Protein AF-A0A351J161-F1 (afdb_monomer_lite)

pLDDT: mean 72.75, std 18.06, range [22.98, 92.81]

Secondary structure (DSSP, 8-state):
-HHHHHH---TT-EE--------TTSGGG-EEEEE-TTS-EEEEE-SSSPPPP------------HHHHHHHHHHHHHHHHHHT--BTTTB-HHHHHHHHH--PPP--TTS-GGGGGS--HHHHHHHHHHHHHH-TTSHHHHHHHHHHHHHHHHHH-SSTT---HHHHHHHHHHHHHHHHHHHHHHH-S-HHHHHHHHHHHHHHHHHHHHHHTTT---TT---TTHHHHHHHHHHHHHHHHHHHHHHT--BTTB-HHHHHHHHHHHHHHHHHHHHHHHHHHHHHHHHHTTTT-HHHHHHHHHHHHHHHHHTTTSHHHHHHHHHHHHHHHHHHHS-HHHHHHHHHHHHHHHHHHHHHGGGSPPTHHHHHHHHHHHHHHHHHHHHHHHHHHHHHHHHHHHHHHHHHHHHHHHTSPPHHHHHHHHHHHHHHHHHT-TTHHHHSSS-GGGSHHHHHHHHHHHHHHSS--GGGS-HHHHTT-TTHHHHHHHHHHHHHHHHHHHHHH--HHHHHHHHHHHHHHHHHHHHHHHHHHHHHHHHHHHHHHHHHHTT---SEEEEE-SSS-EEEEES--GGG--S-HHHHHHHHHHHHTSPBPPPEEEEETTEEEEEEEBPPS----------PPTT-SS-S-EEEEEE-TTS-EEEEEE--SSSSHHHHHHHHHHHHHHHHHHHH-------

Structure (mmCIF, N/CA/C/O backbone):
data_AF-A0A351J161-F1
#
_entry.id   AF-A0A351J161-F1
#
loop_
_atom_site.group_PDB
_atom_site.id
_atom_site.type_symbol
_atom_site.label_atom_id
_atom_site.label_alt_id
_atom_site.label_comp_id
_atom_site.label_asym_id
_atom_site.label_entity_id
_atom_site.label_seq_id
_atom_site.pdbx_PDB_ins_code
_atom_site.Cartn_x
_atom_site.Cartn_y
_atom_site.Cartn_z
_atom_site.occupancy
_atom_site.B_iso_or_equiv
_atom_site.auth_seq_id
_atom_site.auth_comp_id
_atom_site.auth_asym_id
_atom_site.auth_atom_id
_atom_site.pdbx_PDB_model_num
ATOM 1 N N . MET A 1 1 ? 5.004 38.131 21.607 1.00 33.50 1 MET A N 1
ATOM 2 C CA . MET A 1 1 ? 6.184 38.261 22.499 1.00 33.50 1 MET A CA 1
ATOM 3 C C . MET A 1 1 ? 5.844 37.928 23.947 1.00 33.50 1 MET A C 1
ATOM 5 O O . MET A 1 1 ? 6.436 36.993 24.466 1.00 33.50 1 MET A O 1
ATOM 9 N N . GLN A 1 2 ? 4.879 38.603 24.588 1.00 33.16 2 GLN A N 1
ATOM 10 C CA . GLN A 1 2 ? 4.437 38.243 25.949 1.00 33.16 2 GLN A CA 1
ATOM 11 C C . GLN A 1 2 ? 3.827 36.828 26.037 1.00 33.16 2 GLN A C 1
ATOM 13 O O . GLN A 1 2 ? 4.150 36.101 26.966 1.00 33.16 2 GLN A O 1
ATOM 18 N N . GLU A 1 3 ? 3.058 36.386 25.033 1.00 35.50 3 GLU A N 1
ATOM 19 C CA . GLU A 1 3 ? 2.553 34.997 24.950 1.00 35.50 3 GLU A CA 1
ATOM 20 C C . GLU A 1 3 ? 3.655 33.946 24.751 1.00 35.50 3 GLU A C 1
ATOM 22 O O . GLU A 1 3 ? 3.621 32.886 25.366 1.00 35.50 3 GLU A O 1
ATOM 27 N N . LEU A 1 4 ? 4.676 34.254 23.945 1.00 35.38 4 LEU A N 1
ATOM 28 C CA . LEU A 1 4 ? 5.821 33.361 23.730 1.00 35.38 4 LEU A CA 1
ATOM 29 C C . LEU A 1 4 ? 6.680 33.236 24.995 1.00 35.38 4 LEU A C 1
ATOM 31 O O . LEU A 1 4 ? 7.081 32.133 25.335 1.00 35.38 4 LEU A O 1
ATOM 35 N N . LYS A 1 5 ? 6.877 34.328 25.751 1.00 39.97 5 LYS A N 1
ATOM 36 C CA . LYS A 1 5 ? 7.552 34.288 27.063 1.00 39.97 5 LYS A CA 1
ATOM 37 C C . LYS A 1 5 ? 6.792 33.469 28.113 1.00 39.97 5 LYS A C 1
ATOM 39 O O . LYS A 1 5 ? 7.420 32.969 29.037 1.00 39.97 5 LYS A O 1
ATOM 44 N N . LYS A 1 6 ? 5.468 33.335 27.987 1.00 40.41 6 LYS A N 1
ATOM 45 C CA . LYS A 1 6 ? 4.631 32.585 28.936 1.00 40.41 6 LYS A CA 1
ATOM 46 C C . LYS A 1 6 ? 4.646 31.071 28.674 1.00 40.41 6 LYS A C 1
ATOM 48 O O . LYS A 1 6 ? 4.494 30.308 29.619 1.00 40.41 6 LYS A O 1
ATOM 53 N N . ASN A 1 7 ? 4.878 30.656 27.424 1.00 35.88 7 ASN A N 1
ATOM 54 C CA . ASN A 1 7 ? 4.785 29.254 26.988 1.00 35.88 7 ASN A CA 1
ATOM 55 C C . ASN A 1 7 ? 6.129 28.515 26.859 1.00 35.88 7 ASN A C 1
ATOM 57 O O . ASN A 1 7 ? 6.137 27.329 26.544 1.00 35.88 7 ASN A O 1
ATOM 61 N N . THR A 1 8 ? 7.262 29.168 27.119 1.00 37.59 8 THR A N 1
ATOM 62 C CA . THR A 1 8 ? 8.578 28.510 27.170 1.00 37.59 8 THR A CA 1
ATOM 63 C C . THR A 1 8 ? 9.239 28.757 28.521 1.00 37.59 8 THR A C 1
ATOM 65 O O . THR A 1 8 ? 9.963 29.734 28.697 1.00 37.59 8 THR A O 1
ATOM 68 N N . GLN A 1 9 ? 9.006 27.858 29.480 1.00 32.31 9 GLN A N 1
ATOM 69 C CA . GLN A 1 9 ? 9.822 27.737 30.693 1.00 32.31 9 GLN A CA 1
ATOM 70 C C . GLN A 1 9 ? 11.120 26.973 30.376 1.00 32.31 9 GLN A C 1
ATOM 72 O O . GLN A 1 9 ? 11.340 25.860 30.838 1.00 32.31 9 GLN A O 1
ATOM 77 N N . SER A 1 10 ? 11.988 27.566 29.559 1.00 33.25 10 SER A N 1
ATOM 78 C CA . SER A 1 10 ? 13.349 27.066 29.330 1.00 33.25 10 SER A CA 1
ATOM 79 C C . SER A 1 10 ? 14.321 28.253 29.336 1.00 33.25 10 SER A C 1
ATOM 81 O O . SER A 1 10 ? 14.147 29.155 28.511 1.00 33.25 10 SER A O 1
ATOM 83 N N . PRO A 1 11 ? 15.332 28.301 30.223 1.00 32.59 11 PRO A N 1
ATOM 84 C CA . PRO A 1 11 ? 16.175 29.484 30.449 1.00 32.59 11 PRO A CA 1
ATOM 85 C C . PRO A 1 11 ? 17.239 29.749 29.356 1.00 32.59 11 PRO A C 1
ATOM 87 O O . PRO A 1 11 ? 18.228 30.433 29.608 1.00 32.59 11 PRO A O 1
ATOM 90 N N . GLU A 1 12 ? 17.077 29.226 28.136 1.00 43.16 12 GLU A N 1
ATOM 91 C CA . GLU A 1 12 ? 18.200 29.024 27.202 1.00 43.16 12 GLU A CA 1
ATOM 92 C C . GLU A 1 12 ? 18.242 29.933 25.954 1.00 43.16 12 GLU A C 1
ATOM 94 O O . GLU A 1 12 ? 19.149 29.780 25.134 1.00 43.16 12 GLU A O 1
ATOM 99 N N . VAL A 1 13 ? 17.332 30.909 25.782 1.00 38.78 13 VAL A N 1
ATOM 100 C CA . VAL A 1 13 ? 17.298 31.758 24.564 1.00 38.78 13 VAL A CA 1
ATOM 101 C C . VAL A 1 13 ? 17.082 33.247 24.875 1.00 38.78 13 VAL A C 1
ATOM 103 O O . VAL A 1 13 ? 16.056 33.632 25.433 1.00 38.78 13 VAL A O 1
ATOM 106 N N . TYR A 1 14 ? 18.026 34.098 24.450 1.00 39.19 14 TYR A N 1
ATOM 107 C CA . TYR A 1 14 ? 17.915 35.563 24.489 1.00 39.19 14 TYR A CA 1
ATOM 108 C C . TYR A 1 14 ? 17.492 36.101 23.111 1.00 39.19 14 TYR A C 1
ATOM 110 O O . TYR A 1 14 ? 18.010 35.665 22.082 1.00 39.19 14 TYR A O 1
ATOM 118 N N . PHE A 1 15 ? 16.555 37.052 23.087 1.00 40.59 15 PHE A N 1
ATOM 119 C CA . PHE A 1 15 ? 16.080 37.718 21.869 1.00 40.59 15 PHE A CA 1
ATOM 120 C C . PHE A 1 15 ? 16.490 39.192 21.898 1.00 40.59 15 PHE A C 1
ATOM 122 O O . PHE A 1 15 ? 16.110 39.904 22.826 1.00 40.59 15 PHE A O 1
ATOM 129 N N . GLU A 1 16 ? 17.225 39.648 20.884 1.00 37.09 16 GLU A N 1
ATOM 130 C CA . GLU A 1 16 ? 17.556 41.064 20.691 1.00 37.09 16 GLU A CA 1
ATOM 131 C C . GLU A 1 16 ? 16.635 41.699 19.644 1.00 37.09 16 GLU A C 1
ATOM 133 O O . GLU A 1 16 ? 16.378 41.136 18.576 1.00 37.09 16 GLU A O 1
ATOM 138 N N . GLU A 1 17 ? 16.127 42.889 19.958 1.00 37.22 17 GLU A N 1
ATOM 139 C CA . GLU A 1 17 ? 15.263 43.669 19.079 1.00 37.22 17 GLU A CA 1
ATOM 140 C C . GLU A 1 17 ? 16.130 44.587 18.204 1.00 37.22 17 GLU A C 1
ATOM 142 O O . GLU A 1 17 ? 16.693 45.574 18.674 1.00 37.22 17 GLU A O 1
ATOM 147 N N . VAL A 1 18 ? 16.261 44.263 16.915 1.00 36.50 18 VAL A N 1
ATOM 148 C CA . VAL A 1 18 ? 16.948 45.140 15.956 1.00 36.50 18 VAL A CA 1
ATOM 149 C C . VAL A 1 18 ? 15.990 46.273 15.586 1.00 36.50 18 VAL A C 1
ATOM 151 O O . VAL A 1 18 ? 15.071 46.081 14.788 1.00 36.50 18 VAL A O 1
ATOM 154 N N . LYS A 1 19 ? 16.172 47.451 16.192 1.00 31.53 19 LYS A N 1
ATOM 155 C CA . LYS A 1 19 ? 15.395 48.655 15.867 1.00 31.53 19 LYS A CA 1
ATOM 156 C C . LYS A 1 19 ? 15.770 49.187 14.482 1.00 31.53 19 LYS A C 1
ATOM 158 O O . LYS A 1 19 ? 16.915 49.560 14.245 1.00 31.53 19 LYS A O 1
ATOM 163 N N . SER A 1 20 ? 14.784 49.307 13.599 1.00 32.47 20 SER A N 1
ATOM 164 C CA . SER A 1 20 ? 14.827 50.249 12.478 1.00 32.47 20 SER A CA 1
ATOM 165 C C . SER A 1 20 ? 13.425 50.804 12.241 1.00 32.47 20 SER A C 1
ATOM 167 O O . SER A 1 20 ? 12.502 50.032 11.969 1.00 32.47 20 SER A O 1
ATOM 169 N N . ASP A 1 21 ? 13.272 52.121 12.352 1.00 36.41 21 ASP A N 1
ATOM 170 C CA . ASP A 1 21 ? 12.041 52.856 12.057 1.00 36.41 21 ASP A CA 1
ATOM 171 C C . ASP A 1 21 ? 11.568 52.578 10.626 1.00 36.41 21 ASP A C 1
ATOM 173 O O . ASP A 1 21 ? 12.255 52.960 9.679 1.00 36.41 21 ASP A O 1
ATOM 177 N N . CYS A 1 22 ? 10.411 51.926 10.435 1.00 30.30 22 CYS A N 1
ATOM 178 C CA . CYS A 1 22 ? 9.744 51.896 9.128 1.00 30.30 22 CYS A CA 1
ATOM 179 C C . CYS A 1 22 ? 8.287 51.388 9.132 1.00 30.30 22 CYS A C 1
ATOM 181 O O . CYS A 1 22 ? 7.851 50.604 9.970 1.00 30.30 22 CYS A O 1
ATOM 183 N N . THR A 1 23 ? 7.547 51.842 8.116 1.00 37.53 23 THR A N 1
ATOM 184 C CA . THR A 1 23 ? 6.091 51.743 7.908 1.00 37.53 23 THR A CA 1
ATOM 185 C C . THR A 1 23 ? 5.552 50.335 7.583 1.00 37.53 23 THR A C 1
ATOM 187 O O . THR A 1 23 ? 6.261 49.448 7.104 1.00 37.53 23 THR A O 1
ATOM 190 N N . LEU A 1 24 ? 4.233 50.154 7.776 1.00 32.38 24 LEU A N 1
ATOM 191 C CA . LEU A 1 24 ? 3.462 48.891 7.759 1.00 32.38 24 LEU A CA 1
ATOM 192 C C . LEU A 1 24 ? 3.713 47.912 6.587 1.00 32.38 24 LEU A C 1
ATOM 194 O O . LEU A 1 24 ? 3.512 46.708 6.741 1.00 32.38 24 LEU A O 1
ATOM 198 N N . LYS A 1 25 ? 4.196 48.371 5.424 1.00 30.45 25 LYS A N 1
ATOM 199 C CA . LYS A 1 25 ? 4.550 47.489 4.289 1.00 30.45 25 LYS A CA 1
ATOM 200 C C . LYS A 1 25 ? 5.845 46.690 4.519 1.00 30.45 25 LYS A C 1
ATOM 202 O O . LYS A 1 25 ? 6.006 45.620 3.922 1.00 30.45 25 LYS A O 1
ATOM 207 N N . GLN A 1 26 ? 6.747 47.154 5.389 1.00 35.56 26 GLN A N 1
ATOM 208 C CA . GLN A 1 26 ? 8.012 46.471 5.692 1.00 35.56 26 GLN A CA 1
ATOM 209 C C . GLN A 1 26 ? 7.886 45.347 6.740 1.00 35.56 26 GLN A C 1
ATOM 211 O O . GLN A 1 26 ? 8.695 44.417 6.718 1.00 35.56 26 GLN A O 1
ATOM 216 N N . LEU A 1 27 ? 6.824 45.330 7.558 1.00 33.62 27 LEU A N 1
ATOM 217 C CA . LEU A 1 27 ? 6.573 44.287 8.574 1.00 33.62 27 LEU A CA 1
ATOM 218 C C . LEU A 1 27 ? 6.485 42.863 7.988 1.00 33.62 27 LEU A C 1
ATOM 220 O O . LEU A 1 27 ? 6.865 41.893 8.637 1.00 33.62 27 LEU A O 1
ATOM 224 N N . SER A 1 28 ? 6.086 42.714 6.718 1.00 34.97 28 SER A N 1
ATOM 225 C CA . SER A 1 28 ? 6.030 41.410 6.025 1.00 34.97 28 SER A CA 1
ATOM 226 C C . SER A 1 28 ? 7.403 40.778 5.712 1.00 34.97 28 SER A C 1
ATOM 228 O O . SER A 1 28 ? 7.479 39.661 5.177 1.00 34.97 28 SER A O 1
ATOM 230 N N . ARG A 1 29 ? 8.499 41.495 6.004 1.00 36.59 29 ARG A N 1
ATOM 231 C CA . ARG A 1 29 ? 9.885 41.093 5.721 1.00 36.59 29 ARG A CA 1
ATOM 232 C C . ARG A 1 29 ? 10.790 41.053 6.959 1.00 36.59 29 ARG A C 1
ATOM 234 O O . ARG A 1 29 ? 11.986 40.843 6.772 1.00 36.59 29 ARG A O 1
ATOM 241 N N . MET A 1 30 ? 10.267 41.213 8.179 1.00 38.12 30 MET A N 1
ATOM 242 C CA . MET A 1 30 ? 11.097 41.155 9.391 1.00 38.12 30 MET A CA 1
ATOM 243 C C . MET A 1 30 ? 11.653 39.745 9.638 1.00 38.12 30 MET A C 1
ATOM 245 O O . MET A 1 30 ? 10.933 38.745 9.561 1.00 38.12 30 MET A O 1
ATOM 249 N N . TRP A 1 31 ? 12.951 39.694 9.932 1.00 44.50 31 TRP A N 1
ATOM 250 C CA . TRP A 1 31 ? 13.684 38.506 10.362 1.00 44.50 31 TRP A CA 1
ATOM 251 C C . TRP A 1 31 ? 14.114 38.724 11.809 1.00 44.50 31 TRP A C 1
ATOM 253 O O . TRP A 1 31 ? 14.669 39.773 12.120 1.00 44.50 31 TRP A O 1
ATOM 263 N N . TRP A 1 32 ? 13.873 37.747 12.675 1.00 46.81 32 TRP A N 1
ATOM 264 C CA . TRP A 1 32 ? 14.315 37.796 14.070 1.00 46.81 32 TRP A CA 1
ATOM 265 C C . TRP A 1 32 ? 15.603 36.999 14.217 1.00 46.81 32 TRP A C 1
ATOM 267 O O . TRP A 1 32 ? 15.644 35.860 13.754 1.00 46.81 32 TRP A O 1
ATOM 277 N N . LYS A 1 33 ? 16.631 37.591 14.833 1.00 39.88 33 LYS A N 1
ATOM 278 C CA . LYS A 1 33 ? 17.927 36.955 15.099 1.00 39.88 33 LYS A CA 1
ATOM 279 C C . LYS A 1 33 ? 17.921 36.391 16.523 1.00 39.88 33 LYS A C 1
ATOM 281 O O . LYS A 1 33 ? 17.719 37.138 17.473 1.00 39.88 33 LYS A O 1
ATOM 286 N N . ALA A 1 34 ? 18.138 35.089 16.671 1.00 45.03 34 ALA A N 1
ATOM 287 C CA . ALA A 1 34 ? 18.380 34.437 17.956 1.00 45.03 34 ALA A CA 1
ATOM 288 C C . ALA A 1 34 ? 19.807 33.878 17.962 1.00 45.03 34 ALA A C 1
ATOM 290 O O . ALA A 1 34 ? 20.204 33.189 17.022 1.00 45.03 34 ALA A O 1
ATOM 291 N N . VAL A 1 35 ? 20.587 34.193 18.994 1.00 40.41 35 VAL A N 1
ATOM 292 C CA . VAL A 1 35 ? 21.977 33.734 19.127 1.00 40.41 35 VAL A CA 1
ATOM 293 C C . VAL A 1 35 ? 22.045 32.709 20.252 1.00 40.41 35 VAL A C 1
ATOM 295 O O . VAL A 1 35 ? 21.668 32.985 21.388 1.00 40.41 35 VAL A O 1
ATOM 298 N N . THR A 1 36 ? 22.504 31.503 19.927 1.00 44.97 36 THR A N 1
ATOM 299 C CA . THR A 1 36 ? 22.763 30.441 20.914 1.00 44.97 36 THR A CA 1
ATOM 300 C C . THR A 1 36 ? 24.142 30.631 21.556 1.00 44.97 36 THR A C 1
ATOM 302 O O . THR A 1 36 ? 25.051 31.160 20.914 1.00 44.97 36 THR A O 1
ATOM 305 N N . LYS A 1 37 ? 24.356 30.151 22.795 1.00 37.28 37 LYS A N 1
ATOM 306 C CA . LYS A 1 37 ? 25.679 30.205 23.464 1.00 37.28 37 LYS A CA 1
ATOM 307 C C . LYS A 1 37 ? 26.804 29.505 22.678 1.00 37.28 37 LYS A C 1
ATOM 309 O O . LYS A 1 37 ? 27.967 29.799 22.915 1.00 37.28 37 LYS A O 1
ATOM 314 N N . SER A 1 38 ? 26.487 28.637 21.710 1.00 40.09 38 SER A N 1
ATOM 315 C CA . SER A 1 38 ? 27.466 28.014 20.806 1.00 40.09 38 SER A CA 1
ATOM 316 C C . SER A 1 38 ? 27.845 28.889 19.595 1.00 40.09 38 SER A C 1
ATOM 318 O O . SER A 1 38 ? 28.376 28.369 18.616 1.00 40.09 38 SER A O 1
ATOM 320 N N . GLY A 1 39 ? 27.493 30.181 19.595 1.00 34.34 39 GLY A N 1
ATOM 321 C CA . GLY A 1 39 ? 27.797 31.123 18.510 1.00 34.34 39 GLY A CA 1
ATOM 322 C C . GLY A 1 39 ? 26.985 30.914 17.226 1.00 34.34 39 GLY A C 1
ATOM 323 O O . GLY A 1 39 ? 27.316 31.495 16.196 1.00 34.34 39 GLY A O 1
ATOM 324 N N . ARG A 1 40 ? 25.932 30.081 17.244 1.00 36.78 40 ARG A N 1
ATOM 325 C CA . ARG A 1 40 ? 25.080 29.854 16.062 1.00 36.78 40 ARG A CA 1
ATOM 326 C C . ARG A 1 40 ? 23.931 30.854 16.034 1.00 36.78 40 ARG A C 1
ATOM 328 O O . ARG A 1 40 ? 23.170 30.950 17.001 1.00 36.78 40 ARG A O 1
ATOM 335 N N . GLU A 1 41 ? 23.800 31.543 14.906 1.00 39.88 41 GLU A N 1
ATOM 336 C CA . GLU A 1 41 ? 22.761 32.538 14.642 1.00 39.88 41 GLU A CA 1
ATOM 337 C C . GLU A 1 41 ? 21.570 31.896 13.911 1.00 39.88 41 GLU A C 1
ATOM 339 O O . GLU A 1 41 ? 21.725 31.265 12.863 1.00 39.88 41 GLU A O 1
ATOM 344 N N . LEU A 1 42 ? 20.370 32.055 14.464 1.00 39.16 42 LEU A N 1
ATOM 345 C CA . LEU A 1 42 ? 19.107 31.548 13.928 1.00 39.16 42 LEU A CA 1
ATOM 346 C C . LEU A 1 42 ? 18.237 32.718 13.468 1.00 39.16 42 LEU A C 1
ATOM 348 O O . LEU A 1 42 ? 18.004 33.653 14.230 1.00 39.16 42 LEU A O 1
ATOM 352 N N . TYR A 1 43 ? 17.726 32.649 12.236 1.00 42.03 43 TYR A N 1
ATOM 353 C CA . TYR A 1 43 ? 16.866 33.685 11.662 1.00 42.03 43 TYR A CA 1
ATOM 354 C C . TYR A 1 43 ? 15.438 33.170 11.446 1.00 42.03 43 TYR A C 1
ATOM 356 O O . TYR A 1 43 ? 15.209 32.274 10.633 1.00 42.03 43 TYR A O 1
ATOM 364 N N . ILE A 1 44 ? 14.463 33.755 12.143 1.00 43.41 44 ILE A N 1
ATOM 365 C CA . ILE A 1 44 ? 13.054 33.330 12.123 1.00 43.41 44 ILE A CA 1
ATOM 366 C C . ILE A 1 44 ? 12.232 34.304 11.268 1.00 43.41 44 ILE A C 1
ATOM 368 O O . ILE A 1 44 ? 12.290 35.519 11.469 1.00 43.41 44 ILE A O 1
ATOM 372 N N . ARG A 1 45 ? 11.449 33.777 10.314 1.00 38.53 45 ARG A N 1
ATOM 373 C CA . ARG A 1 45 ? 10.582 34.558 9.412 1.00 38.53 45 ARG A CA 1
ATOM 374 C C . ARG A 1 45 ? 9.103 34.297 9.693 1.00 38.53 45 ARG A C 1
ATOM 376 O O . ARG A 1 45 ? 8.623 33.193 9.470 1.00 38.53 45 ARG A O 1
ATOM 383 N N . TYR A 1 46 ? 8.350 35.321 10.080 1.00 37.16 46 TYR A N 1
ATOM 384 C CA . TYR A 1 46 ? 6.927 35.178 10.397 1.00 37.16 46 TYR A CA 1
ATOM 385 C C . TYR A 1 46 ? 6.044 35.182 9.132 1.00 37.16 46 TYR A C 1
ATOM 387 O O . TYR A 1 46 ? 5.896 36.203 8.461 1.00 37.16 46 TYR A O 1
ATOM 395 N N . LYS A 1 47 ? 5.443 34.033 8.798 1.00 34.22 47 LYS A N 1
ATOM 396 C CA . LYS A 1 47 ? 4.254 33.927 7.932 1.00 34.22 47 LYS A CA 1
ATOM 397 C C . LYS A 1 47 ? 3.372 32.768 8.405 1.00 34.22 47 LYS A C 1
ATOM 399 O O . LYS A 1 47 ? 3.482 31.669 7.882 1.00 34.22 47 LYS A O 1
ATOM 404 N N . GLY A 1 48 ? 2.504 33.023 9.384 1.00 34.28 48 GLY A N 1
ATOM 405 C CA . GLY A 1 48 ? 1.224 32.322 9.594 1.00 34.28 48 GLY A CA 1
ATOM 406 C C . GLY A 1 48 ? 1.175 30.796 9.795 1.00 34.28 48 GLY A C 1
ATOM 407 O O . GLY A 1 48 ? 0.082 30.304 10.032 1.00 34.28 48 GLY A O 1
ATOM 408 N N . ARG A 1 49 ? 2.276 30.036 9.728 1.00 28.77 49 ARG A N 1
ATOM 409 C CA . ARG A 1 49 ? 2.367 28.601 10.065 1.00 28.77 49 ARG A CA 1
ATOM 410 C C . ARG A 1 49 ? 3.783 28.281 10.570 1.00 28.77 49 ARG A C 1
ATOM 412 O O . ARG A 1 49 ? 4.753 28.879 10.113 1.00 28.77 49 ARG A O 1
ATOM 419 N N . PHE A 1 50 ? 3.858 27.387 11.553 1.00 26.81 50 PHE A N 1
ATOM 420 C CA . PHE A 1 50 ? 5.024 27.064 12.388 1.00 26.81 50 PHE A CA 1
ATOM 421 C C . PHE A 1 50 ? 6.303 26.732 11.584 1.00 26.81 50 PHE A C 1
ATOM 423 O O . PHE A 1 50 ? 6.244 26.043 10.566 1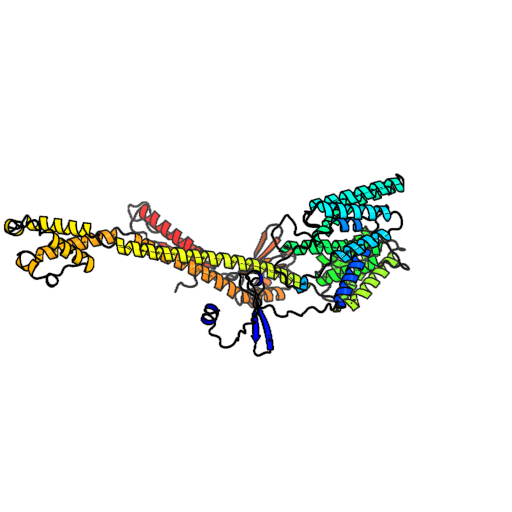.00 26.81 50 PHE A O 1
ATOM 430 N N . LEU A 1 51 ? 7.451 27.251 12.046 1.00 29.03 51 LEU A N 1
ATOM 431 C CA . LEU A 1 51 ? 8.764 27.187 11.392 1.00 29.03 51 LEU A CA 1
ATOM 432 C C . LEU A 1 51 ? 9.592 25.977 11.844 1.00 29.03 51 LEU A C 1
ATOM 434 O O . LEU A 1 51 ? 9.829 25.799 13.034 1.00 29.03 51 LEU A O 1
ATOM 438 N N . GLY A 1 52 ? 10.156 25.246 10.881 1.00 26.61 52 GLY A N 1
ATOM 439 C CA . GLY A 1 52 ? 11.400 24.503 11.086 1.00 26.61 52 GLY A CA 1
ATOM 440 C C . GLY A 1 52 ? 12.603 25.453 11.058 1.00 26.61 52 GLY A C 1
ATOM 441 O O . GLY A 1 52 ? 12.626 26.413 10.281 1.00 26.61 52 GLY A O 1
ATOM 442 N N . ALA A 1 53 ? 13.601 25.197 11.905 1.00 26.27 53 ALA A N 1
ATOM 443 C CA . ALA A 1 53 ? 14.864 25.927 11.911 1.00 26.27 53 ALA A CA 1
ATOM 444 C C . ALA A 1 53 ? 15.599 25.724 10.574 1.00 26.27 53 ALA A C 1
ATOM 446 O O . ALA A 1 53 ? 15.946 24.602 10.211 1.00 26.27 53 ALA A O 1
ATOM 447 N N . ILE A 1 54 ? 15.835 26.808 9.832 1.00 31.66 54 ILE A N 1
ATOM 448 C CA . ILE A 1 54 ? 16.710 26.792 8.657 1.00 31.66 54 ILE A CA 1
ATOM 449 C C . ILE A 1 54 ? 18.098 27.203 9.141 1.00 31.66 54 ILE A C 1
ATOM 451 O O . ILE A 1 54 ? 18.324 28.365 9.476 1.00 31.66 54 ILE A O 1
ATOM 455 N N . THR A 1 55 ? 19.019 26.248 9.193 1.00 25.94 55 THR A N 1
ATOM 456 C CA . THR A 1 55 ? 20.449 26.521 9.322 1.00 25.94 55 THR A CA 1
ATOM 457 C C . THR A 1 55 ? 21.011 27.032 7.988 1.00 25.94 55 THR A C 1
ATOM 459 O O . THR A 1 55 ? 20.647 26.556 6.916 1.00 25.94 55 THR A O 1
ATOM 462 N N . GLU A 1 56 ? 21.901 28.023 8.094 1.00 25.53 56 GLU A N 1
ATOM 463 C CA . GLU A 1 56 ? 22.701 28.682 7.046 1.00 25.53 56 GLU A CA 1
ATOM 464 C C . GLU A 1 56 ? 21.984 29.571 6.008 1.00 25.53 56 GLU A C 1
ATOM 466 O O . GLU A 1 56 ? 21.448 29.134 4.988 1.00 25.53 56 GLU A O 1
ATOM 471 N N . ARG A 1 57 ? 22.155 30.889 6.187 1.00 24.58 57 ARG A N 1
ATOM 472 C CA . ARG A 1 57 ? 22.112 31.883 5.110 1.00 24.58 57 ARG A CA 1
ATOM 473 C C . ARG A 1 57 ? 23.551 32.316 4.813 1.00 24.58 57 ARG A C 1
ATOM 475 O O . ARG A 1 57 ? 24.065 33.212 5.468 1.00 24.58 57 ARG A O 1
ATOM 482 N N . ARG A 1 58 ? 24.217 31.686 3.838 1.00 26.45 58 ARG A N 1
ATOM 483 C CA . ARG A 1 58 ? 25.458 32.247 3.274 1.00 26.45 58 ARG A CA 1
ATOM 484 C C . ARG A 1 58 ? 25.100 33.474 2.441 1.00 26.45 58 ARG A C 1
ATOM 486 O O . ARG A 1 58 ? 24.336 33.372 1.480 1.00 26.45 58 ARG A O 1
ATOM 493 N N . GLU A 1 59 ? 25.624 34.623 2.848 1.00 25.22 59 GLU A N 1
ATOM 494 C CA . GLU A 1 59 ? 25.542 35.876 2.109 1.00 25.22 59 GLU A CA 1
ATOM 495 C C . GLU A 1 59 ? 26.113 35.723 0.697 1.00 25.22 59 GLU A C 1
ATOM 497 O O . GLU A 1 59 ? 27.068 34.983 0.444 1.00 25.22 59 GLU A O 1
ATOM 502 N N . GLY A 1 60 ? 25.470 36.409 -0.245 1.00 30.52 60 GLY A N 1
ATOM 503 C CA . GLY A 1 60 ? 25.800 36.367 -1.657 1.00 30.52 60 GLY A CA 1
ATOM 504 C C . GLY A 1 60 ? 27.178 36.952 -1.938 1.00 30.52 60 GLY A C 1
ATOM 505 O O . GLY A 1 60 ? 27.324 38.152 -2.126 1.00 30.52 60 GLY A O 1
ATOM 506 N N . LYS A 1 61 ? 28.164 36.073 -2.095 1.00 22.98 61 LYS A N 1
ATOM 507 C CA . LYS A 1 61 ? 29.202 36.233 -3.112 1.00 22.98 61 LYS A CA 1
ATOM 508 C C . LYS A 1 61 ? 28.885 35.253 -4.231 1.00 22.98 61 LYS A C 1
ATOM 510 O O . LYS A 1 61 ? 28.653 34.071 -3.974 1.00 22.98 61 LYS A O 1
ATOM 515 N N . ILE A 1 62 ? 28.843 35.748 -5.468 1.00 31.20 62 ILE A N 1
ATOM 516 C CA . ILE A 1 62 ? 28.765 34.937 -6.687 1.00 31.20 62 ILE A CA 1
ATOM 517 C C . ILE A 1 62 ? 30.088 34.169 -6.788 1.00 31.20 62 ILE A C 1
ATOM 519 O O . ILE A 1 62 ? 31.004 34.548 -7.502 1.00 31.20 62 ILE A O 1
ATOM 523 N N . ILE A 1 63 ? 30.216 33.103 -6.004 1.00 26.55 63 ILE A N 1
ATOM 524 C CA . ILE A 1 63 ? 31.226 32.078 -6.208 1.00 26.55 63 ILE A CA 1
ATOM 525 C C . ILE A 1 63 ? 30.542 31.092 -7.141 1.00 26.55 63 ILE A C 1
ATOM 527 O O . ILE A 1 63 ? 29.782 30.222 -6.710 1.00 26.55 63 ILE A O 1
ATOM 531 N N . PHE A 1 64 ? 30.737 31.295 -8.442 1.00 33.66 64 PHE A N 1
ATOM 532 C CA . PHE A 1 64 ? 30.458 30.276 -9.442 1.00 33.66 64 PHE A CA 1
ATOM 533 C C . PHE A 1 64 ? 31.339 29.077 -9.065 1.00 33.66 64 PHE A C 1
ATOM 535 O O . PHE A 1 64 ? 32.529 29.053 -9.362 1.00 33.66 64 PHE A O 1
ATOM 542 N N . SER A 1 65 ? 30.811 28.130 -8.280 1.00 39.97 65 SER A N 1
ATOM 543 C CA . SER A 1 65 ? 31.602 26.969 -7.880 1.00 39.97 65 SER A CA 1
ATOM 544 C C . SER A 1 65 ? 31.960 26.214 -9.152 1.00 39.97 65 SER A C 1
ATOM 546 O O . SER A 1 65 ? 31.100 26.022 -10.017 1.00 39.97 65 SER A O 1
ATOM 548 N N . VAL A 1 66 ? 33.210 25.775 -9.271 1.00 44.06 66 VAL A N 1
ATOM 549 C CA . VAL A 1 66 ? 33.721 24.994 -10.412 1.00 44.06 66 VAL A CA 1
ATOM 550 C C . VAL A 1 66 ? 32.776 23.826 -10.757 1.00 44.06 66 VAL A C 1
ATOM 552 O O . VAL A 1 66 ? 32.537 23.525 -11.921 1.00 44.06 66 VAL A O 1
ATOM 555 N N . THR A 1 67 ? 32.105 23.256 -9.750 1.00 54.66 67 THR A N 1
ATOM 556 C CA . THR A 1 67 ? 31.084 22.204 -9.890 1.00 54.66 67 THR A CA 1
ATOM 557 C C . THR A 1 67 ? 29.791 22.640 -10.595 1.00 54.66 67 THR A C 1
ATOM 559 O O . THR A 1 67 ? 29.137 21.815 -11.227 1.00 54.66 67 THR A O 1
ATOM 562 N N . SER A 1 68 ? 29.393 23.911 -10.512 1.00 56.88 68 SER A N 1
ATOM 563 C CA . SER A 1 68 ? 28.217 24.450 -11.212 1.00 56.88 68 SER A CA 1
ATOM 564 C C . SER A 1 68 ? 28.510 24.762 -12.680 1.00 56.88 68 SER A C 1
ATOM 566 O O . SER A 1 68 ? 27.701 24.409 -13.535 1.00 56.88 68 SER A O 1
ATOM 568 N N . ALA A 1 69 ? 29.689 25.317 -12.976 1.00 63.25 69 ALA A N 1
ATOM 569 C CA . ALA A 1 69 ? 30.165 25.512 -14.344 1.00 63.25 69 ALA A CA 1
ATOM 570 C C . ALA A 1 69 ? 30.354 24.169 -15.063 1.00 63.25 69 ALA A C 1
ATOM 572 O O . ALA A 1 69 ? 29.850 23.996 -16.169 1.00 63.25 69 ALA A O 1
ATOM 573 N N . LEU A 1 70 ? 30.971 23.185 -14.396 1.00 69.00 70 LEU A N 1
ATOM 574 C CA . LEU A 1 70 ? 31.159 21.837 -14.937 1.00 69.00 70 LEU A CA 1
ATOM 575 C C . LEU A 1 70 ? 29.822 21.149 -15.254 1.00 69.00 70 LEU A C 1
ATOM 577 O O . LEU A 1 70 ? 29.680 20.529 -16.300 1.00 69.00 70 LEU A O 1
ATOM 581 N N . ARG A 1 71 ? 28.806 21.298 -14.394 1.00 66.88 71 ARG A N 1
ATOM 582 C CA . ARG A 1 71 ? 27.457 20.759 -14.653 1.00 66.88 71 ARG A CA 1
ATOM 583 C C . ARG A 1 71 ? 26.765 21.430 -15.835 1.00 66.88 71 ARG A C 1
ATOM 585 O O . ARG A 1 71 ? 26.089 20.749 -16.596 1.00 66.88 71 ARG A O 1
ATOM 592 N N . ILE A 1 72 ? 26.908 22.746 -15.977 1.00 72.94 72 ILE A N 1
ATOM 593 C CA . ILE A 1 72 ? 26.350 23.497 -17.110 1.00 72.94 72 ILE A CA 1
ATOM 594 C C . ILE A 1 72 ? 27.041 23.070 -18.410 1.00 72.94 72 ILE A C 1
ATOM 596 O O . ILE A 1 72 ? 26.356 22.825 -19.399 1.00 72.94 72 ILE A O 1
ATOM 600 N N . ALA A 1 73 ? 28.367 22.912 -18.385 1.00 74.81 73 ALA A N 1
ATOM 601 C CA . ALA A 1 73 ? 29.149 22.435 -19.521 1.00 74.81 73 ALA A CA 1
ATOM 602 C C . ALA A 1 73 ? 28.782 20.993 -19.914 1.00 74.81 73 ALA A C 1
ATOM 604 O O . ALA A 1 73 ? 28.566 20.731 -21.091 1.00 74.81 73 ALA A O 1
ATOM 605 N N . LEU A 1 74 ? 28.622 20.089 -18.940 1.00 76.31 74 LEU A N 1
ATOM 606 C CA . LEU A 1 74 ? 28.176 18.707 -19.168 1.00 76.31 74 LEU A CA 1
ATOM 607 C C . LEU A 1 74 ? 26.748 18.631 -19.725 1.00 76.31 74 LEU A C 1
ATOM 609 O O . LEU A 1 74 ? 26.456 17.796 -20.571 1.00 76.31 74 LEU A O 1
ATOM 613 N N . GLN A 1 75 ? 25.844 19.500 -19.265 1.00 74.88 75 GLN A N 1
ATOM 614 C CA . GLN A 1 75 ? 24.494 19.585 -19.830 1.00 74.88 75 GLN A CA 1
ATOM 615 C C . GLN A 1 75 ? 24.542 20.080 -21.268 1.00 74.88 75 GLN A C 1
ATOM 617 O O . GLN A 1 75 ? 23.931 19.472 -22.139 1.00 74.88 75 GLN A O 1
ATOM 622 N N . PHE A 1 76 ? 25.282 21.157 -21.522 1.00 80.56 76 PHE A N 1
ATOM 623 C CA . PHE A 1 76 ? 25.450 21.693 -22.865 1.00 80.56 76 PHE A CA 1
ATOM 624 C C . PHE A 1 76 ? 26.024 20.640 -23.821 1.00 80.56 76 PHE A C 1
ATOM 626 O O . PHE A 1 76 ? 25.459 20.443 -24.892 1.00 80.56 76 PHE A O 1
ATOM 633 N N . SER A 1 77 ? 27.079 19.919 -23.424 1.00 79.56 77 SER A N 1
ATOM 634 C CA . SER A 1 77 ? 27.686 18.880 -24.260 1.00 79.56 77 SER A CA 1
ATOM 635 C C . SER A 1 77 ? 26.751 17.693 -24.488 1.00 79.56 77 SER A C 1
ATOM 637 O O . SER A 1 77 ? 26.621 17.245 -25.621 1.00 79.56 77 SER A O 1
ATOM 639 N N . LEU A 1 78 ? 26.037 17.222 -23.461 1.00 79.94 78 LEU A N 1
ATOM 640 C CA . LEU A 1 78 ? 25.068 16.133 -23.606 1.00 79.94 78 LEU A CA 1
ATOM 641 C C . LEU A 1 78 ? 23.948 16.499 -24.591 1.00 79.94 78 LEU A C 1
ATOM 643 O O . LEU A 1 78 ? 23.584 15.690 -25.439 1.00 79.94 78 LEU A O 1
ATOM 647 N N . PHE A 1 79 ? 23.426 17.724 -24.506 1.00 76.81 79 PHE A N 1
ATOM 648 C CA . PHE A 1 79 ? 22.372 18.199 -25.402 1.00 76.81 79 PHE A CA 1
ATOM 649 C C . PHE A 1 79 ? 22.847 18.490 -26.811 1.00 76.81 79 PHE A C 1
ATOM 651 O O . PHE A 1 79 ? 22.116 18.209 -27.756 1.00 76.81 79 PHE A O 1
ATOM 658 N N . LEU A 1 80 ? 24.059 19.023 -26.947 1.00 82.12 80 LEU A N 1
ATOM 659 C CA . LEU A 1 80 ? 24.716 19.172 -28.235 1.00 82.12 80 LEU A CA 1
ATOM 660 C C . LEU A 1 80 ? 24.792 17.801 -28.920 1.00 82.12 80 LEU A C 1
ATOM 662 O O . LEU A 1 80 ? 24.272 17.633 -30.016 1.00 82.12 80 LEU A O 1
ATOM 666 N N . MET A 1 81 ? 25.331 16.794 -28.230 1.00 80.12 81 MET A N 1
ATOM 667 C CA . MET A 1 81 ? 25.484 15.442 -28.774 1.00 80.12 81 MET A CA 1
ATOM 668 C C . MET A 1 81 ? 24.139 14.774 -29.075 1.00 80.12 81 MET A C 1
ATOM 670 O O . MET A 1 81 ? 23.979 14.191 -30.141 1.00 80.12 81 MET A O 1
ATOM 674 N N . ALA A 1 82 ? 23.147 14.889 -28.192 1.00 79.94 82 ALA A N 1
ATOM 675 C CA . ALA A 1 82 ? 21.819 14.320 -28.424 1.00 79.94 82 ALA A CA 1
ATOM 676 C C . ALA A 1 82 ? 21.114 14.946 -29.641 1.00 79.94 82 ALA A C 1
ATOM 678 O O . ALA A 1 82 ? 20.493 14.237 -30.428 1.00 79.94 82 ALA A O 1
ATOM 679 N N . ALA A 1 83 ? 21.216 16.265 -29.824 1.00 80.00 83 ALA A N 1
ATOM 680 C CA . ALA A 1 83 ? 20.561 16.965 -30.928 1.00 80.00 83 ALA A CA 1
ATOM 681 C C . ALA A 1 83 ? 21.221 16.710 -32.298 1.00 80.00 83 ALA A C 1
ATOM 683 O O . ALA A 1 83 ? 20.557 16.886 -33.318 1.00 80.00 83 ALA A O 1
ATOM 684 N N . LEU A 1 84 ? 22.481 16.244 -32.324 1.00 80.94 84 LEU A N 1
ATOM 685 C CA . LEU A 1 84 ? 23.209 15.871 -33.546 1.00 80.94 84 LEU A CA 1
ATOM 686 C C . LEU A 1 84 ? 22.762 14.511 -34.126 1.00 80.94 84 LEU A C 1
ATOM 688 O O . LEU A 1 84 ? 23.269 14.103 -35.170 1.00 80.94 84 LEU A O 1
ATOM 692 N N . ALA A 1 85 ? 21.829 13.810 -33.472 1.00 78.94 85 ALA A N 1
ATOM 693 C CA . ALA A 1 85 ? 21.307 12.526 -33.926 1.00 78.94 85 ALA A CA 1
ATOM 694 C C . ALA A 1 85 ? 20.659 12.656 -35.315 1.00 78.94 85 ALA A C 1
ATOM 696 O O . ALA A 1 85 ? 19.595 13.268 -35.459 1.00 78.94 85 ALA A O 1
ATOM 697 N N . SER A 1 86 ? 21.297 12.054 -36.321 1.00 77.06 86 SER A N 1
ATOM 698 C CA . SER A 1 86 ? 20.803 11.997 -37.697 1.00 77.06 86 SER A CA 1
ATOM 699 C C . SER A 1 86 ? 20.274 10.601 -38.005 1.00 77.06 86 SER A C 1
ATOM 701 O O . SER A 1 86 ? 20.976 9.600 -37.858 1.00 77.06 86 SER A O 1
ATOM 703 N N . PHE A 1 87 ? 19.013 10.528 -38.406 1.00 78.38 87 PHE A N 1
ATOM 704 C CA . PHE A 1 87 ? 18.352 9.298 -38.814 1.00 78.38 87 PHE A CA 1
ATOM 705 C C . PHE A 1 87 ? 18.366 9.150 -40.348 1.00 78.38 87 PHE A C 1
ATOM 707 O O . PHE A 1 87 ? 18.627 10.130 -41.056 1.00 78.38 87 PHE A O 1
ATOM 714 N N . PRO A 1 88 ? 18.087 7.944 -40.890 1.00 72.94 88 PRO A N 1
ATOM 715 C CA . PRO A 1 88 ? 18.043 7.718 -42.334 1.00 72.94 88 PRO A CA 1
ATOM 716 C C . PRO A 1 88 ? 17.178 8.754 -43.068 1.00 72.94 88 PRO A C 1
ATOM 718 O O . PRO A 1 88 ? 16.099 9.114 -42.600 1.00 72.94 88 PRO A O 1
ATOM 721 N N . GLY A 1 89 ? 17.662 9.239 -44.217 1.00 66.88 89 GLY A N 1
ATOM 722 C CA . GLY A 1 89 ? 17.012 10.325 -44.963 1.00 66.88 89 GLY A CA 1
ATOM 723 C C . GLY A 1 89 ? 17.274 11.728 -44.394 1.00 66.88 89 GLY A C 1
ATOM 724 O O . GLY A 1 89 ? 16.410 12.589 -44.511 1.00 66.88 89 GLY A O 1
ATOM 725 N N . ASN A 1 90 ? 18.434 11.952 -43.755 1.00 70.44 90 ASN A N 1
ATOM 726 C CA . ASN A 1 90 ? 18.869 13.243 -43.185 1.00 70.44 90 ASN A CA 1
ATOM 727 C C . ASN A 1 90 ? 17.894 13.859 -42.158 1.00 70.44 90 ASN A C 1
ATOM 729 O O . ASN A 1 90 ? 17.861 15.077 -41.960 1.00 70.44 90 ASN A O 1
ATOM 733 N N . ALA A 1 91 ? 17.097 13.031 -41.482 1.00 75.44 91 ALA A N 1
ATOM 734 C CA . ALA A 1 91 ? 16.117 13.499 -40.511 1.00 75.44 91 ALA A CA 1
ATOM 735 C C . ALA A 1 91 ? 16.762 13.688 -39.128 1.00 75.44 91 ALA A C 1
ATOM 737 O O . ALA A 1 91 ? 17.223 12.724 -38.520 1.00 75.44 91 ALA A O 1
ATOM 738 N N . SER A 1 92 ? 16.739 14.908 -38.583 1.00 83.06 92 SER A N 1
ATOM 739 C CA . SER A 1 92 ? 17.249 15.215 -37.234 1.00 83.06 92 SER A CA 1
ATOM 740 C C . SER A 1 92 ? 16.137 15.757 -36.310 1.00 83.06 92 SER A C 1
ATOM 742 O O . SER A 1 92 ? 16.024 16.969 -36.101 1.00 83.06 92 SER A O 1
ATOM 744 N N . PRO A 1 93 ? 15.280 14.882 -35.742 1.00 83.69 93 PRO A N 1
ATOM 745 C CA . PRO A 1 93 ? 14.092 15.271 -34.969 1.00 83.69 93 PRO A CA 1
ATOM 746 C C . PRO A 1 93 ? 14.408 15.790 -33.556 1.00 83.69 93 PRO A C 1
ATOM 748 O O . PRO A 1 93 ? 13.627 16.553 -32.984 1.00 83.69 93 PRO A O 1
ATOM 751 N N . VAL A 1 94 ? 15.539 15.379 -32.969 1.00 85.06 94 VAL A N 1
ATOM 752 C CA . VAL A 1 94 ? 15.820 15.538 -31.529 1.00 85.06 94 VAL A CA 1
ATOM 753 C C . VAL A 1 94 ? 15.951 17.005 -31.118 1.00 85.06 94 VAL A C 1
ATOM 755 O O . VAL A 1 94 ? 15.370 17.417 -30.111 1.00 85.06 94 VAL A O 1
ATOM 758 N N . GLY A 1 95 ? 16.660 17.817 -31.906 1.00 82.75 95 GLY A N 1
ATOM 759 C CA . GLY A 1 95 ? 16.831 19.237 -31.602 1.00 82.75 95 GLY A CA 1
ATOM 760 C C . GLY A 1 95 ? 15.504 20.011 -31.611 1.00 82.75 95 GLY A C 1
ATOM 761 O O . GLY A 1 95 ? 15.231 20.793 -30.695 1.00 82.75 95 GLY A O 1
ATOM 762 N N . LEU A 1 96 ? 14.653 19.766 -32.618 1.00 83.00 96 LEU A N 1
ATOM 763 C CA . LEU A 1 96 ? 13.338 20.411 -32.764 1.00 83.00 96 LEU A CA 1
ATOM 764 C C . LEU A 1 96 ? 12.384 19.978 -31.647 1.00 83.00 96 LEU A C 1
ATOM 766 O O . LEU A 1 96 ? 11.712 20.812 -31.035 1.00 83.00 96 LEU A O 1
ATOM 770 N N . ALA A 1 97 ? 12.377 18.679 -31.344 1.00 85.75 97 ALA A N 1
ATOM 771 C CA . ALA A 1 97 ? 11.608 18.101 -30.253 1.00 85.75 97 ALA A CA 1
ATOM 772 C C . ALA A 1 97 ? 11.972 18.732 -28.903 1.00 85.75 97 ALA A C 1
ATOM 774 O O . ALA A 1 97 ? 11.089 19.032 -28.099 1.00 85.75 97 ALA A O 1
ATOM 775 N N . PHE A 1 98 ? 13.259 19.002 -28.666 1.00 82.25 98 PHE A N 1
ATOM 776 C CA . PHE A 1 98 ? 13.714 19.661 -27.447 1.00 82.25 98 PHE A CA 1
ATOM 777 C C . PHE A 1 98 ? 13.207 21.109 -27.342 1.00 82.25 98 PHE A C 1
ATOM 779 O O . PHE A 1 98 ? 12.645 21.496 -26.313 1.00 82.25 98 PHE A O 1
ATOM 786 N N . CYS A 1 99 ? 13.323 21.895 -28.419 1.00 82.50 99 CYS A N 1
ATOM 787 C CA . CYS A 1 99 ? 12.801 23.266 -28.474 1.00 82.50 99 CYS A CA 1
ATOM 788 C C . CYS A 1 99 ? 11.282 23.326 -28.224 1.00 82.50 99 CYS A C 1
ATOM 790 O O . CYS A 1 99 ? 10.792 24.259 -27.581 1.00 82.50 99 CYS A O 1
ATOM 792 N N . ALA A 1 100 ? 10.533 22.316 -28.674 1.00 83.69 100 ALA A N 1
ATOM 793 C CA . ALA A 1 100 ? 9.096 22.197 -28.430 1.00 83.69 100 ALA A CA 1
ATOM 794 C C . ALA A 1 100 ? 8.751 21.687 -27.012 1.00 83.69 100 ALA A C 1
ATOM 796 O O . ALA A 1 100 ? 7.777 22.139 -26.412 1.00 83.69 100 ALA A O 1
ATOM 797 N N . ALA A 1 101 ? 9.564 20.807 -26.425 1.00 80.38 101 ALA A N 1
ATOM 798 C CA . ALA A 1 101 ? 9.321 20.214 -25.106 1.00 80.38 101 ALA A CA 1
ATOM 799 C C . ALA A 1 101 ? 9.616 21.145 -23.917 1.00 80.38 101 ALA A C 1
ATOM 801 O O . ALA A 1 101 ? 9.064 20.953 -22.826 1.00 80.38 101 ALA A O 1
ATOM 802 N N . MET A 1 102 ? 10.475 22.153 -24.112 1.00 76.62 102 MET A N 1
ATOM 803 C CA . MET A 1 102 ? 10.894 23.083 -23.059 1.00 76.62 102 MET A CA 1
ATOM 804 C C . MET A 1 102 ? 9.711 23.713 -22.317 1.00 76.62 102 MET A C 1
ATOM 806 O O . MET A 1 102 ? 8.793 24.243 -22.936 1.00 76.62 102 MET A O 1
ATOM 810 N N . GLY A 1 103 ? 9.759 23.697 -20.984 1.00 69.00 103 GLY A N 1
ATOM 811 C CA . GLY A 1 103 ? 8.720 24.255 -20.118 1.00 69.00 103 GLY A CA 1
ATOM 812 C C . GLY A 1 103 ? 9.278 24.901 -18.856 1.00 69.00 103 GLY A C 1
ATOM 813 O O . GLY A 1 103 ? 10.445 24.717 -18.492 1.00 69.00 103 GLY A O 1
ATOM 814 N N . LYS A 1 104 ? 8.439 25.670 -18.162 1.00 62.12 104 LYS A N 1
ATOM 815 C CA . LYS A 1 104 ? 8.789 26.241 -16.859 1.00 62.12 104 LYS A CA 1
ATOM 816 C C . LYS A 1 104 ? 8.832 25.132 -15.801 1.00 62.12 104 LYS A C 1
ATOM 818 O O . LYS A 1 104 ? 7.869 24.396 -15.646 1.00 62.12 104 LYS A O 1
ATOM 823 N N . LYS A 1 105 ? 9.937 25.025 -15.050 1.00 54.06 105 LYS A N 1
ATOM 824 C CA . LYS A 1 105 ? 10.043 24.074 -13.929 1.00 54.06 105 LYS A CA 1
ATOM 825 C C . LYS A 1 105 ? 8.922 24.316 -12.916 1.00 54.06 105 LYS A C 1
ATOM 827 O O . LYS A 1 105 ? 8.841 25.419 -12.363 1.00 54.06 105 LYS A O 1
ATOM 832 N N . ALA A 1 106 ? 8.127 23.285 -12.639 1.00 44.72 106 ALA A N 1
ATOM 833 C CA . ALA A 1 106 ? 7.187 23.284 -11.530 1.00 44.72 106 ALA A CA 1
ATOM 834 C C . ALA A 1 106 ? 7.930 23.582 -10.215 1.00 44.72 106 ALA A C 1
ATOM 836 O O . ALA A 1 106 ? 9.013 23.052 -9.936 1.00 44.72 106 ALA A O 1
ATOM 837 N N . LYS A 1 107 ? 7.389 24.501 -9.411 1.00 35.81 107 LYS A N 1
ATOM 838 C CA . LYS A 1 107 ? 7.877 24.737 -8.049 1.00 35.81 107 LYS A CA 1
ATOM 839 C C . LYS A 1 107 ? 7.364 23.593 -7.177 1.00 35.81 107 LYS A C 1
ATOM 841 O O . LYS A 1 107 ? 6.260 23.682 -6.660 1.00 35.81 107 LYS A O 1
ATOM 846 N N . CYS A 1 108 ? 8.159 22.545 -6.991 1.00 36.16 108 CYS A N 1
ATOM 847 C CA . CYS A 1 108 ? 7.848 21.533 -5.984 1.00 36.16 108 CYS A CA 1
ATOM 848 C C . CYS A 1 108 ? 8.094 22.132 -4.587 1.00 36.16 108 CYS A C 1
ATOM 850 O O . CYS A 1 108 ? 9.241 22.235 -4.129 1.00 36.16 108 CYS A O 1
ATOM 852 N N . ASP A 1 109 ? 7.026 22.570 -3.924 1.00 26.69 109 ASP A N 1
ATOM 853 C CA . ASP A 1 109 ? 7.045 22.929 -2.508 1.00 26.69 109 ASP A CA 1
ATOM 854 C C . ASP A 1 109 ? 7.177 21.633 -1.688 1.00 26.69 109 ASP A C 1
ATOM 856 O O . ASP A 1 109 ? 6.239 20.852 -1.589 1.00 26.69 109 ASP A O 1
ATOM 860 N N . GLY A 1 110 ? 8.375 21.358 -1.152 1.00 30.81 110 GLY A N 1
ATOM 861 C CA . GLY A 1 110 ? 8.613 20.214 -0.254 1.00 30.81 110 GLY A CA 1
ATOM 862 C C . GLY A 1 110 ? 9.964 19.500 -0.393 1.00 30.81 110 GLY A C 1
ATOM 863 O O . GLY A 1 110 ? 10.369 18.796 0.524 1.00 30.81 110 GLY A O 1
ATOM 864 N N . VAL A 1 111 ? 10.712 19.701 -1.485 1.00 32.34 111 VAL A N 1
ATOM 865 C CA . VAL A 1 111 ? 12.024 19.042 -1.675 1.00 32.34 111 VAL A CA 1
ATOM 866 C C . VAL A 1 111 ? 13.164 19.931 -1.138 1.00 32.34 111 VAL A C 1
ATOM 868 O O . VAL A 1 111 ? 13.226 21.117 -1.504 1.00 32.34 111 VAL A O 1
ATOM 871 N N . PRO A 1 112 ? 14.092 19.408 -0.303 1.00 26.83 112 PRO A N 1
ATOM 872 C CA . PRO A 1 112 ? 15.199 20.183 0.256 1.00 26.83 112 PRO A CA 1
ATOM 873 C C . PRO A 1 112 ? 16.055 20.842 -0.836 1.00 26.83 112 PRO A C 1
ATOM 875 O O . PRO A 1 112 ? 16.325 20.280 -1.901 1.00 26.83 112 PRO A O 1
ATOM 878 N N . ALA A 1 113 ? 16.479 22.078 -0.562 1.00 27.08 113 ALA A N 1
ATOM 879 C CA . ALA A 1 113 ? 17.029 23.033 -1.527 1.00 27.08 113 ALA A CA 1
ATOM 880 C C . ALA A 1 113 ? 18.278 22.561 -2.307 1.00 27.08 113 ALA A C 1
ATOM 882 O O . ALA A 1 113 ? 18.577 23.128 -3.359 1.00 27.08 113 ALA A O 1
ATOM 883 N N . GLY A 1 114 ? 18.964 21.503 -1.860 1.00 28.72 114 GLY A N 1
ATOM 884 C CA . GLY A 1 114 ? 20.117 20.910 -2.548 1.00 28.72 114 GLY A CA 1
ATOM 885 C C . GLY A 1 114 ? 19.785 20.203 -3.873 1.00 28.72 114 GLY A C 1
ATOM 886 O O . GLY A 1 114 ? 20.607 20.216 -4.788 1.00 28.72 114 GLY A O 1
ATOM 887 N N . ARG A 1 115 ? 18.565 19.661 -4.033 1.00 37.28 115 ARG A N 1
ATOM 888 C CA . ARG A 1 115 ? 18.130 18.927 -5.247 1.00 37.28 115 ARG A CA 1
ATOM 889 C C . ARG A 1 115 ? 17.493 19.821 -6.329 1.00 37.28 115 ARG A C 1
ATOM 891 O O . ARG A 1 115 ? 17.209 19.357 -7.429 1.00 37.28 115 ARG A O 1
ATOM 898 N N . LYS A 1 116 ? 17.336 21.131 -6.077 1.00 39.06 116 LYS A N 1
ATOM 899 C CA . LYS A 1 116 ? 16.669 22.093 -6.989 1.00 39.06 116 LYS A CA 1
ATOM 900 C C . LYS A 1 116 ? 17.473 22.452 -8.258 1.00 39.06 116 LYS A C 1
ATOM 902 O O . LYS A 1 116 ? 16.948 23.118 -9.150 1.00 39.06 116 LYS A O 1
ATOM 907 N N . LYS A 1 117 ? 18.731 22.008 -8.377 1.00 41.94 117 LYS A N 1
ATOM 908 C CA . LYS A 1 117 ? 19.697 22.470 -9.400 1.00 41.94 117 LYS A CA 1
ATOM 909 C C . LYS A 1 117 ? 20.074 21.435 -10.474 1.00 41.94 117 LYS A C 1
ATOM 911 O O . LYS A 1 117 ? 21.104 21.594 -11.115 1.00 41.94 117 LYS A O 1
ATOM 916 N N . ALA A 1 118 ? 19.291 20.375 -10.682 1.00 44.59 118 ALA A N 1
ATOM 917 C CA . ALA A 1 118 ? 19.732 19.289 -11.568 1.00 44.59 118 ALA A CA 1
ATOM 918 C C . ALA A 1 118 ? 19.683 19.606 -13.073 1.00 44.59 118 ALA A C 1
ATOM 920 O O . ALA A 1 118 ? 20.382 18.946 -13.818 1.00 44.59 118 ALA A O 1
ATOM 921 N N . PHE A 1 119 ? 18.913 20.595 -13.542 1.00 53.50 119 PHE A N 1
ATOM 922 C CA . PHE A 1 119 ? 18.747 20.847 -14.984 1.00 53.50 119 PHE A CA 1
ATOM 923 C C . PHE A 1 119 ? 18.405 22.305 -15.256 1.00 53.50 119 PHE A C 1
ATOM 925 O O . PHE A 1 119 ? 17.417 22.811 -14.716 1.00 53.50 119 PHE A O 1
ATOM 932 N N . SER A 1 120 ? 19.219 23.002 -16.034 1.00 57.88 120 SER A N 1
ATOM 933 C CA . SER A 1 120 ? 18.951 24.391 -16.401 1.00 57.88 120 SER A CA 1
ATOM 934 C C . SER A 1 120 ? 18.491 24.447 -17.857 1.00 57.88 120 SER A C 1
ATOM 936 O O . SER A 1 120 ? 19.109 23.851 -18.731 1.00 57.88 120 SER A O 1
ATOM 938 N N . THR A 1 121 ? 17.361 25.110 -18.112 1.00 65.12 121 THR A N 1
ATOM 939 C CA . THR A 1 121 ? 16.794 25.261 -19.462 1.00 65.12 121 THR A CA 1
ATOM 940 C C . THR A 1 121 ? 17.695 26.027 -20.449 1.00 65.12 121 THR A C 1
ATOM 942 O O . THR A 1 121 ? 17.657 25.679 -21.626 1.00 65.12 121 THR A O 1
ATOM 945 N N . PRO A 1 122 ? 18.541 27.005 -20.042 1.00 70.75 122 PRO A N 1
ATOM 946 C CA . PRO A 1 122 ? 19.375 27.754 -20.988 1.00 70.75 122 PRO A CA 1
ATOM 947 C C . PRO A 1 122 ? 20.488 26.953 -21.698 1.00 70.75 122 PRO A C 1
ATOM 949 O O . PRO A 1 122 ? 20.555 27.044 -22.922 1.00 70.75 122 PRO A O 1
ATOM 952 N N . PRO A 1 123 ? 21.349 26.158 -21.023 1.00 72.69 123 PRO A N 1
ATOM 953 C CA . PRO A 1 123 ? 22.408 25.411 -21.714 1.00 72.69 123 PRO A CA 1
ATOM 954 C C . PRO A 1 123 ? 21.872 24.294 -22.606 1.00 72.69 123 PRO A C 1
ATOM 956 O O . PRO A 1 123 ? 22.494 23.973 -23.610 1.00 72.69 123 PRO A O 1
ATOM 959 N N . ALA A 1 124 ? 20.706 23.736 -22.284 1.00 70.00 124 ALA A N 1
ATOM 960 C CA . ALA A 1 124 ? 20.076 22.726 -23.120 1.00 70.00 124 ALA A CA 1
ATOM 961 C C . ALA A 1 124 ? 19.529 23.319 -24.436 1.00 70.00 124 ALA A C 1
ATOM 963 O O . ALA A 1 124 ? 19.718 22.741 -25.503 1.00 70.00 124 ALA A O 1
ATOM 964 N N . LEU A 1 125 ? 18.932 24.521 -24.380 1.00 76.38 125 LEU A N 1
ATOM 965 C CA . LEU A 1 125 ? 18.533 25.275 -25.576 1.00 76.38 125 LEU A CA 1
ATOM 966 C C . LEU A 1 125 ? 19.757 25.652 -26.423 1.00 76.38 125 LEU A C 1
ATOM 968 O O . LEU A 1 125 ? 19.747 25.466 -27.635 1.00 76.38 125 LEU A O 1
ATOM 972 N N . ALA A 1 126 ? 20.809 26.166 -25.779 1.00 79.50 126 ALA A N 1
ATOM 973 C CA . ALA A 1 126 ? 22.036 26.552 -26.464 1.00 79.50 126 ALA A CA 1
ATOM 974 C C . ALA A 1 126 ? 22.697 25.349 -27.156 1.00 79.50 126 ALA A C 1
ATOM 976 O O . ALA A 1 126 ? 23.086 25.463 -28.312 1.00 79.50 126 ALA A O 1
ATOM 977 N N . GLY A 1 127 ? 22.770 24.191 -26.488 1.00 78.38 127 GLY A N 1
ATOM 978 C CA . GLY A 1 127 ? 23.311 22.960 -27.073 1.00 78.38 127 GLY A CA 1
ATOM 979 C C . GLY A 1 127 ? 22.502 22.484 -28.281 1.00 78.38 127 GLY A C 1
ATOM 980 O O . GLY A 1 127 ? 23.085 22.172 -29.315 1.00 78.38 127 GLY A O 1
ATOM 981 N N . SER A 1 128 ? 21.167 22.515 -28.192 1.00 78.06 128 SER A N 1
ATOM 982 C CA . SER A 1 128 ? 20.280 22.150 -29.307 1.00 78.06 128 SER A CA 1
ATOM 983 C C . SER A 1 128 ? 20.432 23.089 -30.514 1.00 78.06 128 SER A C 1
ATOM 985 O O . SER A 1 128 ? 20.585 22.629 -31.642 1.00 78.06 128 SER A O 1
ATOM 987 N N . LEU A 1 129 ? 20.475 24.409 -30.296 1.00 81.25 129 LEU A N 1
ATOM 988 C CA . LEU A 1 129 ? 20.635 25.390 -31.379 1.00 81.25 129 LEU A CA 1
ATOM 989 C C . LEU A 1 129 ? 22.018 25.319 -32.042 1.00 81.25 129 LEU A C 1
ATOM 991 O O . LEU A 1 129 ? 22.117 25.418 -33.263 1.00 81.25 129 LEU A O 1
ATOM 995 N N . VAL A 1 130 ? 23.084 25.125 -31.256 1.00 83.44 130 VAL A N 1
ATOM 996 C CA . VAL A 1 130 ? 24.445 24.952 -31.792 1.00 83.44 130 VAL A CA 1
ATOM 997 C C . VAL A 1 130 ? 24.556 23.639 -32.566 1.00 83.44 130 VAL A C 1
ATOM 999 O O . VAL A 1 130 ? 25.163 23.614 -33.631 1.00 83.44 130 VAL A O 1
ATOM 1002 N N . SER A 1 131 ? 23.921 22.567 -32.088 1.00 77.12 131 SER A N 1
ATOM 1003 C CA . SER A 1 131 ? 23.847 21.294 -32.810 1.00 77.12 131 SER A CA 1
ATOM 1004 C C . SER A 1 131 ? 23.187 21.453 -34.180 1.00 77.12 131 SER A C 1
ATOM 1006 O O . SER A 1 131 ? 23.724 20.974 -35.177 1.00 77.12 131 SER A O 1
ATOM 1008 N N . MET A 1 132 ? 22.083 22.207 -34.255 1.00 78.38 132 MET A N 1
ATOM 1009 C CA . MET A 1 132 ? 21.396 22.470 -35.521 1.00 78.38 132 MET A CA 1
ATOM 1010 C C . MET A 1 132 ? 22.259 23.219 -36.541 1.00 78.38 132 MET A C 1
ATOM 1012 O O . MET A 1 132 ? 22.091 23.022 -37.741 1.00 78.38 132 MET A O 1
ATOM 1016 N N . LEU A 1 133 ? 23.197 24.051 -36.077 1.00 79.94 133 LEU A N 1
ATOM 1017 C CA . LEU A 1 133 ? 24.153 24.754 -36.934 1.00 79.94 133 LEU A CA 1
ATOM 1018 C C . LEU A 1 133 ? 25.193 23.798 -37.547 1.00 79.94 133 LEU A C 1
ATOM 1020 O O . LEU A 1 133 ? 25.676 24.036 -38.650 1.00 79.94 133 LEU A O 1
ATOM 1024 N N . LEU A 1 134 ? 25.533 22.722 -36.834 1.00 78.19 134 LEU A N 1
ATOM 1025 C CA . LEU A 1 134 ? 26.533 21.732 -37.244 1.00 78.19 134 LEU A CA 1
ATOM 1026 C C . LEU A 1 134 ? 25.971 20.677 -38.220 1.00 78.19 134 LEU A C 1
ATOM 1028 O O . LEU A 1 134 ? 26.740 19.913 -38.803 1.00 78.19 134 LEU A O 1
ATOM 1032 N N . LEU A 1 135 ? 24.651 20.646 -38.441 1.00 71.56 135 LEU A N 1
ATOM 1033 C CA . LEU A 1 135 ? 23.986 19.787 -39.428 1.00 71.56 135 LEU A CA 1
ATOM 1034 C C . LEU A 1 135 ? 24.190 20.361 -40.842 1.00 71.56 135 LEU A C 1
ATOM 1036 O O . LEU A 1 135 ? 23.393 21.146 -41.350 1.00 71.56 135 LEU A O 1
ATOM 1040 N N . GLY A 1 136 ? 25.297 19.987 -41.481 1.00 58.28 136 GLY A N 1
ATOM 1041 C CA . GLY A 1 136 ? 25.883 20.671 -42.640 1.00 58.28 136 GLY A CA 1
ATOM 1042 C C . GLY A 1 136 ? 25.101 20.769 -43.964 1.00 58.28 136 GLY A C 1
ATOM 1043 O O . GLY A 1 136 ? 25.704 21.236 -44.926 1.00 58.28 136 GLY A O 1
ATOM 1044 N N . LYS A 1 137 ? 23.823 20.363 -44.086 1.00 57.84 137 LYS A N 1
ATOM 1045 C CA . LYS A 1 137 ? 23.090 20.441 -45.379 1.00 57.84 137 LYS A CA 1
ATOM 1046 C C . LYS A 1 137 ? 21.775 21.235 -45.396 1.00 57.84 137 LYS A C 1
ATOM 1048 O O . LYS A 1 137 ? 21.400 21.697 -46.466 1.00 57.84 137 LYS A O 1
ATOM 1053 N N . THR A 1 138 ? 21.142 21.530 -44.257 1.00 69.75 138 THR A N 1
ATOM 1054 C CA . THR A 1 138 ? 19.972 22.445 -44.179 1.00 69.75 138 THR A CA 1
ATOM 1055 C C . THR A 1 138 ? 19.868 23.199 -42.833 1.00 69.75 138 THR A C 1
ATOM 1057 O O . THR A 1 138 ? 18.767 23.323 -42.286 1.00 69.75 138 THR A O 1
ATOM 1060 N N . PRO A 1 139 ? 20.966 23.725 -42.254 1.00 75.56 139 PRO A N 1
ATOM 1061 C CA . PRO A 1 139 ? 20.957 24.252 -40.881 1.00 75.56 139 PRO A CA 1
ATOM 1062 C C . PRO A 1 139 ? 20.017 25.460 -40.720 1.00 75.56 139 PRO A C 1
ATOM 1064 O O . PRO A 1 139 ? 19.365 25.626 -39.689 1.00 75.56 139 PRO A O 1
ATOM 1067 N N . PHE A 1 140 ? 19.876 26.272 -41.773 1.00 79.88 140 PHE A N 1
ATOM 1068 C CA . PHE A 1 140 ? 19.041 27.474 -41.764 1.00 79.88 140 PHE A CA 1
ATOM 1069 C C . PHE A 1 140 ? 17.549 27.175 -41.574 1.00 79.88 140 PHE A C 1
ATOM 1071 O O . PHE A 1 140 ? 16.875 27.914 -40.861 1.00 79.88 140 PHE A O 1
ATOM 1078 N N . ILE A 1 141 ? 17.038 26.084 -42.155 1.00 82.44 141 ILE A N 1
ATOM 1079 C CA . ILE A 1 141 ? 15.619 25.707 -42.052 1.00 82.44 141 ILE A CA 1
ATOM 1080 C C . ILE A 1 141 ? 15.297 25.235 -40.633 1.00 82.44 141 ILE A C 1
ATOM 1082 O O . ILE A 1 141 ? 14.320 25.689 -40.038 1.00 82.44 141 ILE A O 1
ATOM 1086 N N . TYR A 1 142 ? 16.147 24.378 -40.061 1.00 82.44 142 TYR A N 1
ATOM 1087 C CA . TYR A 1 142 ? 15.983 23.883 -38.693 1.00 82.44 142 TYR A CA 1
ATOM 1088 C C . TYR A 1 142 ? 16.010 25.028 -37.671 1.00 82.44 142 TYR A C 1
ATOM 1090 O O . TYR A 1 142 ? 15.139 25.101 -36.803 1.00 82.44 142 TYR A O 1
ATOM 1098 N N . ILE A 1 143 ? 16.953 25.967 -37.813 1.00 83.88 143 ILE A N 1
ATOM 1099 C CA . ILE A 1 143 ? 17.068 27.130 -36.924 1.00 83.88 143 ILE A CA 1
ATOM 1100 C C . ILE A 1 143 ? 15.883 28.085 -37.103 1.00 83.88 143 ILE A C 1
ATOM 1102 O O . ILE A 1 143 ? 15.315 28.535 -36.108 1.00 83.88 143 ILE A O 1
ATOM 1106 N N . ALA A 1 144 ? 15.476 28.377 -38.343 1.00 85.06 144 ALA A N 1
ATOM 1107 C CA . ALA A 1 144 ? 14.340 29.255 -38.613 1.00 85.06 144 ALA A CA 1
ATOM 1108 C C . ALA A 1 144 ? 13.050 28.702 -37.993 1.00 85.06 144 ALA A C 1
ATOM 1110 O O . ALA A 1 144 ? 12.366 29.415 -37.258 1.00 85.06 144 ALA A O 1
ATOM 1111 N N . VAL A 1 145 ? 12.761 27.412 -38.196 1.00 86.12 145 VAL A N 1
ATOM 1112 C CA . VAL A 1 145 ? 11.579 26.756 -37.621 1.00 86.12 145 VAL A CA 1
ATOM 1113 C C . VAL A 1 145 ? 11.655 26.713 -36.090 1.00 86.12 145 VAL A C 1
ATOM 1115 O O . VAL A 1 145 ? 10.669 27.035 -35.425 1.00 86.12 145 VAL A O 1
ATOM 1118 N N . ALA A 1 146 ? 12.819 26.407 -35.506 1.00 83.62 146 ALA A N 1
ATOM 1119 C CA . ALA A 1 146 ? 13.006 26.417 -34.054 1.00 83.62 146 ALA A CA 1
ATOM 1120 C C . ALA A 1 146 ? 12.775 27.812 -33.439 1.00 83.62 146 ALA A C 1
ATOM 1122 O O . ALA A 1 146 ? 12.080 27.934 -32.427 1.00 83.62 146 ALA A O 1
ATOM 1123 N N . LEU A 1 147 ? 13.304 28.874 -34.059 1.00 85.19 147 LEU A N 1
ATOM 1124 C CA . LEU A 1 147 ? 13.100 30.257 -33.617 1.00 85.19 147 LEU A CA 1
ATOM 1125 C C . LEU A 1 147 ? 11.642 30.704 -33.774 1.00 85.19 147 LEU A C 1
ATOM 1127 O O . LEU A 1 147 ? 11.117 31.352 -32.868 1.00 85.19 147 LEU A O 1
ATOM 1131 N N . CYS A 1 148 ? 10.971 30.320 -34.865 1.00 85.62 148 CYS A N 1
ATOM 1132 C CA . CYS A 1 148 ? 9.541 30.563 -35.065 1.00 85.62 148 CYS A CA 1
ATOM 1133 C C . CYS A 1 148 ? 8.692 29.899 -33.975 1.00 85.62 148 CYS A C 1
ATOM 1135 O O . CYS A 1 148 ? 7.784 30.521 -33.435 1.00 85.62 148 CYS A O 1
ATOM 1137 N N . ILE A 1 149 ? 8.995 28.661 -33.585 1.00 85.31 149 ILE A N 1
ATOM 1138 C CA . ILE A 1 149 ? 8.250 27.979 -32.516 1.00 85.31 149 ILE A CA 1
ATOM 1139 C C . ILE A 1 149 ? 8.482 28.658 -31.172 1.00 85.31 149 ILE A C 1
ATOM 1141 O O . ILE A 1 149 ? 7.535 28.880 -30.422 1.00 85.31 149 ILE A O 1
ATOM 1145 N N . LEU A 1 150 ? 9.726 29.019 -30.857 1.00 82.25 150 LEU A N 1
ATOM 1146 C CA . LEU A 1 150 ? 10.047 29.700 -29.603 1.00 82.25 150 LEU A CA 1
ATOM 1147 C C . LEU A 1 150 ? 9.394 31.088 -29.520 1.00 82.25 150 LEU A C 1
ATOM 1149 O O . LEU A 1 150 ? 8.927 31.469 -28.444 1.00 82.25 150 LEU A O 1
ATOM 1153 N N . SER A 1 151 ? 9.318 31.826 -30.632 1.00 83.31 151 SER A N 1
ATOM 1154 C CA . SER A 1 151 ? 8.661 33.135 -30.686 1.00 83.31 151 SER A CA 1
ATOM 1155 C C . SER A 1 151 ? 7.139 33.014 -30.589 1.00 83.31 151 SER A C 1
ATOM 1157 O O . SER A 1 151 ? 6.538 33.681 -29.747 1.00 83.31 151 SER A O 1
ATOM 1159 N N . ILE A 1 152 ? 6.521 32.099 -31.344 1.00 82.38 152 ILE A N 1
ATOM 1160 C CA . ILE A 1 152 ? 5.077 31.821 -31.299 1.00 82.38 152 ILE A CA 1
ATOM 1161 C C . ILE A 1 152 ? 4.651 31.394 -29.888 1.00 82.38 152 ILE A C 1
ATOM 1163 O O . ILE A 1 152 ? 3.704 31.947 -29.328 1.00 82.38 152 ILE A O 1
ATOM 1167 N N . ARG A 1 153 ? 5.393 30.479 -29.255 1.00 80.00 153 ARG A N 1
ATOM 1168 C CA . ARG A 1 153 ? 5.141 30.043 -27.870 1.00 80.00 153 ARG A CA 1
ATOM 1169 C C . ARG A 1 153 ? 5.338 31.160 -26.848 1.00 80.00 153 ARG A C 1
ATOM 1171 O O . ARG A 1 153 ? 4.570 31.281 -25.892 1.00 80.00 153 ARG A O 1
ATOM 1178 N N . GLY A 1 154 ? 6.345 32.007 -27.066 1.00 75.25 154 GLY A N 1
ATOM 1179 C CA . GLY A 1 154 ? 6.612 33.182 -26.240 1.00 75.25 154 GLY A CA 1
ATOM 1180 C C . GLY A 1 154 ? 5.501 34.236 -26.289 1.00 75.25 154 GLY A C 1
ATOM 1181 O O . GLY A 1 154 ? 5.279 34.910 -25.286 1.00 75.25 154 GLY A O 1
ATOM 1182 N N . VAL A 1 155 ? 4.797 34.352 -27.421 1.00 78.88 155 VAL A N 1
ATOM 1183 C CA . VAL A 1 155 ? 3.680 35.292 -27.628 1.00 78.88 155 VAL A CA 1
ATOM 1184 C C . VAL A 1 155 ? 2.341 34.705 -27.166 1.00 78.88 155 VAL A C 1
ATOM 1186 O O . VAL A 1 155 ? 1.545 35.411 -26.551 1.00 78.88 155 VAL A O 1
ATOM 1189 N N . LEU A 1 156 ? 2.092 33.413 -27.409 1.00 71.44 156 LEU A N 1
ATOM 1190 C CA . LEU A 1 156 ? 0.823 32.748 -27.074 1.00 71.44 156 LEU A CA 1
ATOM 1191 C C . LEU A 1 156 ? 0.618 32.524 -25.569 1.00 71.44 156 LEU A C 1
ATOM 1193 O O . LEU A 1 156 ? -0.519 32.395 -25.113 1.00 71.44 156 LEU A O 1
ATOM 1197 N N . THR A 1 157 ? 1.689 32.481 -24.770 1.00 64.00 157 THR A N 1
ATOM 1198 C CA . THR A 1 157 ? 1.582 32.211 -23.331 1.00 64.00 157 THR A CA 1
ATOM 1199 C C . THR A 1 157 ? 1.682 33.467 -22.466 1.00 64.00 157 THR A C 1
ATOM 1201 O O . THR A 1 157 ? 2.733 34.091 -22.350 1.00 64.00 157 THR A O 1
ATOM 1204 N N . LYS A 1 158 ? 0.603 33.788 -21.726 1.00 54.81 158 LYS A N 1
ATOM 1205 C CA . LYS A 1 158 ? 0.590 34.876 -20.713 1.00 54.81 158 LYS A CA 1
ATOM 1206 C C . LYS A 1 158 ? 1.692 34.717 -19.653 1.00 54.81 158 LYS A C 1
ATOM 1208 O O . LYS A 1 158 ? 2.157 35.695 -19.070 1.00 54.81 158 LYS A O 1
ATOM 1213 N N . ARG A 1 159 ? 2.108 33.475 -19.386 1.00 57.66 159 ARG A N 1
ATOM 1214 C CA . ARG A 1 159 ? 3.299 33.116 -18.611 1.00 57.66 159 ARG A CA 1
ATOM 1215 C C . ARG A 1 159 ? 4.203 32.285 -19.513 1.00 57.66 159 ARG A C 1
ATOM 1217 O O . ARG A 1 159 ? 3.821 31.177 -19.856 1.00 57.66 159 ARG A O 1
ATOM 1224 N N . LYS A 1 160 ? 5.390 32.807 -19.844 1.00 60.94 160 LYS A N 1
ATOM 1225 C CA . LYS A 1 160 ? 6.379 32.146 -20.716 1.00 60.94 160 LYS A CA 1
ATOM 1226 C C . LYS A 1 160 ? 6.478 30.633 -20.423 1.00 60.94 160 LYS A C 1
ATOM 1228 O O . LYS A 1 160 ? 6.945 30.275 -19.336 1.00 60.94 160 LYS A O 1
ATOM 1233 N N . PHE A 1 161 ? 6.090 29.800 -21.395 1.00 65.38 161 PHE A N 1
ATOM 1234 C CA . PHE A 1 161 ? 6.268 28.335 -21.423 1.00 65.38 161 PHE A CA 1
ATOM 1235 C C . PHE A 1 161 ? 5.472 27.515 -20.380 1.00 65.38 161 PHE A C 1
ATOM 1237 O O . PHE A 1 161 ? 6.013 26.579 -19.780 1.00 65.38 161 PHE A O 1
ATOM 1244 N N . ASP A 1 162 ? 4.210 27.883 -20.136 1.00 69.62 162 ASP A N 1
ATOM 1245 C CA . ASP A 1 162 ? 3.276 27.198 -19.215 1.00 69.62 162 ASP A CA 1
ATOM 1246 C C . ASP A 1 162 ? 2.214 26.351 -19.962 1.00 69.62 162 ASP A C 1
ATOM 1248 O O . ASP A 1 162 ? 1.117 26.127 -19.458 1.00 69.62 162 ASP A O 1
ATOM 1252 N N . GLU A 1 163 ? 2.485 25.927 -21.205 1.00 73.12 163 GLU A N 1
ATOM 1253 C CA . GLU A 1 163 ? 1.510 25.184 -22.018 1.00 73.12 163 GLU A CA 1
ATOM 1254 C C . GLU A 1 163 ? 1.334 23.730 -21.547 1.00 73.12 163 GLU A C 1
ATOM 1256 O O . GLU A 1 163 ? 2.323 23.106 -21.124 1.00 73.12 163 GLU A O 1
ATOM 1261 N N . PRO A 1 164 ? 0.122 23.149 -21.698 1.00 76.56 164 PRO A N 1
ATOM 1262 C CA . PRO A 1 164 ? -0.111 21.729 -21.449 1.00 76.56 164 PRO A CA 1
ATOM 1263 C C . PRO A 1 164 ? 0.697 20.852 -22.419 1.00 76.56 164 PRO A C 1
ATOM 1265 O O . PRO A 1 164 ? 0.997 21.246 -23.548 1.00 76.56 164 PRO A O 1
ATOM 1268 N N . GLN A 1 165 ? 1.023 19.630 -21.988 1.00 77.94 165 GLN A N 1
ATOM 1269 C CA . GLN A 1 165 ? 1.887 18.694 -22.722 1.00 77.94 165 GLN A CA 1
ATOM 1270 C C . GLN A 1 165 ? 1.406 18.423 -24.159 1.00 77.94 165 GLN A C 1
ATOM 1272 O O . GLN A 1 165 ? 2.216 18.391 -25.081 1.00 77.94 165 GLN A O 1
ATOM 1277 N N . LEU A 1 166 ? 0.092 18.316 -24.375 1.00 80.62 166 LEU A N 1
ATOM 1278 C CA . LEU A 1 166 ? -0.491 18.066 -25.697 1.00 80.62 166 LEU A CA 1
ATOM 1279 C C . LEU A 1 166 ? -0.214 19.203 -26.696 1.00 80.62 166 LEU A C 1
ATOM 1281 O O . LEU A 1 166 ? 0.062 18.953 -27.866 1.00 80.62 166 LEU A O 1
ATOM 1285 N N . VAL A 1 167 ? -0.194 20.452 -26.220 1.00 82.56 167 VAL A N 1
ATOM 1286 C CA . VAL A 1 167 ? 0.134 21.623 -27.047 1.00 82.56 167 VAL A CA 1
ATOM 1287 C C . VAL A 1 167 ? 1.614 21.611 -27.446 1.00 82.56 167 VAL A C 1
ATOM 1289 O O . VAL A 1 167 ? 1.947 21.954 -28.576 1.00 82.56 167 VAL A O 1
ATOM 1292 N N . ARG A 1 168 ? 2.511 21.141 -26.569 1.00 84.12 168 ARG A N 1
ATOM 1293 C CA . ARG A 1 168 ? 3.946 20.996 -26.886 1.00 84.12 168 ARG A CA 1
ATOM 1294 C C . ARG A 1 168 ? 4.195 19.946 -27.967 1.00 84.12 168 ARG A C 1
ATOM 1296 O O . ARG A 1 168 ? 4.998 20.178 -28.865 1.00 84.12 168 ARG A O 1
ATOM 1303 N N . ILE A 1 169 ? 3.476 18.826 -27.906 1.00 85.94 169 ILE A N 1
ATOM 1304 C CA . ILE A 1 169 ? 3.542 17.761 -28.917 1.00 85.94 169 ILE A CA 1
ATOM 1305 C C . ILE A 1 169 ? 3.005 18.266 -30.259 1.00 85.94 169 ILE A C 1
ATOM 1307 O O . ILE A 1 169 ? 3.632 18.033 -31.288 1.00 85.94 169 ILE A O 1
ATOM 1311 N N . ALA A 1 170 ? 1.898 19.015 -30.255 1.00 86.88 170 ALA A N 1
ATOM 1312 C CA . ALA A 1 170 ? 1.348 19.616 -31.469 1.00 86.88 170 ALA A CA 1
ATOM 1313 C C . ALA A 1 170 ? 2.337 20.597 -32.128 1.00 86.88 170 ALA A C 1
ATOM 1315 O O . ALA A 1 170 ? 2.559 20.524 -33.337 1.00 86.88 170 ALA A O 1
ATOM 1316 N N . PHE A 1 171 ? 3.001 21.454 -31.341 1.00 87.00 171 PHE A N 1
ATOM 1317 C CA . PHE A 1 171 ? 4.062 22.330 -31.853 1.00 87.00 171 PHE A CA 1
ATOM 1318 C C . PHE A 1 171 ? 5.250 21.547 -32.420 1.00 87.00 171 PHE A C 1
ATOM 1320 O O . PHE A 1 171 ? 5.786 21.937 -33.453 1.00 87.00 171 PHE A O 1
ATOM 1327 N N . ALA A 1 172 ? 5.646 20.441 -31.786 1.00 86.88 172 ALA A N 1
ATOM 1328 C CA . ALA A 1 172 ? 6.707 19.569 -32.285 1.00 86.88 172 ALA A CA 1
ATOM 1329 C C . ALA A 1 172 ? 6.332 18.882 -33.609 1.00 86.88 172 ALA A C 1
ATOM 1331 O O . ALA A 1 172 ? 7.157 18.804 -34.515 1.00 86.88 172 ALA A O 1
ATOM 1332 N N . GLY A 1 173 ? 5.084 18.425 -33.744 1.00 87.50 173 GLY A N 1
ATOM 1333 C CA . GLY A 1 173 ? 4.567 17.851 -34.988 1.00 87.50 173 GLY A CA 1
ATOM 1334 C C . GLY A 1 173 ? 4.550 18.870 -36.129 1.00 87.50 173 GLY A C 1
ATOM 1335 O O . GLY A 1 173 ? 5.047 18.581 -37.215 1.00 87.50 173 GLY A O 1
ATOM 1336 N N . ALA A 1 174 ? 4.074 20.092 -35.864 1.00 88.31 174 ALA A N 1
ATOM 1337 C CA . ALA A 1 174 ? 4.112 21.185 -36.837 1.00 88.31 174 ALA A CA 1
ATOM 1338 C C . ALA A 1 174 ? 5.553 21.555 -37.237 1.00 88.31 174 ALA A C 1
ATOM 1340 O O . ALA A 1 174 ? 5.830 21.771 -38.414 1.00 88.31 174 ALA A O 1
ATOM 1341 N N . ALA A 1 175 ? 6.486 21.562 -36.276 1.00 86.94 175 ALA A N 1
ATOM 1342 C CA . ALA A 1 175 ? 7.914 21.765 -36.526 1.00 86.94 175 ALA A CA 1
ATOM 1343 C C . ALA A 1 175 ? 8.479 20.728 -37.497 1.00 86.94 175 ALA A C 1
ATOM 1345 O O . ALA A 1 175 ? 9.097 21.083 -38.500 1.00 86.94 175 ALA A O 1
ATOM 1346 N N . GLY A 1 176 ? 8.247 19.450 -37.181 1.00 85.88 176 GLY A N 1
ATOM 1347 C CA . GLY A 1 176 ? 8.711 18.321 -37.975 1.00 85.88 176 GLY A CA 1
ATOM 1348 C C . GLY A 1 176 ? 8.147 18.374 -39.388 1.00 85.88 176 GLY A C 1
ATOM 1349 O O . GLY A 1 176 ? 8.901 18.230 -40.340 1.00 85.88 176 GLY A O 1
ATOM 1350 N N . PHE A 1 177 ? 6.859 18.687 -39.539 1.00 87.69 177 PHE A N 1
ATOM 1351 C CA . PHE A 1 177 ? 6.207 18.808 -40.842 1.00 87.69 177 PHE A CA 1
ATOM 1352 C C . PHE A 1 177 ? 6.776 19.948 -41.701 1.00 87.69 177 PHE A C 1
ATOM 1354 O O . PHE A 1 177 ? 7.082 19.739 -42.875 1.00 87.69 177 PHE A O 1
ATOM 1361 N N . CYS A 1 178 ? 6.978 21.137 -41.122 1.00 87.81 178 CYS A N 1
ATOM 1362 C CA . CYS A 1 178 ? 7.546 22.283 -41.838 1.00 87.81 178 CYS A CA 1
ATOM 1363 C C . CYS A 1 178 ? 8.960 21.997 -42.347 1.00 87.81 178 CYS A C 1
ATOM 1365 O O . CYS A 1 178 ? 9.288 22.313 -43.493 1.00 87.81 178 CYS A O 1
ATOM 1367 N N . VAL A 1 179 ? 9.798 21.388 -41.505 1.00 85.56 179 VAL A N 1
ATOM 1368 C CA . VAL A 1 179 ? 11.161 21.025 -41.897 1.00 85.56 179 VAL A CA 1
ATOM 1369 C C . VAL A 1 179 ? 11.145 19.899 -42.928 1.00 85.56 179 VAL A C 1
ATOM 1371 O O . VAL A 1 179 ? 11.867 19.999 -43.913 1.00 85.56 179 VAL A O 1
ATOM 1374 N N . ALA A 1 180 ? 10.271 18.903 -42.765 1.00 84.62 180 ALA A N 1
ATOM 1375 C CA . ALA A 1 180 ? 10.147 17.770 -43.675 1.00 84.62 180 ALA A CA 1
ATOM 1376 C C . ALA A 1 180 ? 9.731 18.193 -45.094 1.00 84.62 180 ALA A C 1
ATOM 1378 O O . ALA A 1 180 ? 10.342 17.775 -46.074 1.00 84.62 180 ALA A O 1
ATOM 1379 N N . ILE A 1 181 ? 8.725 19.062 -45.232 1.00 84.06 181 ILE A N 1
ATOM 1380 C CA . ILE A 1 181 ? 8.325 19.581 -46.550 1.00 84.06 181 ILE A CA 1
ATOM 1381 C C . ILE A 1 181 ? 9.452 20.405 -47.167 1.00 84.06 181 ILE A C 1
ATOM 1383 O O . ILE A 1 181 ? 9.752 20.257 -48.349 1.00 84.06 181 ILE A O 1
ATOM 1387 N N . SER A 1 182 ? 10.094 21.256 -46.367 1.00 84.56 182 SER A N 1
ATOM 1388 C CA . SER A 1 182 ? 11.173 22.115 -46.857 1.00 84.56 182 SER A CA 1
ATOM 1389 C C . SER A 1 182 ? 12.377 21.296 -47.332 1.00 84.56 182 SER A C 1
ATOM 1391 O O . SER A 1 182 ? 12.962 21.625 -48.360 1.00 84.56 182 SER A O 1
ATOM 1393 N N . SER A 1 183 ? 12.726 20.206 -46.639 1.00 78.56 183 SER A N 1
ATOM 1394 C CA . SER A 1 183 ? 13.788 19.292 -47.071 1.00 78.56 183 SER A CA 1
ATOM 1395 C C . SER A 1 183 ? 13.388 18.490 -48.311 1.00 78.56 183 SER A C 1
ATOM 1397 O O . SER A 1 183 ? 14.200 18.359 -49.221 1.00 78.56 183 SER A O 1
ATOM 1399 N N . ALA A 1 184 ? 12.134 18.034 -48.414 1.00 80.62 184 ALA A N 1
ATOM 1400 C CA . ALA A 1 184 ? 11.638 17.309 -49.589 1.00 80.62 184 ALA A CA 1
ATOM 1401 C C . ALA A 1 184 ? 11.664 18.154 -50.874 1.00 80.62 184 ALA A C 1
ATOM 1403 O O . ALA A 1 184 ? 11.973 17.646 -51.950 1.00 80.62 184 ALA A O 1
ATOM 1404 N N . VAL A 1 185 ? 11.365 19.452 -50.761 1.00 83.25 185 VAL A N 1
ATOM 1405 C CA . VAL A 1 185 ? 11.420 20.395 -51.888 1.00 83.25 185 VAL A CA 1
ATOM 1406 C C . VAL A 1 185 ? 12.863 20.651 -52.337 1.00 83.25 185 VAL A C 1
ATOM 1408 O O . VAL A 1 185 ? 13.106 20.805 -53.531 1.00 83.25 185 VAL A O 1
ATOM 1411 N N . LEU A 1 186 ? 13.823 20.674 -51.406 1.00 79.75 186 LEU A N 1
ATOM 1412 C CA . LEU A 1 186 ? 15.235 20.943 -51.703 1.00 79.75 186 LEU A CA 1
ATOM 1413 C C . LEU A 1 186 ? 16.009 19.721 -52.213 1.00 79.75 186 LEU A C 1
ATOM 1415 O O . LEU A 1 186 ? 16.857 19.867 -53.088 1.00 79.75 186 LEU A O 1
ATOM 1419 N N . GLU A 1 187 ? 15.742 18.531 -51.674 1.00 74.25 187 GLU A N 1
ATOM 1420 C CA . GLU A 1 187 ? 16.442 17.290 -52.046 1.00 74.25 187 GLU A CA 1
ATOM 1421 C C . GLU A 1 187 ? 15.822 16.597 -53.278 1.00 74.25 187 GLU A C 1
ATOM 1423 O O . GLU A 1 187 ? 16.377 15.626 -53.796 1.00 74.25 187 GLU A O 1
ATOM 1428 N N . GLY A 1 188 ? 14.689 17.110 -53.773 1.00 70.75 188 GLY A N 1
ATOM 1429 C CA . GLY A 1 188 ? 13.888 16.480 -54.817 1.00 70.75 188 GLY A CA 1
ATOM 1430 C C . GLY A 1 188 ? 13.091 15.289 -54.276 1.00 70.75 188 GLY A C 1
ATOM 1431 O O . GLY A 1 188 ? 13.482 14.641 -53.306 1.00 70.75 188 GLY A O 1
ATOM 1432 N N . PHE A 1 189 ? 11.953 14.983 -54.908 1.00 76.81 189 PHE A N 1
ATOM 1433 C CA . PHE A 1 189 ? 11.001 13.942 -54.484 1.00 76.81 189 PHE A CA 1
ATOM 1434 C C . PHE A 1 189 ? 11.523 12.502 -54.682 1.00 76.81 189 PHE A C 1
ATOM 1436 O O . PHE A 1 189 ? 10.869 11.663 -55.300 1.00 76.81 189 PHE A O 1
ATOM 1443 N N . SER A 1 190 ? 12.712 12.199 -54.166 1.00 78.38 190 SER A N 1
ATOM 1444 C CA . SER A 1 190 ? 13.289 10.860 -54.159 1.00 78.38 190 SER A CA 1
ATOM 1445 C C . SER A 1 190 ? 12.604 9.968 -53.106 1.00 78.38 190 SER A C 1
ATOM 1447 O O . SER A 1 190 ? 12.150 10.464 -52.069 1.00 78.38 190 SER A O 1
ATOM 1449 N N . PRO A 1 191 ? 12.550 8.637 -53.306 1.00 77.69 191 PRO A N 1
ATOM 1450 C CA . PRO A 1 191 ? 11.997 7.709 -52.312 1.00 77.69 191 PRO A CA 1
ATOM 1451 C C . PRO A 1 191 ? 12.683 7.791 -50.935 1.00 77.69 191 PRO A C 1
ATOM 1453 O O . PRO A 1 191 ? 12.048 7.580 -49.905 1.00 77.69 191 PRO A O 1
ATOM 1456 N N . GLN A 1 192 ? 13.972 8.140 -50.908 1.00 73.00 192 GLN A N 1
ATOM 1457 C CA . GLN A 1 192 ? 14.760 8.301 -49.681 1.00 73.00 192 GLN A CA 1
ATOM 1458 C C . GLN A 1 192 ? 14.379 9.581 -48.919 1.00 73.00 192 GLN A C 1
ATOM 1460 O O . GLN A 1 192 ? 14.266 9.547 -47.693 1.00 73.00 192 GLN A O 1
ATOM 1465 N N . ALA A 1 193 ? 14.098 10.676 -49.636 1.00 73.00 193 ALA A N 1
ATOM 1466 C CA . ALA A 1 193 ? 13.603 11.918 -49.044 1.00 73.00 193 ALA A CA 1
ATOM 1467 C C . ALA A 1 193 ? 12.215 11.726 -48.407 1.00 73.00 193 ALA A C 1
ATOM 1469 O O . ALA A 1 193 ? 11.980 12.181 -47.289 1.00 73.00 193 ALA A O 1
ATOM 1470 N N . TRP A 1 194 ? 11.314 10.970 -49.049 1.00 78.50 194 TRP A N 1
ATOM 1471 C CA . TRP A 1 194 ? 10.012 10.614 -48.462 1.00 78.50 194 TRP A CA 1
ATOM 1472 C C . TRP A 1 194 ? 10.138 9.789 -47.174 1.00 78.50 194 TRP A C 1
ATOM 1474 O O . TRP A 1 194 ? 9.377 10.006 -46.229 1.00 78.50 194 TRP A O 1
ATOM 1484 N N . GLY A 1 195 ? 11.125 8.891 -47.103 1.00 78.12 195 GLY A N 1
ATOM 1485 C CA . GLY A 1 195 ? 11.461 8.171 -45.873 1.00 78.12 195 GLY A CA 1
ATOM 1486 C C . GLY A 1 195 ? 11.864 9.115 -44.734 1.00 78.12 195 GLY A C 1
ATOM 1487 O O . GLY A 1 195 ? 11.329 9.007 -43.631 1.00 78.12 195 GLY A O 1
ATOM 1488 N N . GLY A 1 196 ? 12.732 10.093 -45.016 1.00 77.69 196 GLY A N 1
ATOM 1489 C CA . GLY A 1 196 ? 13.137 11.123 -44.051 1.00 77.69 196 GLY A CA 1
ATOM 1490 C C . GLY A 1 196 ? 11.973 12.009 -43.589 1.00 77.69 196 GLY A C 1
ATOM 1491 O O . GLY A 1 196 ? 11.839 12.290 -42.398 1.00 77.69 196 GLY A O 1
ATOM 1492 N N . VAL A 1 197 ? 11.073 12.379 -44.507 1.00 80.94 197 VAL A N 1
ATOM 1493 C CA . VAL A 1 197 ? 9.855 13.164 -44.225 1.00 80.94 197 VAL A CA 1
ATOM 1494 C C . VAL A 1 197 ? 8.936 12.444 -43.244 1.00 80.94 197 VAL A C 1
ATOM 1496 O O . VAL A 1 197 ? 8.527 13.019 -42.234 1.00 80.94 197 VAL A O 1
ATOM 1499 N N . MET A 1 198 ? 8.617 11.177 -43.524 1.00 82.88 198 MET A N 1
ATOM 1500 C CA . MET A 1 198 ? 7.756 10.367 -42.659 1.00 82.88 198 MET A CA 1
ATOM 1501 C C . MET A 1 198 ? 8.375 10.201 -41.270 1.00 82.88 198 MET A C 1
ATOM 1503 O O . MET A 1 198 ? 7.690 10.338 -40.254 1.00 82.88 198 MET A O 1
ATOM 1507 N N . LEU A 1 199 ? 9.689 9.977 -41.221 1.00 83.38 199 LEU A N 1
ATOM 1508 C CA . LEU A 1 199 ? 10.419 9.793 -39.977 1.00 83.38 199 LEU A CA 1
ATOM 1509 C C . LEU A 1 199 ? 10.466 11.073 -39.133 1.00 83.38 199 LEU A C 1
ATOM 1511 O O . LEU A 1 199 ? 10.271 11.012 -37.920 1.00 83.38 199 LEU A O 1
ATOM 1515 N N . LEU A 1 200 ? 10.653 12.241 -39.754 1.00 84.00 200 LEU A N 1
ATOM 1516 C CA . LEU A 1 200 ? 10.672 13.523 -39.049 1.00 84.00 200 LEU A CA 1
ATOM 1517 C C . LEU A 1 200 ? 9.286 13.881 -38.488 1.00 84.00 200 LEU A C 1
ATOM 1519 O O . LEU A 1 200 ? 9.185 14.340 -37.348 1.00 84.00 200 LEU A O 1
ATOM 1523 N N . CYS A 1 201 ? 8.213 13.608 -39.234 1.00 85.50 201 CYS A N 1
ATOM 1524 C CA . CYS A 1 201 ? 6.836 13.814 -38.775 1.00 85.50 201 CYS A CA 1
ATOM 1525 C C . CYS A 1 201 ? 6.443 12.888 -37.611 1.00 85.50 201 CYS A C 1
ATOM 1527 O O . CYS A 1 201 ? 5.677 13.303 -36.744 1.00 85.50 201 CYS A O 1
ATOM 1529 N N . LEU A 1 202 ? 6.977 11.662 -37.565 1.00 87.00 202 LEU A N 1
ATOM 1530 C CA . LEU A 1 202 ? 6.689 10.682 -36.512 1.00 87.00 202 LEU A CA 1
ATOM 1531 C C . LEU A 1 202 ? 7.567 10.877 -35.262 1.00 87.00 202 LEU A C 1
ATOM 1533 O O . LEU A 1 202 ? 7.068 10.902 -34.136 1.00 87.00 202 LEU A O 1
ATOM 1537 N N . LEU A 1 203 ? 8.885 11.016 -35.440 1.00 86.25 203 LEU A N 1
ATOM 1538 C CA . LEU A 1 203 ? 9.840 11.025 -34.329 1.00 86.25 203 LEU A CA 1
ATOM 1539 C C . LEU A 1 203 ? 9.863 12.356 -33.574 1.00 86.25 203 LEU A C 1
ATOM 1541 O O . LEU A 1 203 ? 10.045 12.356 -32.358 1.00 86.25 203 LEU A O 1
ATOM 1545 N N . THR A 1 204 ? 9.659 13.490 -34.248 1.00 86.25 204 THR A N 1
ATOM 1546 C CA . THR A 1 204 ? 9.681 14.811 -33.590 1.00 86.25 204 THR A CA 1
ATOM 1547 C C . THR A 1 204 ? 8.617 14.949 -32.484 1.00 86.25 204 THR A C 1
ATOM 1549 O O . THR A 1 204 ? 8.982 15.334 -31.368 1.00 86.25 204 THR A O 1
ATOM 1552 N N . PRO A 1 205 ? 7.328 14.600 -32.694 1.00 87.81 205 PRO A N 1
ATOM 1553 C CA . PRO A 1 205 ? 6.334 14.614 -31.617 1.00 87.81 205 PRO A CA 1
ATOM 1554 C C . PRO A 1 205 ? 6.584 13.538 -30.546 1.00 87.81 205 PRO A C 1
ATOM 1556 O O . PRO A 1 205 ? 6.347 13.803 -29.366 1.00 87.81 205 PRO A O 1
ATOM 1559 N N . LEU A 1 206 ? 7.113 12.365 -30.917 1.00 86.94 206 LEU A N 1
ATOM 1560 C CA . LEU A 1 206 ? 7.459 11.300 -29.967 1.00 86.94 206 LEU A CA 1
ATOM 1561 C C . LEU A 1 206 ? 8.566 11.737 -28.994 1.00 86.94 206 LEU A C 1
ATOM 1563 O O . LEU A 1 206 ? 8.406 11.641 -27.776 1.00 86.94 206 LEU A O 1
ATOM 1567 N N . PHE A 1 207 ? 9.670 12.284 -29.508 1.00 85.88 207 PHE A N 1
ATOM 1568 C CA . PHE A 1 207 ? 10.739 12.824 -28.668 1.00 85.88 207 PHE A CA 1
ATOM 1569 C C . PHE A 1 207 ? 10.264 14.032 -27.855 1.00 85.88 207 PHE A C 1
ATOM 1571 O O . PHE A 1 207 ? 10.666 14.186 -26.703 1.00 85.88 207 PHE A O 1
ATOM 1578 N N . ALA A 1 208 ? 9.362 14.860 -28.393 1.00 85.69 208 ALA A N 1
ATOM 1579 C CA . ALA A 1 208 ? 8.804 15.982 -27.645 1.00 85.69 208 ALA A CA 1
ATOM 1580 C C . ALA A 1 208 ? 7.937 15.518 -26.466 1.00 85.69 208 ALA A C 1
ATOM 1582 O O . ALA A 1 208 ? 7.981 16.140 -25.404 1.00 85.69 208 ALA A O 1
ATOM 1583 N N . TYR A 1 209 ? 7.203 14.409 -26.610 1.00 85.44 209 TYR A N 1
ATOM 1584 C CA . TYR A 1 209 ? 6.505 13.764 -25.497 1.00 85.44 209 TYR A CA 1
ATOM 1585 C C . TYR A 1 209 ? 7.497 13.317 -24.415 1.00 85.44 209 TYR A C 1
ATOM 1587 O O . TYR A 1 209 ? 7.366 13.744 -23.266 1.00 85.44 209 TYR A O 1
ATOM 1595 N N . ILE A 1 210 ? 8.529 12.554 -24.799 1.00 83.19 210 ILE A N 1
ATOM 1596 C CA . ILE A 1 210 ? 9.552 12.016 -23.885 1.00 83.19 210 ILE A CA 1
ATOM 1597 C C . ILE A 1 210 ? 10.293 13.145 -23.156 1.00 83.19 210 ILE A C 1
ATOM 1599 O O . ILE A 1 210 ? 10.448 13.096 -21.935 1.00 83.19 210 ILE A O 1
ATOM 1603 N N . PHE A 1 211 ? 10.696 14.203 -23.859 1.00 82.62 211 PHE A N 1
ATOM 1604 C CA . PHE A 1 211 ? 11.388 15.340 -23.250 1.00 82.62 211 PHE A CA 1
ATOM 1605 C C . PHE A 1 211 ? 10.456 16.248 -22.446 1.00 82.62 211 PHE A C 1
ATOM 1607 O O . PHE A 1 211 ? 10.899 16.850 -21.467 1.00 82.62 211 PHE A O 1
ATOM 1614 N N . SER A 1 212 ? 9.165 16.339 -22.789 1.00 78.06 212 SER A N 1
ATOM 1615 C CA . SER A 1 212 ? 8.207 17.115 -21.991 1.00 78.06 212 SER A CA 1
ATOM 1616 C C . SER A 1 212 ? 8.046 16.517 -20.593 1.00 78.06 212 SER A C 1
ATOM 1618 O O . SER A 1 212 ? 7.898 17.281 -19.640 1.00 78.06 212 SER A O 1
ATOM 1620 N N . SER A 1 213 ? 8.187 15.193 -20.443 1.00 72.50 213 SER A N 1
ATOM 1621 C CA . SER A 1 213 ? 8.213 14.476 -19.154 1.00 72.50 213 SER A CA 1
ATOM 1622 C C . SER A 1 213 ? 9.247 15.020 -18.158 1.00 72.50 213 SER A C 1
ATOM 1624 O O . SER A 1 213 ? 9.092 14.851 -16.953 1.00 72.50 213 SER A O 1
ATOM 1626 N N . ILE A 1 214 ? 10.296 15.698 -18.643 1.00 72.56 214 ILE A N 1
ATOM 1627 C CA . ILE A 1 214 ? 11.332 16.338 -17.813 1.00 72.56 214 ILE A CA 1
ATOM 1628 C C . ILE A 1 214 ? 10.799 17.622 -17.147 1.00 72.56 214 ILE A C 1
ATOM 1630 O O . ILE A 1 214 ? 11.299 18.037 -16.098 1.00 72.56 214 ILE A O 1
ATOM 1634 N N . TYR A 1 215 ? 9.811 18.278 -17.767 1.00 68.56 215 TYR A N 1
ATOM 1635 C CA . TYR A 1 215 ? 9.376 19.640 -17.441 1.00 68.56 215 TYR A CA 1
ATOM 1636 C C . TYR A 1 215 ? 7.921 19.762 -16.971 1.00 68.56 215 TYR A C 1
ATOM 1638 O O . TYR A 1 215 ? 7.592 20.792 -16.384 1.00 68.56 215 TYR A O 1
ATOM 1646 N N . THR A 1 216 ? 7.048 18.789 -17.247 1.00 62.09 216 THR A N 1
ATOM 1647 C CA . THR A 1 216 ? 5.630 18.814 -16.844 1.00 62.09 216 THR A CA 1
ATOM 1648 C C . THR A 1 216 ? 5.332 17.858 -15.698 1.00 62.09 216 THR A C 1
ATOM 1650 O O . THR A 1 216 ? 5.644 16.672 -15.791 1.00 62.09 216 THR A O 1
ATOM 1653 N N . ASP A 1 217 ? 4.610 18.350 -14.689 1.00 53.66 217 ASP A N 1
ATOM 1654 C CA . ASP A 1 217 ? 3.810 17.501 -13.806 1.00 53.66 217 ASP A CA 1
ATOM 1655 C C . ASP A 1 217 ? 2.674 16.913 -14.660 1.00 53.66 217 ASP A C 1
ATOM 1657 O O . ASP A 1 217 ? 1.904 17.657 -15.270 1.00 53.66 217 ASP A O 1
ATOM 1661 N N . GLY A 1 218 ? 2.627 15.587 -14.810 1.00 42.81 218 GLY A N 1
ATOM 1662 C CA . GLY A 1 218 ? 1.663 14.923 -15.692 1.00 42.81 218 GLY A CA 1
ATOM 1663 C C . GLY A 1 218 ? 0.218 15.294 -15.335 1.00 42.81 218 GLY A C 1
ATOM 1664 O O . GLY A 1 218 ? -0.188 15.173 -14.183 1.00 42.81 218 GLY A O 1
ATOM 1665 N N . LEU A 1 219 ? -0.571 15.719 -16.327 1.00 35.69 219 LEU A N 1
ATOM 1666 C CA . LEU A 1 219 ? -1.931 16.241 -16.127 1.00 35.69 219 LEU A CA 1
ATOM 1667 C C . LEU A 1 219 ? -2.978 15.172 -15.738 1.00 35.69 219 LEU A C 1
ATOM 1669 O O . LEU A 1 219 ? -4.129 15.526 -15.510 1.00 35.69 219 LEU A O 1
ATOM 1673 N N . LEU A 1 220 ? -2.620 13.882 -15.686 1.00 32.53 220 LEU A N 1
ATOM 1674 C CA . LEU A 1 220 ? -3.578 12.792 -15.456 1.00 32.53 220 LEU A CA 1
ATOM 1675 C C . LEU A 1 220 ? -3.550 12.150 -14.060 1.00 32.53 220 LEU A C 1
ATOM 1677 O O . LEU A 1 220 ? -4.441 11.350 -13.785 1.00 32.53 220 LEU A O 1
ATOM 1681 N N . CYS A 1 221 ? -2.599 12.443 -13.162 1.00 40.19 221 CYS A N 1
ATOM 1682 C CA . CYS A 1 221 ? -2.490 11.665 -11.914 1.00 40.19 221 CYS A CA 1
ATOM 1683 C C . CYS A 1 221 ? -1.954 12.478 -10.711 1.00 40.19 221 CYS A C 1
ATOM 1685 O O . CYS A 1 221 ? -0.834 12.980 -10.789 1.00 40.19 221 CYS A O 1
ATOM 1687 N N . PRO A 1 222 ? -2.667 12.558 -9.564 1.00 34.53 222 PRO A N 1
ATOM 1688 C CA . PRO A 1 222 ? -2.252 13.345 -8.392 1.00 34.53 222 PRO A CA 1
ATOM 1689 C C . PRO A 1 222 ? -1.216 12.663 -7.468 1.00 34.53 222 PRO A C 1
ATOM 1691 O O . PRO A 1 222 ? -0.939 13.162 -6.376 1.00 34.53 222 PRO A O 1
ATOM 1694 N N . SER A 1 223 ? -0.654 11.512 -7.843 1.00 37.88 223 SER A N 1
ATOM 1695 C CA . SER A 1 223 ? 0.170 10.675 -6.957 1.00 37.88 223 SER A CA 1
ATOM 1696 C C . SER A 1 223 ? 1.672 10.940 -7.152 1.00 37.88 223 SER A C 1
ATOM 1698 O O . SER A 1 223 ? 2.232 10.669 -8.214 1.00 37.88 223 SER A O 1
ATOM 1700 N N . GLY A 1 224 ? 2.354 11.422 -6.105 1.00 40.91 224 GLY A N 1
ATOM 1701 C CA . GLY A 1 224 ? 3.778 11.810 -6.125 1.00 40.91 224 GLY A CA 1
ATOM 1702 C C . GLY A 1 224 ? 4.796 10.722 -6.516 1.00 40.91 224 GLY A C 1
ATOM 1703 O O . GLY A 1 224 ? 5.958 11.044 -6.750 1.00 40.91 224 GLY A O 1
ATOM 1704 N N . THR A 1 225 ? 4.383 9.460 -6.641 1.00 41.22 225 THR A N 1
ATOM 1705 C CA . THR A 1 225 ? 5.204 8.327 -7.104 1.00 41.22 225 THR A CA 1
ATOM 1706 C C . THR A 1 225 ? 5.539 8.386 -8.599 1.00 41.22 225 THR A C 1
ATOM 1708 O O . THR A 1 225 ? 6.632 7.988 -8.995 1.00 41.22 225 THR A O 1
ATOM 1711 N N . HIS A 1 226 ? 4.664 8.943 -9.444 1.00 46.84 226 HIS A N 1
ATOM 1712 C CA . HIS A 1 226 ? 4.877 8.949 -10.903 1.00 46.84 226 HIS A CA 1
ATOM 1713 C C . HIS A 1 226 ? 5.696 10.143 -11.417 1.00 46.84 226 HIS A C 1
ATOM 1715 O O . HIS A 1 226 ? 6.215 10.098 -12.532 1.00 46.84 226 HIS A O 1
ATOM 1721 N N . HIS A 1 227 ? 5.892 11.186 -10.600 1.00 49.91 227 HIS A N 1
ATOM 1722 C CA . HIS A 1 227 ? 6.780 12.305 -10.946 1.00 49.91 227 HIS A CA 1
ATOM 1723 C C . HIS A 1 227 ? 8.234 11.833 -11.121 1.00 49.91 227 HIS A C 1
ATOM 1725 O O . HIS A 1 227 ? 8.974 12.348 -11.958 1.00 49.91 227 HIS A O 1
ATOM 1731 N N . PHE A 1 228 ? 8.661 10.852 -10.323 1.00 49.75 228 PHE A N 1
ATOM 1732 C CA . PHE A 1 228 ? 9.999 10.279 -10.431 1.00 49.75 228 PHE A CA 1
ATOM 1733 C C . PHE A 1 228 ? 10.156 9.479 -11.732 1.00 49.75 228 PHE A C 1
ATOM 1735 O O . PHE A 1 228 ? 11.078 9.738 -12.500 1.00 49.75 228 PHE A O 1
ATOM 1742 N N . LEU A 1 229 ? 9.194 8.598 -12.033 1.00 57.19 229 LEU A N 1
ATOM 1743 C CA . LEU A 1 229 ? 9.233 7.738 -13.218 1.00 57.19 229 LEU A CA 1
ATOM 1744 C C . LEU A 1 229 ? 9.253 8.543 -14.529 1.00 57.19 229 LEU A C 1
ATOM 1746 O O . LEU A 1 229 ? 10.067 8.274 -15.407 1.00 57.19 229 LEU A O 1
ATOM 1750 N N . ASN A 1 230 ? 8.423 9.585 -14.639 1.00 62.91 230 ASN A N 1
ATOM 1751 C CA . ASN A 1 230 ? 8.377 10.436 -15.834 1.00 62.91 230 ASN A CA 1
ATOM 1752 C C . ASN A 1 230 ? 9.702 11.172 -16.086 1.00 62.91 230 ASN A C 1
ATOM 1754 O O . ASN A 1 230 ? 10.117 11.350 -17.233 1.00 62.91 230 ASN A O 1
ATOM 1758 N N . ARG A 1 231 ? 10.400 11.571 -15.018 1.00 64.25 231 ARG A N 1
ATOM 1759 C CA . ARG A 1 231 ? 11.704 12.228 -15.125 1.00 64.25 231 ARG A CA 1
ATOM 1760 C C . ARG A 1 231 ? 12.799 11.262 -15.585 1.00 64.25 231 ARG A C 1
ATOM 1762 O O . ARG A 1 231 ? 13.628 11.662 -16.401 1.00 64.25 231 ARG A O 1
ATOM 1769 N N . GLU A 1 232 ? 12.791 10.025 -15.092 1.00 67.94 232 GLU A N 1
ATOM 1770 C CA . GLU A 1 232 ? 13.735 8.978 -15.509 1.00 67.94 232 GLU A CA 1
ATOM 1771 C C . GLU A 1 232 ? 13.539 8.593 -16.980 1.00 67.94 232 GLU A C 1
ATOM 1773 O O . GLU A 1 232 ? 14.512 8.495 -17.723 1.00 67.94 232 GLU A O 1
ATOM 1778 N N . VAL A 1 233 ? 12.288 8.489 -17.446 1.00 74.06 233 VAL A N 1
ATOM 1779 C CA . VAL A 1 233 ? 11.975 8.243 -18.867 1.00 74.06 233 VAL A CA 1
ATOM 1780 C C . VAL A 1 233 ? 12.518 9.365 -19.758 1.00 74.06 233 VAL A C 1
ATOM 1782 O O . VAL A 1 233 ? 13.140 9.104 -20.788 1.00 74.06 233 VAL A O 1
ATOM 1785 N N . GLY A 1 234 ? 12.346 10.625 -19.346 1.00 72.50 234 GLY A N 1
ATOM 1786 C CA . GLY A 1 234 ? 12.890 11.770 -20.075 1.00 72.50 234 GLY A CA 1
ATOM 1787 C C . GLY A 1 234 ? 14.422 11.798 -20.114 1.00 72.50 234 GLY A C 1
ATOM 1788 O O . GLY A 1 234 ? 15.004 12.078 -21.162 1.00 72.50 234 GLY A O 1
ATOM 1789 N N . LEU A 1 235 ? 15.088 11.474 -18.999 1.00 74.56 235 LEU A N 1
ATOM 1790 C CA . LEU A 1 235 ? 16.551 11.381 -18.933 1.00 74.56 235 LEU A CA 1
ATOM 1791 C C . LEU A 1 235 ? 17.083 10.221 -19.787 1.00 74.56 235 LEU A C 1
ATOM 1793 O O . LEU A 1 235 ? 18.041 10.407 -20.537 1.00 74.56 235 LEU A O 1
ATOM 1797 N N . GLY A 1 236 ? 16.425 9.061 -19.727 1.00 78.00 236 GLY A N 1
ATOM 1798 C CA . GLY A 1 236 ? 16.725 7.901 -20.562 1.00 78.00 236 GLY A CA 1
ATOM 1799 C C . GLY A 1 23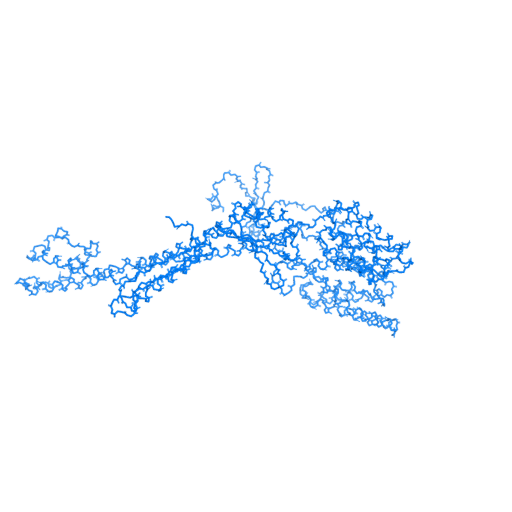6 ? 16.626 8.219 -22.054 1.00 78.00 236 GLY A C 1
ATOM 1800 O O . GLY A 1 236 ? 17.508 7.835 -22.817 1.00 78.00 236 GLY A O 1
ATOM 1801 N N . GLY A 1 237 ? 15.629 9.009 -22.466 1.00 80.75 237 GLY A N 1
ATOM 1802 C CA . GLY A 1 237 ? 15.502 9.486 -23.847 1.00 80.75 237 GLY A CA 1
ATOM 1803 C C . GLY A 1 237 ? 16.662 10.375 -24.314 1.00 80.75 237 GLY A C 1
ATOM 1804 O O . GLY A 1 237 ? 17.091 10.272 -25.462 1.00 80.75 237 GLY A O 1
ATOM 1805 N N . VAL A 1 238 ? 17.212 11.226 -23.438 1.00 80.38 238 VAL A N 1
ATOM 1806 C CA . VAL A 1 238 ? 18.384 12.066 -23.767 1.00 80.38 238 VAL A CA 1
ATOM 1807 C C . VAL A 1 238 ? 19.647 11.213 -23.899 1.00 80.38 238 VAL A C 1
ATOM 1809 O O . VAL A 1 238 ? 20.431 11.415 -24.824 1.00 80.38 238 VAL A O 1
ATOM 1812 N N . ILE A 1 239 ? 19.831 10.244 -22.998 1.00 84.19 239 ILE A N 1
ATOM 1813 C CA . ILE A 1 239 ? 20.956 9.302 -23.045 1.00 84.19 239 ILE A CA 1
ATOM 1814 C C . ILE A 1 239 ? 20.892 8.460 -24.324 1.00 84.19 239 ILE A C 1
ATOM 1816 O O . ILE A 1 239 ? 21.901 8.326 -25.009 1.00 84.19 239 ILE A O 1
ATOM 1820 N N . PHE A 1 240 ? 19.707 7.967 -24.690 1.00 85.69 240 PHE A N 1
ATOM 1821 C CA . PHE A 1 240 ? 19.484 7.237 -25.938 1.00 85.69 240 PHE A CA 1
ATOM 1822 C C . PHE A 1 240 ? 19.886 8.057 -27.163 1.00 85.69 240 PHE A C 1
ATOM 1824 O O . PHE A 1 240 ? 20.656 7.581 -27.990 1.00 85.69 240 PHE A O 1
ATOM 1831 N N . ALA A 1 241 ? 19.419 9.306 -27.254 1.00 83.38 241 ALA A N 1
ATOM 1832 C CA . ALA A 1 241 ? 19.761 10.183 -28.369 1.00 83.38 241 ALA A CA 1
ATOM 1833 C C . ALA A 1 241 ? 21.275 10.454 -28.447 1.00 83.38 241 ALA A C 1
ATOM 1835 O O . ALA A 1 241 ? 21.845 10.429 -29.532 1.00 83.38 241 ALA A O 1
ATOM 1836 N N . ALA A 1 242 ? 21.949 10.645 -27.308 1.00 83.50 242 ALA A N 1
ATOM 1837 C CA . ALA A 1 242 ? 23.399 10.836 -27.275 1.00 83.50 242 ALA A CA 1
ATOM 1838 C C . ALA A 1 242 ? 24.177 9.578 -27.711 1.00 83.50 242 ALA A C 1
ATOM 1840 O O . ALA A 1 242 ? 25.142 9.684 -28.470 1.00 83.50 242 ALA A O 1
ATOM 1841 N N . VAL A 1 243 ? 23.748 8.392 -27.262 1.00 85.62 243 VAL A N 1
ATOM 1842 C CA . VAL A 1 243 ? 24.340 7.102 -27.659 1.00 85.62 243 VAL A CA 1
ATOM 1843 C C . VAL A 1 243 ? 24.115 6.840 -29.147 1.00 85.62 243 VAL A C 1
ATOM 1845 O O . VAL A 1 243 ? 25.039 6.399 -29.820 1.00 85.62 243 VAL A O 1
ATOM 1848 N N . TYR A 1 244 ? 22.940 7.179 -29.677 1.00 85.88 244 TYR A N 1
ATOM 1849 C CA . TYR A 1 244 ? 22.614 7.030 -31.095 1.00 85.88 244 TYR A CA 1
ATOM 1850 C C . TYR A 1 244 ? 23.497 7.911 -31.995 1.00 85.88 244 TYR A C 1
ATOM 1852 O O . TYR A 1 244 ? 24.049 7.439 -32.993 1.00 85.88 244 TYR A O 1
ATOM 1860 N N . THR A 1 245 ? 23.717 9.172 -31.607 1.00 84.12 245 THR A N 1
ATOM 1861 C CA . THR A 1 245 ? 24.641 10.066 -32.321 1.00 84.12 245 THR A CA 1
ATOM 1862 C C . THR A 1 245 ? 26.054 9.498 -32.341 1.00 84.12 245 THR A C 1
ATOM 1864 O O . THR A 1 245 ? 26.665 9.409 -33.400 1.00 84.12 245 THR A O 1
ATOM 1867 N N . LEU A 1 246 ? 26.570 9.076 -31.182 1.00 82.56 246 LEU A N 1
ATOM 1868 C CA . LEU A 1 246 ? 27.903 8.477 -31.069 1.00 82.56 246 LEU A CA 1
ATOM 1869 C C . LEU A 1 246 ? 28.010 7.122 -31.778 1.00 82.56 246 LEU A C 1
ATOM 1871 O O . LEU A 1 246 ? 29.098 6.749 -32.206 1.00 82.56 246 LEU A O 1
ATOM 1875 N N . GLY A 1 247 ? 26.894 6.401 -31.899 1.00 79.56 247 GLY A N 1
ATOM 1876 C CA . GLY A 1 247 ? 26.795 5.135 -32.617 1.00 79.56 247 GLY A CA 1
ATOM 1877 C C . GLY A 1 247 ? 27.022 5.309 -34.112 1.00 79.56 247 GLY A C 1
ATOM 1878 O O . GLY A 1 247 ? 27.576 4.435 -34.757 1.00 79.56 247 GLY A O 1
ATOM 1879 N N . SER A 1 248 ? 26.659 6.471 -34.656 1.00 77.69 248 SER A N 1
ATOM 1880 C CA . SER A 1 248 ? 26.754 6.773 -36.089 1.00 77.69 248 SER A CA 1
ATOM 1881 C C . SER A 1 248 ? 28.173 7.127 -36.562 1.00 77.69 248 SER A C 1
ATOM 1883 O O . SER A 1 248 ? 28.395 7.269 -37.763 1.00 77.69 248 SER A O 1
ATOM 1885 N N . PHE A 1 249 ? 29.136 7.276 -35.644 1.00 78.38 249 PHE A N 1
ATOM 1886 C CA . PHE A 1 249 ? 30.531 7.581 -35.962 1.00 78.38 249 PHE A CA 1
ATOM 1887 C C . PHE A 1 249 ? 31.434 6.377 -35.693 1.00 78.38 249 PHE A C 1
ATOM 1889 O O . PHE A 1 249 ? 31.317 5.717 -34.664 1.00 78.38 249 PHE A O 1
ATOM 1896 N N . THR A 1 250 ? 32.399 6.146 -36.580 1.00 78.56 250 THR A N 1
ATOM 1897 C CA . THR A 1 250 ? 33.471 5.159 -36.388 1.00 78.56 250 THR A CA 1
ATOM 1898 C C . THR A 1 250 ? 34.821 5.867 -36.380 1.00 78.56 250 THR A C 1
ATOM 1900 O O . THR A 1 250 ? 35.186 6.507 -37.367 1.00 78.56 250 THR A O 1
ATOM 1903 N N . ILE A 1 251 ? 35.578 5.757 -35.287 1.00 78.06 251 ILE A N 1
ATOM 1904 C CA . ILE A 1 251 ? 36.921 6.341 -35.159 1.00 78.06 251 ILE A CA 1
ATOM 1905 C C . ILE A 1 251 ? 37.922 5.190 -35.163 1.00 78.06 251 ILE A C 1
ATOM 1907 O O . ILE A 1 251 ? 37.976 4.420 -34.212 1.00 78.06 251 ILE A O 1
ATOM 1911 N N . GLY A 1 252 ? 38.698 5.043 -36.240 1.00 69.69 252 GLY A N 1
ATOM 1912 C CA . GLY A 1 252 ? 39.745 4.015 -36.321 1.00 69.69 252 GLY A CA 1
ATOM 1913 C C . GLY A 1 252 ? 39.243 2.569 -36.183 1.00 69.69 252 GLY A C 1
ATOM 1914 O O . GLY A 1 252 ? 39.980 1.732 -35.679 1.00 69.69 252 GLY A O 1
ATOM 1915 N N . GLY A 1 253 ? 37.998 2.288 -36.590 1.00 73.00 253 GLY A N 1
ATOM 1916 C CA . GLY A 1 253 ? 37.364 0.966 -36.463 1.00 73.00 253 GLY A CA 1
ATOM 1917 C C . GLY A 1 253 ? 36.575 0.741 -35.167 1.00 73.00 253 GLY A C 1
ATOM 1918 O O . GLY A 1 253 ? 35.931 -0.294 -35.043 1.00 73.00 253 GLY A O 1
ATOM 1919 N N . PHE A 1 254 ? 36.578 1.710 -34.244 1.00 80.06 254 PHE A N 1
ATOM 1920 C CA . PHE A 1 254 ? 35.827 1.662 -32.986 1.00 80.06 254 PHE A CA 1
ATOM 1921 C C . PHE A 1 254 ? 34.547 2.496 -33.064 1.00 80.06 254 PHE A C 1
ATOM 1923 O O . PHE A 1 254 ? 34.560 3.618 -33.588 1.00 80.06 254 PHE A O 1
ATOM 1930 N N . CYS A 1 255 ? 33.458 1.984 -32.490 1.00 85.31 255 CYS A N 1
ATOM 1931 C CA . CYS A 1 255 ? 32.195 2.695 -32.340 1.00 85.31 255 CYS A CA 1
ATOM 1932 C C . CYS A 1 255 ? 32.039 3.185 -30.884 1.00 85.31 255 CYS A C 1
ATOM 1934 O O . CYS A 1 255 ? 31.636 2.423 -29.994 1.00 85.31 255 CYS A O 1
ATOM 1936 N N . PRO A 1 256 ? 32.310 4.475 -30.597 1.00 84.69 256 PRO A N 1
ATOM 1937 C CA . PRO A 1 256 ? 32.238 5.007 -29.237 1.00 84.69 256 PRO A CA 1
ATOM 1938 C C . PRO A 1 256 ? 30.817 4.958 -28.660 1.00 84.69 256 PRO A C 1
ATOM 1940 O O . PRO A 1 256 ? 30.655 4.833 -27.446 1.00 84.69 256 PRO A O 1
ATOM 1943 N N . GLY A 1 257 ? 29.781 5.028 -29.506 1.00 84.25 257 GLY A N 1
ATOM 1944 C CA . GLY A 1 257 ? 28.394 4.879 -29.065 1.00 84.25 257 GLY A CA 1
ATOM 1945 C C . GLY A 1 257 ? 28.099 3.481 -28.536 1.00 84.25 257 GLY A C 1
ATOM 1946 O O . GLY A 1 257 ? 27.490 3.345 -27.476 1.00 84.25 257 GLY A O 1
ATOM 1947 N N . PHE A 1 258 ? 28.588 2.443 -29.216 1.00 86.31 258 PHE A N 1
ATOM 1948 C CA . PHE A 1 258 ? 28.392 1.065 -28.778 1.00 86.31 258 PHE A CA 1
ATOM 1949 C C . PHE A 1 258 ? 29.155 0.767 -27.476 1.00 86.31 258 PHE A C 1
ATOM 1951 O O . PHE A 1 258 ? 28.571 0.223 -26.536 1.00 86.31 258 PHE A O 1
ATOM 1958 N N . ALA A 1 259 ? 30.401 1.238 -27.348 1.00 88.25 259 ALA A N 1
ATOM 1959 C CA . ALA A 1 259 ? 31.175 1.127 -26.106 1.00 88.25 259 ALA A CA 1
ATOM 1960 C C . ALA A 1 259 ? 30.516 1.869 -24.919 1.00 88.25 259 ALA A C 1
ATOM 1962 O O . ALA A 1 259 ? 30.492 1.363 -23.792 1.00 88.25 259 ALA A O 1
ATOM 1963 N N . LEU A 1 260 ? 29.921 3.045 -25.159 1.00 88.44 260 LEU A N 1
ATOM 1964 C CA . LEU A 1 260 ? 29.143 3.771 -24.147 1.00 88.44 260 LEU A CA 1
ATOM 1965 C C . LEU A 1 260 ? 27.856 3.019 -23.768 1.00 88.44 260 LEU A C 1
ATOM 1967 O O . LEU A 1 260 ? 27.490 2.976 -22.592 1.00 88.44 260 LEU A O 1
ATOM 1971 N N . GLY A 1 261 ? 27.192 2.393 -24.744 1.00 87.88 261 GLY A N 1
ATOM 1972 C CA . GLY A 1 261 ? 26.041 1.519 -24.521 1.00 87.88 261 GLY A CA 1
ATOM 1973 C C . GLY A 1 261 ? 26.377 0.343 -23.602 1.00 87.88 261 GLY A C 1
ATOM 1974 O O . GLY A 1 261 ? 25.655 0.094 -22.636 1.00 87.88 261 GLY A O 1
ATOM 1975 N N . VAL A 1 262 ? 27.516 -0.319 -23.830 1.00 89.94 262 VAL A N 1
ATOM 1976 C CA . VAL A 1 262 ? 28.052 -1.392 -22.970 1.00 89.94 262 VAL A CA 1
ATOM 1977 C C . VAL A 1 262 ? 28.279 -0.899 -21.539 1.00 89.94 262 VAL A C 1
ATOM 1979 O O . VAL A 1 262 ? 27.791 -1.512 -20.588 1.00 89.94 262 VAL A O 1
ATOM 1982 N N . PHE A 1 263 ? 28.956 0.242 -21.377 1.00 90.75 263 PHE A N 1
ATOM 1983 C CA . PHE A 1 263 ? 29.230 0.840 -20.068 1.00 90.75 263 PHE A CA 1
ATOM 1984 C C . PHE A 1 263 ? 27.944 1.120 -19.272 1.00 90.75 263 PHE A C 1
ATOM 1986 O O . PHE A 1 263 ? 27.825 0.748 -18.103 1.00 90.75 263 PHE A O 1
ATOM 1993 N N . LEU A 1 264 ? 26.964 1.765 -19.907 1.00 88.88 264 LEU A N 1
ATOM 1994 C CA . LEU A 1 264 ? 25.697 2.127 -19.270 1.00 88.88 264 LEU A CA 1
ATOM 1995 C C . LEU A 1 264 ? 24.841 0.898 -18.945 1.00 88.88 264 LEU A C 1
ATOM 1997 O O . LEU A 1 264 ? 24.177 0.875 -17.910 1.00 88.88 264 LEU A O 1
ATOM 2001 N N . THR A 1 265 ? 24.897 -0.137 -19.784 1.00 90.56 265 THR A N 1
ATOM 2002 C CA . THR A 1 265 ? 24.210 -1.415 -19.553 1.00 90.56 265 THR A CA 1
ATOM 2003 C C . THR A 1 265 ? 24.774 -2.131 -18.327 1.00 90.56 265 THR A C 1
ATOM 2005 O O . THR A 1 265 ? 24.014 -2.540 -17.450 1.00 90.56 265 THR A O 1
ATOM 2008 N N . LEU A 1 266 ? 26.103 -2.212 -18.203 1.00 89.50 266 LEU A N 1
ATOM 2009 C CA . LEU A 1 266 ? 26.771 -2.772 -17.022 1.00 89.50 266 LEU A CA 1
ATOM 2010 C C . LEU A 1 266 ? 26.486 -1.958 -15.755 1.00 89.50 266 LEU A C 1
ATOM 2012 O O . LEU A 1 266 ? 26.266 -2.526 -14.684 1.00 89.50 266 LEU A O 1
ATOM 2016 N N . HIS A 1 267 ? 26.434 -0.629 -15.869 1.00 88.00 267 HIS A N 1
ATOM 2017 C CA . HIS A 1 267 ? 26.055 0.228 -14.750 1.00 88.00 267 HIS A CA 1
ATOM 2018 C C . HIS A 1 267 ? 24.602 -0.008 -14.311 1.00 88.00 267 HIS A C 1
ATOM 2020 O O . HIS A 1 267 ? 24.342 -0.151 -13.116 1.00 88.00 267 HIS A O 1
ATOM 2026 N N . ALA A 1 268 ? 23.662 -0.109 -15.254 1.00 85.31 268 ALA A N 1
ATOM 2027 C CA . ALA A 1 268 ? 22.260 -0.396 -14.961 1.00 85.31 268 ALA A CA 1
ATOM 2028 C C . ALA A 1 268 ? 22.073 -1.782 -14.328 1.00 85.31 268 ALA A C 1
ATOM 2030 O O . ALA A 1 268 ? 21.359 -1.904 -13.332 1.00 85.31 268 ALA A O 1
ATOM 2031 N N . ALA A 1 269 ? 22.769 -2.794 -14.848 1.00 87.81 269 ALA A N 1
ATOM 2032 C CA . ALA A 1 269 ? 22.763 -4.153 -14.319 1.00 87.81 269 ALA A CA 1
ATOM 2033 C C . ALA A 1 269 ? 23.299 -4.218 -12.875 1.00 87.81 269 ALA A C 1
ATOM 2035 O O . ALA A 1 269 ? 22.686 -4.856 -12.022 1.00 87.81 269 ALA A O 1
ATOM 2036 N N . ARG A 1 270 ? 24.375 -3.478 -12.561 1.00 85.50 270 ARG A N 1
ATOM 2037 C CA . ARG A 1 270 ? 24.914 -3.350 -11.193 1.00 85.50 270 ARG A CA 1
ATOM 2038 C C . ARG A 1 270 ? 23.966 -2.616 -10.243 1.00 85.50 270 ARG A C 1
ATOM 2040 O O . ARG A 1 270 ? 23.928 -2.932 -9.056 1.00 85.50 270 ARG A O 1
ATOM 2047 N N . SER A 1 271 ? 23.278 -1.585 -10.731 1.00 76.94 271 SER A N 1
ATOM 2048 C CA . SER A 1 271 ? 22.494 -0.676 -9.887 1.00 76.94 271 SER A CA 1
ATOM 2049 C C . SER A 1 271 ? 21.062 -1.154 -9.634 1.00 76.94 271 SER A C 1
ATOM 2051 O O . SER A 1 271 ? 20.521 -0.866 -8.570 1.00 76.94 271 SER A O 1
ATOM 2053 N N . ARG A 1 272 ? 20.435 -1.845 -10.598 1.00 74.56 272 ARG A N 1
ATOM 2054 C CA . ARG A 1 272 ? 19.005 -2.214 -10.566 1.00 74.56 272 ARG A CA 1
ATOM 2055 C C . ARG A 1 272 ? 18.725 -3.688 -10.913 1.00 74.56 272 ARG A C 1
ATOM 2057 O O . ARG A 1 272 ? 17.566 -4.062 -11.082 1.00 74.56 272 ARG A O 1
ATOM 2064 N N . GLY A 1 273 ? 19.760 -4.523 -11.000 1.00 79.12 273 GLY A N 1
ATOM 2065 C CA . GLY A 1 273 ? 19.628 -5.969 -11.189 1.00 79.12 273 GLY A CA 1
ATOM 2066 C C . GLY A 1 273 ? 19.386 -6.413 -12.644 1.00 79.12 273 GLY A C 1
ATOM 2067 O O . GLY A 1 273 ? 19.462 -5.603 -13.574 1.00 79.12 273 GLY A O 1
ATOM 2068 N N . PRO A 1 274 ? 19.092 -7.709 -12.863 1.00 83.12 274 PRO A N 1
ATOM 2069 C CA . PRO A 1 274 ? 19.107 -8.352 -14.183 1.00 83.12 274 PRO A CA 1
ATOM 2070 C C . PRO A 1 274 ? 18.057 -7.833 -15.154 1.00 83.12 274 PRO A C 1
ATOM 2072 O O . PRO A 1 274 ? 18.371 -7.567 -16.312 1.00 83.12 274 PRO A O 1
ATOM 2075 N N . ILE A 1 275 ? 16.825 -7.616 -14.695 1.00 82.56 275 ILE A N 1
ATOM 2076 C CA . ILE A 1 275 ? 15.737 -7.149 -15.564 1.00 82.56 275 ILE A CA 1
ATOM 2077 C C . ILE A 1 275 ? 16.047 -5.744 -16.096 1.00 82.56 275 ILE A C 1
ATOM 2079 O O . ILE A 1 275 ? 15.927 -5.491 -17.293 1.00 82.56 275 ILE A O 1
ATOM 2083 N N . PHE A 1 276 ? 16.508 -4.838 -15.229 1.00 79.62 276 PHE A N 1
ATOM 2084 C CA . PHE A 1 276 ? 16.901 -3.491 -15.645 1.00 79.62 276 PHE A CA 1
ATOM 2085 C C . PHE A 1 276 ? 18.155 -3.494 -16.520 1.00 79.62 276 PHE A C 1
ATOM 2087 O O . PHE A 1 276 ? 18.198 -2.747 -17.494 1.00 79.62 276 PHE A O 1
ATOM 2094 N N . GLY A 1 277 ? 19.143 -4.340 -16.215 1.00 84.44 277 GLY A N 1
ATOM 2095 C CA . GLY A 1 277 ? 20.314 -4.547 -17.067 1.00 84.44 277 GLY A CA 1
ATOM 2096 C C . GLY A 1 277 ? 19.932 -4.981 -18.481 1.00 84.44 277 GLY A C 1
ATOM 2097 O O . GLY A 1 277 ? 20.408 -4.398 -19.450 1.00 84.44 277 GLY A O 1
ATOM 2098 N N . GLY A 1 278 ? 19.011 -5.938 -18.605 1.00 85.69 278 GLY A N 1
ATOM 2099 C CA . GLY A 1 278 ? 18.519 -6.405 -19.900 1.00 85.69 278 GLY A CA 1
ATOM 2100 C C . GLY A 1 278 ? 17.702 -5.358 -20.658 1.00 85.69 278 GLY A C 1
ATOM 2101 O O . GLY A 1 278 ? 17.950 -5.127 -21.837 1.00 85.69 278 GLY A O 1
ATOM 2102 N N . LEU A 1 279 ? 16.773 -4.664 -19.991 1.00 85.69 279 LEU A N 1
ATOM 2103 C CA . LEU A 1 279 ? 15.949 -3.626 -20.628 1.00 85.69 279 LEU A CA 1
ATOM 2104 C C . LEU A 1 279 ? 16.779 -2.423 -21.094 1.00 85.69 279 LEU A C 1
ATOM 2106 O O . LEU A 1 279 ? 16.602 -1.950 -22.217 1.00 85.69 279 LEU A O 1
ATOM 2110 N N . VAL A 1 280 ? 17.701 -1.938 -20.254 1.00 86.94 280 VAL A N 1
ATOM 2111 C CA . VAL A 1 280 ? 18.613 -0.846 -20.624 1.00 86.94 280 VAL A CA 1
ATOM 2112 C C . VAL A 1 280 ? 19.564 -1.304 -21.728 1.00 86.94 280 VAL A C 1
ATOM 2114 O O . VAL A 1 280 ? 19.779 -0.551 -22.673 1.00 86.94 280 VAL A O 1
ATOM 2117 N N . GLY A 1 281 ? 20.062 -2.542 -21.671 1.00 87.69 281 GLY A N 1
ATOM 2118 C CA . GLY A 1 281 ? 20.888 -3.129 -22.726 1.00 87.69 281 GLY A CA 1
ATOM 2119 C C . GLY A 1 281 ? 20.177 -3.204 -24.069 1.00 87.69 281 GLY A C 1
ATOM 2120 O O . GLY A 1 281 ? 20.719 -2.762 -25.076 1.00 87.69 281 GLY A O 1
ATOM 2121 N N . MET A 1 282 ? 18.927 -3.661 -24.083 1.00 87.94 282 MET A N 1
ATOM 2122 C CA . MET A 1 282 ? 18.094 -3.711 -25.283 1.00 87.94 282 MET A CA 1
ATOM 2123 C C . MET A 1 282 ? 17.888 -2.307 -25.877 1.00 87.94 282 MET A C 1
ATOM 2125 O O . MET A 1 282 ? 18.077 -2.080 -27.073 1.00 87.94 282 MET A O 1
ATOM 2129 N N . PHE A 1 283 ? 17.569 -1.333 -25.020 1.00 87.50 283 PHE A N 1
ATOM 2130 C CA . PHE A 1 283 ? 17.328 0.050 -25.424 1.00 87.50 283 PHE A CA 1
ATOM 2131 C C . PHE A 1 283 ? 18.595 0.746 -25.945 1.00 87.50 283 PHE A C 1
ATOM 2133 O O . PHE A 1 283 ? 18.555 1.436 -26.960 1.00 87.50 283 PHE A O 1
ATOM 2140 N N . LEU A 1 284 ? 19.741 0.543 -25.297 1.00 88.12 284 LEU A N 1
ATOM 2141 C CA . LEU A 1 284 ? 21.015 1.118 -25.732 1.00 88.12 284 LEU A CA 1
ATOM 2142 C C . LEU A 1 284 ? 21.638 0.361 -26.909 1.00 88.12 284 LEU A C 1
ATOM 2144 O O . LEU A 1 284 ? 22.360 0.969 -27.693 1.00 88.12 284 LEU A O 1
ATOM 2148 N N . GLY A 1 285 ? 21.322 -0.923 -27.082 1.00 86.69 285 GLY A N 1
ATOM 2149 C CA . GLY A 1 285 ? 21.686 -1.708 -28.262 1.00 86.69 285 GLY A CA 1
ATOM 2150 C C . GLY A 1 285 ? 20.954 -1.245 -29.513 1.00 86.69 285 GLY A C 1
ATOM 2151 O O . GLY A 1 285 ? 21.563 -1.173 -30.578 1.00 86.69 285 GLY A O 1
ATOM 2152 N N . LEU A 1 286 ? 19.694 -0.820 -29.369 1.00 86.25 286 LEU A N 1
ATOM 2153 C CA . LEU A 1 286 ? 18.956 -0.143 -30.435 1.00 86.25 286 LEU A CA 1
ATOM 2154 C C . LEU A 1 286 ? 19.622 1.191 -30.828 1.00 86.25 286 LEU A C 1
ATOM 2156 O O . LEU A 1 286 ? 19.687 1.518 -32.010 1.00 86.25 286 LEU A O 1
ATOM 2160 N N . ALA A 1 287 ? 20.133 1.947 -29.849 1.00 84.81 287 ALA A N 1
ATOM 2161 C CA . ALA A 1 287 ? 20.799 3.227 -30.088 1.00 84.81 287 ALA A CA 1
ATOM 2162 C C . ALA A 1 287 ? 22.194 3.070 -30.717 1.00 84.81 287 ALA A C 1
ATOM 2164 O O . ALA A 1 287 ? 22.500 3.709 -31.716 1.00 84.81 287 ALA A O 1
ATOM 2165 N N . GLY A 1 288 ? 23.050 2.237 -30.124 1.00 81.12 288 GLY A N 1
ATOM 2166 C CA . GLY A 1 288 ? 24.453 2.081 -30.521 1.00 81.12 288 GLY A CA 1
ATOM 2167 C C . GLY A 1 288 ? 24.682 1.109 -31.680 1.00 81.12 288 GLY A C 1
ATOM 2168 O O . GLY A 1 288 ? 25.787 1.051 -32.206 1.00 81.12 288 GLY A O 1
ATOM 2169 N N . GLY A 1 289 ? 23.664 0.343 -32.082 1.00 78.75 289 GLY A N 1
ATOM 2170 C CA . GLY A 1 289 ? 23.761 -0.694 -33.112 1.00 78.75 289 GLY A CA 1
ATOM 2171 C C . GLY A 1 289 ? 23.679 -0.209 -34.559 1.00 78.75 289 GLY A C 1
ATOM 2172 O O . GLY A 1 289 ? 23.490 -1.027 -35.454 1.00 78.75 289 GLY A O 1
ATOM 2173 N N . THR A 1 290 ? 23.783 1.094 -34.825 1.00 79.00 290 THR A N 1
ATOM 2174 C CA . THR A 1 290 ? 23.625 1.651 -36.181 1.00 79.00 290 THR A CA 1
ATOM 2175 C C . THR A 1 290 ? 24.710 1.189 -37.157 1.00 79.00 290 THR A C 1
ATOM 2177 O O . THR A 1 290 ? 24.420 1.033 -38.339 1.00 79.00 290 THR A O 1
ATOM 2180 N N . VAL A 1 291 ? 25.929 0.923 -36.674 1.00 77.69 291 VAL A N 1
ATOM 2181 C CA . VAL A 1 291 ? 27.071 0.471 -37.495 1.00 77.69 291 VAL A CA 1
ATOM 2182 C C . VAL A 1 291 ? 27.106 -1.050 -37.666 1.00 77.69 291 VAL A C 1
ATOM 2184 O O . VAL A 1 291 ? 27.460 -1.537 -38.735 1.00 77.69 291 VAL A O 1
ATOM 2187 N N . TYR A 1 292 ? 26.730 -1.808 -36.632 1.00 78.88 292 TYR A N 1
ATOM 2188 C CA . TYR A 1 292 ? 26.871 -3.272 -36.615 1.00 78.88 292 TYR A CA 1
ATOM 2189 C C . TYR A 1 292 ? 25.566 -4.028 -36.896 1.00 78.88 292 TYR A C 1
ATOM 2191 O O . TYR A 1 292 ? 25.601 -5.217 -37.185 1.00 78.88 292 TYR A O 1
ATOM 2199 N N . GLY A 1 293 ? 24.418 -3.353 -36.844 1.00 78.50 293 GLY A N 1
ATOM 2200 C CA . GLY A 1 293 ? 23.101 -3.950 -37.040 1.00 78.50 293 GLY A CA 1
ATOM 2201 C C . GLY A 1 293 ? 22.226 -3.796 -35.799 1.00 78.50 293 GLY A C 1
ATOM 2202 O O . GLY A 1 293 ? 22.475 -4.390 -34.750 1.00 78.50 293 GLY A O 1
ATOM 2203 N N . ILE A 1 294 ? 21.147 -3.026 -35.946 1.00 78.81 294 ILE A N 1
ATOM 2204 C CA . ILE A 1 294 ? 20.260 -2.618 -34.847 1.00 78.81 294 ILE A CA 1
ATOM 2205 C C . ILE A 1 294 ? 19.664 -3.836 -34.118 1.00 78.81 294 ILE A C 1
ATOM 2207 O O . ILE A 1 294 ? 19.664 -3.884 -32.889 1.00 78.81 294 ILE A O 1
ATOM 2211 N N . GLY A 1 295 ? 19.187 -4.839 -34.866 1.00 75.19 295 GLY A N 1
ATOM 2212 C CA . GLY A 1 295 ? 18.593 -6.054 -34.294 1.00 75.19 295 GLY A CA 1
ATOM 2213 C C . GLY A 1 295 ? 19.606 -6.928 -33.548 1.00 75.19 295 GLY A C 1
ATOM 2214 O O . GLY A 1 295 ? 19.326 -7.384 -32.441 1.00 75.19 295 GLY A O 1
ATOM 2215 N N . ALA A 1 296 ? 20.803 -7.097 -34.116 1.00 81.69 296 ALA A N 1
ATOM 2216 C CA . ALA A 1 296 ? 21.880 -7.880 -33.516 1.00 81.69 296 ALA A CA 1
ATOM 2217 C C . ALA A 1 296 ? 22.376 -7.240 -32.209 1.00 81.69 296 ALA A C 1
ATOM 2219 O O . ALA A 1 296 ? 22.404 -7.889 -31.167 1.00 81.69 296 ALA A O 1
ATOM 2220 N N . CYS A 1 297 ? 22.687 -5.941 -32.222 1.00 84.12 297 CYS A N 1
ATOM 2221 C CA . CYS A 1 297 ? 23.177 -5.210 -31.049 1.00 84.12 297 CYS A CA 1
ATOM 2222 C C . CYS A 1 297 ? 22.157 -5.122 -29.906 1.00 84.12 297 CYS A C 1
ATOM 2224 O O . CYS A 1 297 ? 22.541 -5.168 -28.737 1.00 84.12 297 CYS A O 1
ATOM 2226 N N . CYS A 1 298 ? 20.869 -5.024 -30.239 1.00 86.12 298 CYS A N 1
ATOM 2227 C CA . CYS A 1 298 ? 19.759 -5.078 -29.291 1.00 86.12 298 CYS A CA 1
ATOM 2228 C C . CYS A 1 298 ? 19.746 -6.407 -28.514 1.00 86.12 298 CYS A C 1
ATOM 2230 O O . CYS A 1 298 ? 19.718 -6.405 -27.282 1.00 86.12 298 CYS A O 1
ATOM 2232 N N . GLY A 1 299 ? 19.856 -7.535 -29.227 1.00 84.50 299 GLY A N 1
ATOM 2233 C CA . GLY A 1 299 ? 19.954 -8.864 -28.620 1.00 84.50 299 GLY A CA 1
ATOM 2234 C C . GLY A 1 299 ? 21.243 -9.061 -27.817 1.00 84.50 299 GLY A C 1
ATOM 2235 O O . GLY A 1 299 ? 21.190 -9.520 -26.679 1.00 84.50 299 GLY A O 1
ATOM 2236 N N . ILE A 1 300 ? 22.390 -8.644 -28.368 1.00 89.12 300 ILE A N 1
ATOM 2237 C CA . ILE A 1 300 ? 23.708 -8.770 -27.726 1.00 89.12 300 ILE A CA 1
ATOM 2238 C C . ILE A 1 300 ? 23.734 -8.045 -26.374 1.00 89.12 300 ILE A C 1
ATOM 2240 O O . ILE A 1 300 ? 24.028 -8.670 -25.356 1.00 89.12 300 ILE A O 1
ATOM 2244 N N . LEU A 1 301 ? 23.398 -6.749 -26.330 1.00 89.50 301 LEU A N 1
ATOM 2245 C CA . LEU A 1 301 ? 23.433 -5.978 -25.081 1.00 89.50 301 LEU A CA 1
ATOM 2246 C C . LEU A 1 301 ? 22.288 -6.343 -24.132 1.00 89.50 301 LEU A C 1
ATOM 2248 O O . LEU A 1 301 ? 22.488 -6.319 -22.918 1.00 89.50 301 LEU A O 1
ATOM 2252 N N . GLY A 1 302 ? 21.113 -6.707 -24.653 1.00 89.12 302 GLY A N 1
ATOM 2253 C CA . GLY A 1 302 ? 19.983 -7.151 -23.837 1.00 89.12 302 GLY A CA 1
ATOM 2254 C C . GLY A 1 302 ? 20.286 -8.445 -23.079 1.00 89.12 302 GLY A C 1
ATOM 2255 O O . GLY A 1 302 ? 20.155 -8.496 -21.854 1.00 89.12 302 GLY A O 1
ATOM 2256 N N . CYS A 1 303 ? 20.765 -9.477 -23.777 1.00 90.62 303 CYS A N 1
ATOM 2257 C CA . CYS A 1 303 ? 21.141 -10.742 -23.148 1.00 90.62 303 CYS A CA 1
ATOM 2258 C C . CYS A 1 303 ? 22.369 -10.574 -22.243 1.00 90.62 303 CYS A C 1
ATOM 2260 O O . CYS A 1 303 ? 22.330 -10.986 -21.083 1.00 90.62 303 CYS A O 1
ATOM 2262 N N . ALA A 1 304 ? 23.432 -9.915 -22.718 1.00 90.94 304 ALA A N 1
ATOM 2263 C CA . ALA A 1 304 ? 24.638 -9.695 -21.920 1.00 90.94 304 ALA A CA 1
ATOM 2264 C C . ALA A 1 304 ? 24.353 -8.880 -20.646 1.00 90.94 304 ALA A C 1
ATOM 2266 O O . ALA A 1 304 ? 24.848 -9.222 -19.572 1.00 90.94 304 ALA A O 1
ATOM 2267 N N . GLY A 1 305 ? 23.508 -7.847 -20.731 1.00 89.62 305 GLY A N 1
ATOM 2268 C CA . GLY A 1 305 ? 23.092 -7.030 -19.589 1.00 89.62 305 GLY A CA 1
ATOM 2269 C C . GLY A 1 305 ? 22.265 -7.797 -18.558 1.00 89.62 305 GLY A C 1
ATOM 2270 O O . GLY A 1 305 ? 22.475 -7.624 -17.356 1.00 89.62 305 GLY A O 1
ATOM 2271 N N . PHE A 1 306 ? 21.368 -8.679 -19.008 1.00 90.69 306 PHE A N 1
ATOM 2272 C CA . PHE A 1 306 ? 20.573 -9.533 -18.124 1.00 90.69 306 PHE A CA 1
ATOM 2273 C C . PHE A 1 306 ? 21.452 -10.509 -17.334 1.00 90.69 306 PHE A C 1
ATOM 2275 O O . PHE A 1 306 ? 21.377 -10.559 -16.105 1.00 90.69 306 PHE A O 1
ATOM 2282 N N . PHE A 1 307 ? 22.335 -11.236 -18.026 1.00 89.38 307 PHE A N 1
ATOM 2283 C CA . PHE A 1 307 ? 23.225 -12.206 -17.387 1.00 89.38 307 PHE A CA 1
ATOM 2284 C C . PHE A 1 307 ? 24.290 -11.543 -16.514 1.00 89.38 307 PHE A C 1
ATOM 2286 O O . PHE A 1 307 ? 24.566 -12.037 -15.423 1.00 89.38 307 PHE A O 1
ATOM 2293 N N . ALA A 1 308 ? 24.832 -10.389 -16.913 1.00 89.44 308 ALA A N 1
ATOM 2294 C CA . ALA A 1 308 ? 25.701 -9.615 -16.031 1.00 89.44 308 ALA A CA 1
ATOM 2295 C C . ALA A 1 308 ? 24.980 -9.256 -14.726 1.00 89.44 308 ALA A C 1
ATOM 2297 O O . ALA A 1 308 ? 25.533 -9.453 -13.649 1.00 89.44 308 ALA A O 1
ATOM 2298 N N . GLY A 1 309 ? 23.721 -8.816 -14.828 1.00 85.06 309 GLY A N 1
ATOM 2299 C CA . GLY A 1 309 ? 22.819 -8.545 -13.708 1.00 85.06 309 GLY A CA 1
ATOM 2300 C C . GLY A 1 309 ? 22.644 -9.698 -12.723 1.00 85.06 309 GLY A C 1
ATOM 2301 O O . GLY A 1 309 ? 22.648 -9.459 -11.519 1.00 85.06 309 GLY A O 1
ATOM 2302 N N . LEU A 1 310 ? 22.525 -10.932 -13.222 1.00 85.19 310 LEU A N 1
ATOM 2303 C CA . LEU A 1 310 ? 22.387 -12.134 -12.390 1.00 85.19 310 LEU A CA 1
ATOM 2304 C C . LEU A 1 310 ? 23.659 -12.435 -11.589 1.00 85.19 310 LEU A C 1
ATOM 2306 O O . LEU A 1 310 ? 23.584 -12.840 -10.435 1.00 85.19 310 LEU A O 1
ATOM 2310 N N . PHE A 1 311 ? 24.832 -12.210 -12.184 1.00 84.00 311 PHE A N 1
ATOM 2311 C CA . PHE A 1 311 ? 26.118 -12.580 -11.591 1.00 84.00 311 PHE A CA 1
ATOM 2312 C C . PHE A 1 311 ? 26.854 -11.413 -10.912 1.00 84.00 311 PHE A C 1
ATOM 2314 O O . PHE A 1 311 ? 28.018 -11.560 -10.538 1.00 84.00 311 PHE A O 1
ATOM 2321 N N . PHE A 1 312 ? 26.200 -10.262 -10.693 1.00 78.94 312 PHE A N 1
ATOM 2322 C CA . PHE A 1 312 ? 26.824 -9.083 -10.062 1.00 78.94 312 PHE A CA 1
ATOM 2323 C C . PHE A 1 312 ? 27.195 -9.255 -8.583 1.00 78.94 312 PHE A C 1
ATOM 2325 O O . PHE A 1 312 ? 27.885 -8.383 -8.047 1.00 78.94 312 PHE A O 1
ATOM 2332 N N . ALA A 1 313 ? 26.828 -10.380 -7.955 1.00 73.38 313 ALA A N 1
ATOM 2333 C CA . ALA A 1 313 ? 27.370 -10.802 -6.661 1.00 73.38 313 ALA A CA 1
ATOM 2334 C C . ALA A 1 313 ? 28.911 -10.832 -6.678 1.00 73.38 313 ALA A C 1
ATOM 2336 O O . ALA A 1 313 ? 29.551 -10.342 -5.750 1.00 73.38 313 ALA A O 1
ATOM 2337 N N . ASN A 1 314 ? 29.500 -11.283 -7.794 1.00 79.56 314 ASN A N 1
ATOM 2338 C CA . ASN A 1 314 ? 30.934 -11.214 -8.061 1.00 79.56 314 ASN A CA 1
ATOM 2339 C C . ASN A 1 314 ? 31.179 -10.308 -9.275 1.00 79.56 314 ASN A C 1
ATOM 2341 O O . ASN A 1 314 ? 30.804 -10.648 -10.395 1.00 79.56 314 ASN A O 1
ATOM 2345 N N . SER A 1 315 ? 31.861 -9.170 -9.096 1.00 80.88 315 SER A N 1
ATOM 2346 C CA . SER A 1 315 ? 32.111 -8.211 -10.191 1.00 80.88 315 SER A CA 1
ATOM 2347 C C . SER A 1 315 ? 32.851 -8.831 -11.382 1.00 80.88 315 SER A C 1
ATOM 2349 O O . SER A 1 315 ? 32.537 -8.509 -12.526 1.00 80.88 315 SER A O 1
ATOM 2351 N N . LEU A 1 316 ? 33.784 -9.756 -11.129 1.00 83.94 316 LEU A N 1
ATOM 2352 C CA . LEU A 1 316 ? 34.458 -10.532 -12.176 1.00 83.94 316 LEU A CA 1
ATOM 2353 C C . LEU A 1 316 ? 33.496 -11.485 -12.905 1.00 83.94 316 LEU A C 1
ATOM 2355 O O . LEU A 1 316 ? 33.586 -11.623 -14.121 1.00 83.94 316 LEU A O 1
ATOM 2359 N N . GLY A 1 317 ? 32.568 -12.110 -12.173 1.00 84.19 317 GLY A N 1
ATOM 2360 C CA . GLY A 1 317 ? 31.568 -13.026 -12.724 1.00 84.19 317 GLY A CA 1
ATOM 2361 C C . GLY A 1 317 ? 30.583 -12.315 -13.650 1.00 84.19 317 GLY A C 1
ATOM 2362 O O . GLY A 1 317 ? 30.341 -12.783 -14.757 1.00 84.19 317 GLY A O 1
ATOM 2363 N N . ALA A 1 318 ? 30.095 -11.136 -13.255 1.00 85.31 318 ALA A N 1
ATOM 2364 C CA . ALA A 1 318 ? 29.238 -10.308 -14.104 1.00 85.31 318 ALA A CA 1
ATOM 2365 C C . ALA A 1 318 ? 29.926 -9.861 -15.400 1.00 85.31 318 ALA A C 1
ATOM 2367 O O . ALA A 1 318 ? 29.311 -9.884 -16.463 1.00 85.31 318 ALA A O 1
ATOM 2368 N N . ILE A 1 319 ? 31.203 -9.478 -15.327 1.00 89.00 319 ILE A N 1
ATOM 2369 C CA . ILE A 1 319 ? 31.976 -9.061 -16.504 1.00 89.00 319 ILE A CA 1
ATOM 2370 C C . ILE A 1 319 ? 32.248 -10.248 -17.431 1.00 89.00 319 ILE A C 1
ATOM 2372 O O . ILE A 1 319 ? 32.072 -10.127 -18.643 1.00 89.00 319 ILE A O 1
ATOM 2376 N N . ALA A 1 320 ? 32.623 -11.401 -16.872 1.00 88.19 320 ALA A N 1
ATOM 2377 C CA . ALA A 1 320 ? 32.814 -12.626 -17.640 1.00 88.19 320 ALA A CA 1
ATOM 2378 C C . ALA A 1 320 ? 31.509 -13.069 -18.320 1.00 88.19 320 ALA A C 1
ATOM 2380 O O . ALA A 1 320 ? 31.521 -13.393 -19.504 1.00 88.19 320 ALA A O 1
ATOM 2381 N N . ALA A 1 321 ? 30.378 -13.010 -17.610 1.00 87.50 321 ALA A N 1
ATOM 2382 C CA . ALA A 1 321 ? 29.062 -13.317 -18.161 1.00 87.50 321 ALA A CA 1
ATOM 2383 C C . ALA A 1 321 ? 28.670 -12.344 -19.284 1.00 87.50 321 ALA A C 1
ATOM 2385 O O . ALA A 1 321 ? 28.234 -12.786 -20.345 1.00 87.50 321 ALA A O 1
ATOM 2386 N N . PHE A 1 322 ? 28.884 -11.037 -19.090 1.00 90.19 322 PHE A N 1
ATOM 2387 C CA . PHE A 1 322 ? 28.629 -10.030 -20.122 1.00 90.19 322 PHE A CA 1
ATOM 2388 C C . PHE A 1 322 ? 29.446 -10.305 -21.390 1.00 90.19 322 PHE A C 1
ATOM 2390 O O . PHE A 1 322 ? 28.907 -10.274 -22.494 1.00 90.19 322 PHE A O 1
ATOM 2397 N N . PHE A 1 323 ? 30.740 -10.603 -21.239 1.00 90.94 323 PHE A N 1
ATOM 2398 C CA . PHE A 1 323 ? 31.632 -10.866 -22.365 1.00 90.94 323 PHE A CA 1
ATOM 2399 C C . PHE A 1 323 ? 31.308 -12.187 -23.074 1.00 90.94 323 PHE A C 1
ATOM 2401 O O . PHE A 1 323 ? 31.216 -12.202 -24.295 1.00 90.94 323 PHE A O 1
ATOM 2408 N N . LEU A 1 324 ? 31.089 -13.282 -22.338 1.00 89.81 324 LEU A N 1
ATOM 2409 C CA . LEU A 1 324 ? 30.799 -14.599 -22.920 1.00 89.81 324 LEU A CA 1
ATOM 2410 C C . LEU A 1 324 ? 29.460 -14.620 -23.660 1.00 89.81 324 LEU A C 1
ATOM 2412 O O . LEU A 1 324 ? 29.392 -15.099 -24.791 1.00 89.81 324 LEU A O 1
ATOM 2416 N N . VAL A 1 325 ? 28.407 -14.069 -23.050 1.00 87.75 325 VAL A N 1
ATOM 2417 C CA . VAL A 1 325 ? 27.087 -13.975 -23.688 1.00 87.75 325 VAL A CA 1
ATOM 2418 C C . VAL A 1 325 ? 27.130 -12.980 -24.844 1.00 87.75 325 VAL A C 1
ATOM 2420 O O . VAL A 1 325 ? 26.614 -13.275 -25.917 1.00 87.75 325 VAL A O 1
ATOM 2423 N N . GLY A 1 326 ? 27.800 -11.837 -24.666 1.00 85.50 326 GLY A N 1
ATOM 2424 C CA . GLY A 1 326 ? 27.972 -10.846 -25.724 1.00 85.50 326 GLY A CA 1
ATOM 2425 C C . GLY A 1 326 ? 28.713 -11.409 -26.940 1.00 85.50 326 GLY A C 1
ATOM 2426 O O . GLY A 1 326 ? 28.265 -11.216 -28.066 1.00 85.50 326 GLY A O 1
ATOM 2427 N N . MET A 1 327 ? 29.785 -12.171 -26.711 1.00 86.69 327 MET A N 1
ATOM 2428 C CA . MET A 1 327 ? 30.542 -12.889 -27.740 1.00 86.69 327 MET A CA 1
ATOM 2429 C C . MET A 1 327 ? 29.687 -13.955 -28.427 1.00 86.69 327 MET A C 1
ATOM 2431 O O . MET A 1 327 ? 29.628 -13.993 -29.653 1.00 86.69 327 MET A O 1
ATOM 2435 N N . GLY A 1 328 ? 28.980 -14.789 -27.658 1.00 84.81 328 GLY A N 1
ATOM 2436 C CA . GLY A 1 328 ? 28.098 -15.820 -28.207 1.00 84.81 328 GLY A CA 1
ATOM 2437 C C . GLY A 1 328 ? 26.998 -15.233 -29.094 1.00 84.81 328 GLY A C 1
ATOM 2438 O O . GLY A 1 328 ? 26.805 -15.679 -30.222 1.00 84.81 328 GLY A O 1
ATOM 2439 N N . CYS A 1 329 ? 26.325 -14.177 -28.633 1.00 82.31 329 CYS A N 1
ATOM 2440 C CA . CYS A 1 329 ? 25.310 -13.478 -29.418 1.00 82.31 329 CYS A CA 1
ATOM 2441 C C . CYS A 1 329 ? 25.906 -12.769 -30.646 1.00 82.31 329 CYS A C 1
ATOM 2443 O O . CYS A 1 329 ? 25.274 -12.770 -31.702 1.00 82.31 329 CYS A O 1
ATOM 2445 N N . ALA A 1 330 ? 27.108 -12.193 -30.533 1.00 83.94 330 ALA A N 1
ATOM 2446 C CA . ALA A 1 330 ? 27.793 -11.536 -31.643 1.00 83.94 330 ALA A CA 1
ATOM 2447 C C . ALA A 1 330 ? 28.157 -12.529 -32.755 1.00 83.94 330 ALA A C 1
ATOM 2449 O O . ALA A 1 330 ? 27.871 -12.256 -33.914 1.00 83.94 330 ALA A O 1
ATOM 2450 N N . VAL A 1 331 ? 28.688 -13.707 -32.411 1.00 86.75 331 VAL A N 1
ATOM 2451 C CA . VAL A 1 331 ? 29.030 -14.768 -33.381 1.00 86.75 331 VAL A CA 1
ATOM 2452 C C . VAL A 1 331 ? 27.797 -15.288 -34.124 1.00 86.75 331 VAL A C 1
ATOM 2454 O O . VAL A 1 331 ? 27.884 -15.616 -35.302 1.00 86.75 331 VAL A O 1
ATOM 2457 N N . LEU A 1 332 ? 26.643 -15.348 -33.456 1.00 82.06 332 LEU A N 1
ATOM 2458 C CA . LEU A 1 332 ? 25.392 -15.805 -34.070 1.00 82.06 332 LEU A CA 1
ATOM 2459 C C . LEU A 1 332 ? 24.720 -14.748 -34.955 1.00 82.06 332 LEU A C 1
ATOM 2461 O O . LEU A 1 332 ? 23.911 -15.105 -35.809 1.00 82.06 332 LEU A O 1
ATOM 2465 N N . SER A 1 333 ? 25.009 -13.463 -34.728 1.00 79.12 333 SER A N 1
ATOM 2466 C CA . SER A 1 333 ? 24.220 -12.358 -35.291 1.00 79.12 333 SER A CA 1
ATOM 2467 C C . SER A 1 333 ? 24.998 -11.437 -36.233 1.00 79.12 333 SER A C 1
ATOM 2469 O O . SER A 1 333 ? 24.370 -10.630 -36.915 1.00 79.12 333 SER A O 1
ATOM 2471 N N . LEU A 1 334 ? 26.335 -11.506 -36.254 1.00 82.56 334 LEU A N 1
ATOM 2472 C CA . LEU A 1 334 ? 27.208 -10.605 -37.014 1.00 82.56 334 LEU A CA 1
ATOM 2473 C C . LEU A 1 334 ? 28.104 -11.368 -37.997 1.00 82.56 334 LEU A C 1
ATOM 2475 O O . LEU A 1 334 ? 28.540 -12.487 -37.738 1.00 82.56 334 LEU A O 1
ATOM 2479 N N . GLU A 1 335 ? 28.419 -10.724 -39.121 1.00 80.12 335 GLU A N 1
ATOM 2480 C CA . GLU A 1 335 ? 29.383 -11.225 -40.104 1.00 80.12 335 GLU A CA 1
ATOM 2481 C C . GLU A 1 335 ? 30.831 -11.050 -39.609 1.00 80.12 335 GLU A C 1
ATOM 2483 O O . GLU A 1 335 ? 31.133 -10.158 -38.816 1.00 80.12 335 GLU A O 1
ATOM 2488 N N . ASN A 1 336 ? 31.766 -11.864 -40.117 1.00 72.31 336 ASN A N 1
ATOM 2489 C CA . ASN A 1 336 ? 33.165 -11.890 -39.656 1.00 72.31 336 ASN A CA 1
ATOM 2490 C C . ASN A 1 336 ? 33.879 -10.525 -39.683 1.00 72.31 336 ASN A C 1
ATOM 2492 O O . ASN A 1 336 ? 34.805 -10.308 -38.905 1.00 72.31 336 ASN A O 1
ATOM 2496 N N . THR A 1 337 ? 33.485 -9.608 -40.566 1.00 74.06 337 THR A N 1
ATOM 2497 C CA . THR A 1 337 ? 34.099 -8.277 -40.702 1.00 74.06 337 THR A CA 1
ATOM 2498 C C . THR A 1 337 ? 33.658 -7.303 -39.608 1.00 74.06 337 THR A C 1
ATOM 2500 O O . THR A 1 337 ? 34.474 -6.509 -39.148 1.00 74.06 337 THR A O 1
ATOM 2503 N N . THR A 1 338 ? 32.401 -7.378 -39.160 1.00 78.81 338 THR A N 1
ATOM 2504 C CA . THR A 1 338 ? 31.822 -6.512 -38.115 1.00 78.81 338 THR A CA 1
ATOM 2505 C C . THR A 1 338 ? 31.897 -7.134 -36.722 1.00 78.81 338 THR A C 1
ATOM 2507 O O . THR A 1 338 ? 31.841 -6.421 -35.717 1.00 78.81 338 THR A O 1
ATOM 2510 N N . LEU A 1 339 ? 32.086 -8.456 -36.653 1.00 81.25 339 LEU A N 1
ATOM 2511 C CA . LEU A 1 339 ? 32.294 -9.213 -35.424 1.00 81.25 339 LEU A CA 1
ATOM 2512 C C . LEU A 1 339 ? 33.483 -8.665 -34.623 1.00 81.25 339 LEU A C 1
ATOM 2514 O O . LEU A 1 339 ? 33.334 -8.315 -33.455 1.00 81.25 339 LEU A O 1
ATOM 2518 N N . TRP A 1 340 ? 34.659 -8.557 -35.248 1.00 82.88 340 TRP A N 1
ATOM 2519 C CA . TRP A 1 340 ? 35.881 -8.146 -34.551 1.00 82.88 340 TRP A CA 1
ATOM 2520 C C . TRP A 1 340 ? 35.793 -6.722 -34.000 1.00 82.88 340 TRP A C 1
ATOM 2522 O O . TRP A 1 340 ? 36.184 -6.498 -32.857 1.00 82.88 340 TRP A O 1
ATOM 2532 N N . SER A 1 341 ? 35.210 -5.790 -34.757 1.00 82.88 341 SER A N 1
ATOM 2533 C CA . SER A 1 341 ? 34.992 -4.409 -34.311 1.00 82.88 341 SER A CA 1
ATOM 2534 C C . SER A 1 341 ? 33.992 -4.318 -33.150 1.00 82.88 341 SER A C 1
ATOM 2536 O O . SER A 1 341 ? 34.245 -3.630 -32.159 1.00 82.88 341 SER A O 1
ATOM 2538 N N . ALA A 1 342 ? 32.894 -5.082 -33.203 1.00 82.38 342 ALA A N 1
ATOM 2539 C CA . ALA A 1 342 ? 31.913 -5.118 -32.119 1.00 82.38 342 ALA A CA 1
ATOM 2540 C C . ALA A 1 342 ? 32.508 -5.700 -30.823 1.00 82.38 342 ALA A C 1
ATOM 2542 O O . ALA A 1 342 ? 32.241 -5.197 -29.730 1.00 82.38 342 ALA A O 1
ATOM 2543 N N . LEU A 1 343 ? 33.360 -6.723 -30.931 1.00 85.31 343 LEU A N 1
ATOM 2544 C CA . LEU A 1 343 ? 34.048 -7.315 -29.781 1.00 85.31 343 LEU A CA 1
ATOM 2545 C C . LEU A 1 343 ? 35.069 -6.374 -29.159 1.00 85.31 343 LEU A C 1
ATOM 2547 O O . LEU A 1 343 ? 35.149 -6.287 -27.932 1.00 85.31 343 LEU A O 1
ATOM 2551 N N . THR A 1 344 ? 35.820 -5.640 -29.980 1.00 86.00 344 THR A N 1
ATOM 2552 C CA . THR A 1 344 ? 36.748 -4.635 -29.463 1.00 86.00 344 THR A CA 1
ATOM 2553 C C . THR A 1 344 ? 36.026 -3.515 -28.720 1.00 86.00 344 THR A C 1
ATOM 2555 O O . THR A 1 344 ? 36.513 -3.070 -27.683 1.00 86.00 344 THR A O 1
ATOM 2558 N N . ASP A 1 345 ? 34.832 -3.120 -29.167 1.00 86.56 345 ASP A N 1
ATOM 2559 C CA . ASP A 1 345 ? 34.017 -2.110 -28.485 1.00 86.56 345 ASP A CA 1
ATOM 2560 C C . ASP A 1 345 ? 33.396 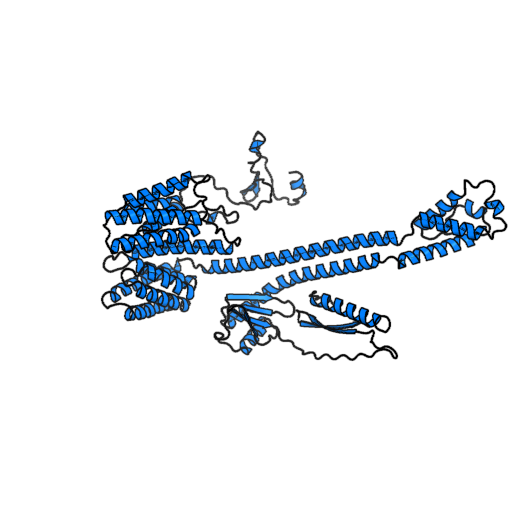-2.631 -27.177 1.00 86.56 345 ASP A C 1
ATOM 2562 O O . ASP A 1 345 ? 33.317 -1.890 -26.193 1.00 86.56 345 ASP A O 1
ATOM 2566 N N . ILE A 1 346 ? 33.007 -3.912 -27.122 1.00 88.12 346 ILE A N 1
ATOM 2567 C CA . ILE A 1 346 ? 32.567 -4.570 -25.878 1.00 88.12 346 ILE A CA 1
ATOM 2568 C C . ILE A 1 346 ? 33.710 -4.598 -24.861 1.00 88.12 346 ILE A C 1
ATOM 2570 O O . ILE A 1 346 ? 33.518 -4.217 -23.704 1.00 88.12 346 ILE A O 1
ATOM 2574 N N . LEU A 1 347 ? 34.909 -4.996 -25.293 1.00 89.69 347 LEU A N 1
ATOM 2575 C CA . LEU A 1 347 ? 36.100 -5.000 -24.446 1.00 89.69 347 LEU A CA 1
ATOM 2576 C C . LEU A 1 347 ? 36.455 -3.592 -23.967 1.00 89.69 347 LEU A C 1
ATOM 2578 O O . LEU A 1 347 ? 36.764 -3.416 -22.791 1.00 89.69 347 LEU A O 1
ATOM 2582 N N . LEU A 1 348 ? 36.353 -2.586 -24.838 1.00 89.00 348 LEU A N 1
ATOM 2583 C CA . LEU A 1 348 ? 36.585 -1.191 -24.480 1.00 89.00 348 LEU A CA 1
ATOM 2584 C C . LEU A 1 348 ? 35.581 -0.708 -23.423 1.00 89.00 348 LEU A C 1
ATOM 2586 O O . LEU A 1 348 ? 35.984 -0.139 -22.409 1.00 89.00 348 LEU A O 1
ATOM 2590 N N . GLY A 1 349 ? 34.286 -0.977 -23.610 1.00 86.06 349 GLY A N 1
ATOM 2591 C CA . GLY A 1 349 ? 33.245 -0.613 -22.645 1.00 86.06 349 GLY A CA 1
ATOM 2592 C C . GLY A 1 349 ? 33.461 -1.254 -21.269 1.00 86.06 349 GLY A C 1
ATOM 2593 O O . GLY A 1 349 ? 33.337 -0.581 -20.243 1.00 86.06 349 GLY A O 1
ATOM 2594 N N . ILE A 1 350 ? 33.867 -2.528 -21.238 1.00 89.06 350 ILE A N 1
ATOM 2595 C CA . ILE A 1 350 ? 34.236 -3.248 -20.009 1.00 89.06 350 ILE A CA 1
ATOM 2596 C C . ILE A 1 350 ? 35.496 -2.647 -19.370 1.00 89.06 350 ILE A C 1
ATOM 2598 O O . ILE A 1 350 ? 35.517 -2.407 -18.160 1.00 89.06 350 ILE A O 1
ATOM 2602 N N . ALA A 1 351 ? 36.534 -2.380 -20.168 1.00 88.44 351 ALA A N 1
ATOM 2603 C CA . ALA A 1 351 ? 37.812 -1.843 -19.705 1.00 88.44 351 ALA A CA 1
ATOM 2604 C C . ALA A 1 351 ? 37.674 -0.437 -19.106 1.00 88.44 351 ALA A C 1
ATOM 2606 O O . ALA A 1 351 ? 38.388 -0.107 -18.162 1.00 88.44 351 ALA A O 1
ATOM 2607 N N . VAL A 1 352 ? 36.731 0.373 -19.600 1.00 87.19 352 VAL A N 1
ATOM 2608 C CA . VAL A 1 352 ? 36.381 1.670 -18.998 1.00 87.19 352 VAL A CA 1
ATOM 2609 C C . VAL A 1 352 ? 35.498 1.495 -17.758 1.00 87.19 352 VAL A C 1
ATOM 2611 O O . VAL A 1 352 ? 35.670 2.211 -16.769 1.00 87.19 352 VAL A O 1
ATOM 2614 N N . PHE A 1 353 ? 34.564 0.539 -17.770 1.00 86.81 353 PHE A N 1
ATOM 2615 C CA . PHE A 1 353 ? 33.653 0.309 -16.649 1.00 86.81 353 PHE A CA 1
ATOM 2616 C C . PHE A 1 353 ? 34.368 -0.198 -15.392 1.00 86.81 353 PHE A C 1
ATOM 2618 O O . PHE A 1 353 ? 34.148 0.344 -14.310 1.00 86.81 353 PHE A O 1
ATOM 2625 N N . TYR A 1 354 ? 35.230 -1.209 -15.517 1.00 86.62 354 TYR A N 1
ATOM 2626 C CA . TYR A 1 354 ? 35.870 -1.875 -14.379 1.00 86.62 354 TYR A CA 1
ATOM 2627 C C . TYR A 1 354 ? 36.624 -0.931 -13.413 1.00 86.62 354 TYR A C 1
ATOM 2629 O O . TYR A 1 354 ? 36.345 -0.990 -12.212 1.00 86.62 354 TYR A O 1
ATOM 2637 N N . PRO A 1 355 ? 37.509 -0.018 -13.869 1.00 84.69 355 PRO A N 1
ATOM 2638 C CA . PRO A 1 355 ? 38.207 0.914 -12.979 1.00 84.69 355 PRO A CA 1
ATOM 2639 C C . PRO A 1 355 ? 37.300 2.028 -12.438 1.00 84.69 355 PRO A C 1
ATOM 2641 O O . PRO A 1 355 ? 37.557 2.555 -11.358 1.00 84.69 355 PRO A O 1
ATOM 2644 N N . LEU A 1 356 ? 36.227 2.390 -13.153 1.00 83.25 356 LEU A N 1
ATOM 2645 C CA . LEU A 1 356 ? 35.311 3.464 -12.749 1.00 83.25 356 LEU A CA 1
ATOM 2646 C C . LEU A 1 356 ? 34.183 2.975 -11.822 1.00 83.25 356 LEU A C 1
ATOM 2648 O O . LEU A 1 356 ? 33.602 3.752 -11.064 1.00 83.25 356 LEU A O 1
ATOM 2652 N N . MET A 1 357 ? 33.917 1.670 -11.832 1.00 80.56 357 MET A N 1
ATOM 2653 C CA . MET A 1 357 ? 32.934 0.964 -11.017 1.00 80.56 357 MET A CA 1
ATOM 2654 C C . MET A 1 357 ? 32.922 1.342 -9.517 1.00 80.56 357 MET A C 1
ATOM 2656 O O . MET A 1 357 ? 31.823 1.552 -8.989 1.00 80.56 357 MET A O 1
ATOM 2660 N N . PRO A 1 358 ? 34.059 1.423 -8.788 1.00 74.62 358 PRO A N 1
ATOM 2661 C CA . PRO A 1 358 ? 34.057 1.777 -7.364 1.00 74.62 358 PRO A CA 1
ATOM 2662 C C . PRO A 1 358 ? 33.654 3.232 -7.084 1.00 74.62 358 PRO A C 1
ATOM 2664 O O . PRO A 1 358 ? 33.208 3.528 -5.978 1.00 74.62 358 PRO A O 1
ATOM 2667 N N . HIS A 1 359 ? 33.769 4.131 -8.063 1.00 73.50 359 HIS A N 1
ATOM 2668 C CA . HIS A 1 359 ? 33.458 5.556 -7.905 1.00 73.50 359 HIS A CA 1
ATOM 2669 C C . HIS A 1 359 ? 32.041 5.931 -8.365 1.00 73.50 359 HIS A C 1
ATOM 2671 O O . HIS A 1 359 ? 31.601 7.062 -8.149 1.00 73.50 359 HIS A O 1
ATOM 2677 N N . LEU A 1 360 ? 31.315 4.995 -8.984 1.00 72.56 360 LEU A N 1
ATOM 2678 C CA . LEU A 1 360 ? 29.939 5.195 -9.428 1.00 72.56 360 LEU A CA 1
ATOM 2679 C C . LEU A 1 360 ? 28.948 4.990 -8.266 1.00 72.56 360 LEU A C 1
ATOM 2681 O O . LEU A 1 360 ? 29.080 4.019 -7.511 1.00 72.56 360 LEU A O 1
ATOM 2685 N N . PRO A 1 361 ? 27.936 5.865 -8.118 1.00 64.94 361 PRO A N 1
ATOM 2686 C CA . PRO A 1 361 ? 26.912 5.709 -7.090 1.00 64.94 361 PRO A CA 1
ATOM 2687 C C . PRO A 1 361 ? 26.123 4.407 -7.305 1.00 64.94 361 PRO A C 1
ATOM 2689 O O . PRO A 1 361 ? 25.782 4.059 -8.433 1.00 64.94 361 PRO A O 1
ATOM 2692 N N . LYS A 1 362 ? 25.838 3.678 -6.218 1.00 60.97 362 LYS A N 1
ATOM 2693 C CA . LYS A 1 362 ? 24.846 2.592 -6.220 1.00 60.97 362 LYS A CA 1
ATOM 2694 C C . LYS A 1 362 ? 23.475 3.201 -5.914 1.00 60.97 362 LYS A C 1
ATOM 2696 O O . LYS A 1 362 ? 23.273 3.708 -4.811 1.00 60.97 362 LYS A O 1
ATOM 2701 N N . ASP A 1 363 ? 22.540 3.110 -6.858 1.00 57.53 363 ASP A N 1
ATOM 2702 C CA . ASP A 1 363 ? 21.158 3.614 -6.718 1.00 57.53 363 ASP A CA 1
ATOM 2703 C C . ASP A 1 363 ? 20.296 2.785 -5.735 1.00 57.53 363 ASP A C 1
ATOM 2705 O O . ASP A 1 363 ? 19.114 3.068 -5.545 1.00 57.53 363 ASP A O 1
ATOM 2709 N N . SER A 1 364 ? 20.871 1.785 -5.050 1.00 48.28 364 SER A N 1
ATOM 2710 C CA . SER A 1 364 ? 20.158 0.886 -4.126 1.00 48.28 364 SER A CA 1
ATOM 2711 C C . SER A 1 364 ? 19.435 1.608 -2.980 1.00 48.28 364 SER A C 1
ATOM 2713 O O . SER A 1 364 ? 18.442 1.104 -2.464 1.00 48.28 364 SER A O 1
ATOM 2715 N N . LYS A 1 365 ? 19.872 2.821 -2.616 1.00 42.31 365 LYS A N 1
ATOM 2716 C CA . LYS A 1 365 ? 19.216 3.644 -1.585 1.00 42.31 365 LYS A CA 1
ATOM 2717 C C . LYS A 1 365 ? 17.875 4.242 -2.034 1.00 42.31 365 LYS A C 1
ATOM 2719 O O . LYS A 1 365 ? 17.050 4.554 -1.182 1.00 42.31 365 LYS A O 1
ATOM 2724 N N . GLU A 1 366 ? 17.630 4.404 -3.336 1.00 42.66 366 GLU A N 1
ATOM 2725 C CA . GLU A 1 366 ? 16.391 5.022 -3.839 1.00 42.66 366 GLU A CA 1
ATOM 2726 C C . GLU A 1 366 ? 15.209 4.042 -3.867 1.00 42.66 366 GLU A C 1
ATOM 2728 O O . GLU A 1 366 ? 14.081 4.441 -3.583 1.00 42.66 366 GLU A O 1
ATOM 2733 N N . LEU A 1 367 ? 15.452 2.749 -4.110 1.00 42.12 367 LEU A N 1
ATOM 2734 C CA . LEU A 1 367 ? 14.414 1.713 -3.997 1.00 42.12 367 LEU A CA 1
ATOM 2735 C C . LEU A 1 367 ? 13.953 1.549 -2.534 1.00 42.12 367 LEU A C 1
ATOM 2737 O O . LEU A 1 367 ? 12.766 1.382 -2.252 1.00 42.12 367 LEU A O 1
ATOM 2741 N N . GLU A 1 368 ? 14.885 1.714 -1.591 1.00 40.34 368 GLU A N 1
ATOM 2742 C CA . GLU A 1 368 ? 14.601 1.770 -0.156 1.00 40.34 368 GLU A CA 1
ATOM 2743 C C . GLU A 1 368 ? 13.816 3.041 0.237 1.00 40.34 368 GLU A C 1
ATOM 2745 O O . GLU A 1 368 ? 12.936 2.988 1.098 1.00 40.34 368 GLU A O 1
ATOM 2750 N N . GLU A 1 369 ? 14.068 4.186 -0.415 1.00 41.31 369 GLU A N 1
ATOM 2751 C CA . GLU A 1 369 ? 13.267 5.411 -0.242 1.00 41.31 369 GLU A CA 1
ATOM 2752 C C . GLU A 1 369 ? 11.837 5.263 -0.798 1.00 41.31 369 GLU A C 1
ATOM 2754 O O . GLU A 1 369 ? 10.896 5.769 -0.181 1.00 41.31 369 GLU A O 1
ATOM 2759 N N . ILE A 1 370 ? 11.643 4.540 -1.908 1.00 44.78 370 ILE A N 1
ATOM 2760 C CA . ILE A 1 370 ? 10.315 4.236 -2.474 1.00 44.78 370 ILE A CA 1
ATOM 2761 C C . ILE A 1 370 ? 9.519 3.341 -1.517 1.00 44.78 370 ILE A C 1
ATOM 2763 O O . ILE A 1 370 ? 8.375 3.666 -1.184 1.00 44.78 370 ILE A O 1
ATOM 2767 N N . ASN A 1 371 ? 10.144 2.288 -0.983 1.00 43.84 371 ASN A N 1
ATOM 2768 C CA . ASN A 1 371 ? 9.530 1.434 0.035 1.00 43.84 371 ASN A CA 1
ATOM 2769 C C . ASN A 1 371 ? 9.217 2.213 1.324 1.00 43.84 371 ASN A C 1
ATOM 2771 O O . ASN A 1 371 ? 8.124 2.076 1.874 1.00 43.84 371 ASN A O 1
ATOM 2775 N N . LYS A 1 372 ? 10.096 3.129 1.759 1.00 44.50 372 LYS A N 1
ATOM 2776 C CA . LYS A 1 372 ? 9.810 4.053 2.875 1.00 44.50 372 LYS A CA 1
ATOM 2777 C C . LYS A 1 372 ? 8.650 5.002 2.575 1.00 44.50 372 LYS A C 1
ATOM 2779 O O . LYS A 1 372 ? 7.913 5.353 3.493 1.00 44.50 372 LYS A O 1
ATOM 2784 N N . HIS A 1 373 ? 8.461 5.430 1.329 1.00 41.28 373 HIS A N 1
ATOM 2785 C CA . HIS A 1 373 ? 7.346 6.295 0.941 1.00 41.28 373 HIS A CA 1
ATOM 2786 C C . HIS A 1 373 ? 5.998 5.567 0.954 1.00 41.28 373 HIS A C 1
ATOM 2788 O O . HIS A 1 373 ? 5.020 6.132 1.448 1.00 41.28 373 HIS A O 1
ATOM 2794 N N . VAL A 1 374 ? 5.947 4.322 0.473 1.00 45.66 374 VAL A N 1
ATOM 2795 C CA . VAL A 1 374 ? 4.749 3.468 0.551 1.00 45.66 374 VAL A CA 1
ATOM 2796 C C . VAL A 1 374 ? 4.429 3.128 2.009 1.00 45.66 374 VAL A C 1
ATOM 2798 O O . VAL A 1 374 ? 3.286 3.283 2.442 1.00 45.66 374 VAL A O 1
ATOM 2801 N N . LEU A 1 375 ? 5.449 2.791 2.806 1.00 50.16 375 LEU A N 1
ATOM 2802 C CA . LEU A 1 375 ? 5.305 2.565 4.245 1.00 50.16 375 LEU A CA 1
ATOM 2803 C C . LEU A 1 375 ? 4.764 3.816 4.954 1.00 50.16 375 LEU A C 1
ATOM 2805 O O . LEU A 1 375 ? 3.796 3.730 5.705 1.00 50.16 375 LEU A O 1
ATOM 2809 N N . ARG A 1 376 ? 5.303 5.005 4.648 1.00 47.66 376 ARG A N 1
ATOM 2810 C CA . ARG A 1 376 ? 4.789 6.282 5.174 1.00 47.66 376 ARG A CA 1
ATOM 2811 C C . ARG A 1 376 ? 3.337 6.536 4.784 1.00 47.66 376 ARG A C 1
ATOM 2813 O O . ARG A 1 376 ? 2.584 7.034 5.611 1.00 47.66 376 ARG A O 1
ATOM 2820 N N . GLN A 1 377 ? 2.918 6.211 3.561 1.00 49.09 377 GLN A N 1
ATOM 2821 C CA . GLN A 1 377 ? 1.518 6.377 3.154 1.00 49.09 377 GLN A CA 1
ATOM 2822 C C . GLN A 1 377 ? 0.573 5.457 3.932 1.00 49.09 377 GLN A C 1
ATOM 2824 O O . GLN A 1 377 ? -0.514 5.893 4.310 1.00 49.09 377 GLN A O 1
ATOM 2829 N N . ASN A 1 378 ? 0.986 4.221 4.208 1.00 53.66 378 ASN A N 1
ATOM 2830 C CA . ASN A 1 378 ? 0.196 3.294 5.015 1.00 53.66 378 ASN A CA 1
ATOM 2831 C C . ASN A 1 378 ? 0.128 3.737 6.485 1.00 53.66 378 ASN A C 1
ATOM 2833 O O . ASN A 1 378 ? -0.958 3.734 7.059 1.00 53.66 378 ASN A O 1
ATOM 2837 N N . VAL A 1 379 ? 1.233 4.236 7.052 1.00 58.66 379 VAL A N 1
ATOM 2838 C CA . VAL A 1 379 ? 1.256 4.835 8.401 1.00 58.66 379 VAL A CA 1
ATOM 2839 C C . VAL A 1 379 ? 0.332 6.055 8.486 1.00 58.66 379 VAL A C 1
ATOM 2841 O O . VAL A 1 379 ? -0.452 6.169 9.422 1.00 58.66 379 VAL A O 1
ATOM 2844 N N . ILE A 1 380 ? 0.333 6.932 7.475 1.00 58.91 380 ILE A N 1
ATOM 2845 C CA . ILE A 1 380 ? -0.572 8.093 7.431 1.00 58.91 380 ILE A CA 1
ATOM 2846 C C . ILE A 1 380 ? -2.043 7.651 7.371 1.00 58.91 380 ILE A C 1
ATOM 2848 O O . ILE A 1 380 ? -2.886 8.255 8.033 1.00 58.91 380 ILE A O 1
ATOM 2852 N N . LYS A 1 381 ? -2.377 6.606 6.600 1.00 62.75 381 LYS A N 1
ATOM 2853 C CA . LYS A 1 381 ? -3.746 6.060 6.549 1.00 62.75 381 LYS A CA 1
ATOM 2854 C C . LYS A 1 381 ? -4.174 5.471 7.895 1.00 62.75 381 LYS A C 1
ATOM 2856 O O . LYS A 1 381 ? -5.303 5.713 8.316 1.00 62.75 381 LYS A O 1
ATOM 2861 N N . LEU A 1 382 ? -3.276 4.759 8.577 1.00 65.88 382 LEU A N 1
ATOM 2862 C CA . LEU A 1 382 ? -3.514 4.216 9.916 1.00 65.88 382 LEU A CA 1
ATOM 2863 C C . LEU A 1 382 ? -3.744 5.343 10.937 1.00 65.88 382 LEU A C 1
ATOM 2865 O O . LEU A 1 382 ? -4.739 5.333 11.653 1.00 65.88 382 LEU A O 1
ATOM 2869 N N . GLU A 1 383 ? -2.897 6.377 10.941 1.00 67.31 383 GLU A N 1
ATOM 2870 C CA . GLU A 1 383 ? -3.076 7.556 11.800 1.00 67.31 383 GLU A CA 1
ATOM 2871 C C . GLU A 1 383 ? -4.380 8.311 11.511 1.00 67.31 383 GLU A C 1
ATOM 2873 O O . GLU A 1 383 ? -4.972 8.907 12.412 1.00 67.31 383 GLU A O 1
ATOM 2878 N N . GLN A 1 384 ? -4.819 8.351 10.251 1.00 67.75 384 GLN A N 1
ATOM 2879 C CA . GLN A 1 384 ? -6.102 8.948 9.882 1.00 67.75 384 GLN A CA 1
ATOM 2880 C C . GLN A 1 384 ? -7.277 8.109 10.386 1.00 67.75 384 GLN A C 1
ATOM 2882 O O . GLN A 1 384 ? -8.259 8.683 10.854 1.00 67.75 384 GLN A O 1
ATOM 2887 N N . ALA A 1 385 ? -7.190 6.778 10.308 1.00 68.12 385 ALA A N 1
ATOM 2888 C CA . ALA A 1 385 ? -8.191 5.880 10.874 1.00 68.12 385 ALA A CA 1
ATOM 2889 C C . ALA A 1 385 ? -8.263 6.030 12.402 1.00 68.12 385 ALA A C 1
ATOM 2891 O O . ALA A 1 385 ? -9.346 6.279 12.927 1.00 68.12 385 ALA A O 1
ATOM 2892 N N . LYS A 1 386 ? -7.114 6.029 13.094 1.00 76.69 386 LYS A N 1
ATOM 2893 C CA . LYS A 1 386 ? -7.025 6.259 14.545 1.00 76.69 386 LYS A CA 1
ATOM 2894 C C . LYS A 1 386 ? -7.663 7.584 14.955 1.00 76.69 386 LYS A C 1
ATOM 2896 O O . LYS A 1 386 ? -8.525 7.618 15.823 1.00 76.69 386 LYS A O 1
ATOM 2901 N N . ARG A 1 387 ? -7.299 8.684 14.284 1.00 77.62 387 ARG A N 1
ATOM 2902 C CA . ARG A 1 387 ? -7.880 10.009 14.564 1.00 77.62 387 ARG A CA 1
ATOM 2903 C C . ARG A 1 387 ? -9.400 10.027 14.409 1.00 77.62 387 ARG A C 1
ATOM 2905 O O . ARG A 1 387 ? -10.078 10.657 15.211 1.00 77.62 387 ARG A O 1
ATOM 2912 N N . LYS A 1 388 ? -9.940 9.332 13.404 1.00 75.81 388 LYS A N 1
ATOM 2913 C CA . LYS A 1 388 ? -11.394 9.215 13.223 1.00 75.81 388 LYS A CA 1
ATOM 2914 C C . LYS A 1 388 ? -12.051 8.434 14.360 1.00 75.81 388 LYS A C 1
ATOM 2916 O O . LYS A 1 388 ? -13.086 8.878 14.840 1.00 75.81 388 LYS A O 1
ATOM 2921 N N . ILE A 1 389 ? -11.458 7.320 14.789 1.00 80.19 389 ILE A N 1
ATOM 2922 C CA . ILE A 1 389 ? -11.980 6.511 15.901 1.00 80.19 389 ILE A CA 1
ATOM 2923 C C . ILE A 1 389 ? -11.959 7.318 17.207 1.00 80.19 389 ILE A C 1
ATOM 2925 O O . ILE A 1 389 ? -12.983 7.391 17.879 1.00 80.19 389 ILE A O 1
ATOM 2929 N N . ASN A 1 390 ? -10.864 8.023 17.505 1.00 83.06 390 ASN A N 1
ATOM 2930 C CA . ASN A 1 390 ? -10.773 8.879 18.695 1.00 83.06 390 ASN A CA 1
ATOM 2931 C C . ASN A 1 390 ? -11.817 10.003 18.684 1.00 83.06 390 ASN A C 1
ATOM 2933 O O . ASN A 1 390 ? -12.489 10.225 19.684 1.00 83.06 390 ASN A O 1
ATOM 2937 N N . HIS A 1 391 ? -12.019 10.675 17.544 1.00 79.06 391 HIS A N 1
ATOM 2938 C CA . HIS A 1 391 ? -13.066 11.696 17.436 1.00 79.06 391 HIS A CA 1
ATOM 2939 C C . HIS A 1 391 ? -14.476 11.116 17.635 1.00 79.06 391 HIS A C 1
ATOM 2941 O O . HIS A 1 391 ? -15.334 11.781 18.212 1.00 79.06 391 HIS A O 1
ATOM 2947 N N . LEU A 1 392 ? -14.738 9.895 17.154 1.00 74.94 392 LEU A N 1
ATOM 2948 C CA . LEU A 1 392 ? -16.018 9.220 17.387 1.00 74.94 392 LEU A CA 1
ATOM 2949 C C . LEU A 1 392 ? -16.199 8.877 18.867 1.00 74.94 392 LEU A C 1
ATOM 2951 O O . LEU A 1 392 ? -17.271 9.125 19.413 1.00 74.94 392 LEU A O 1
ATOM 2955 N N . SER A 1 393 ? -15.154 8.371 19.519 1.00 87.19 393 SER A N 1
ATOM 2956 C CA . SER A 1 393 ? -15.158 8.104 20.956 1.00 87.19 393 SER A CA 1
ATOM 2957 C C . SER A 1 393 ? -15.460 9.366 21.777 1.00 87.19 393 SER A C 1
ATOM 2959 O O . SER A 1 393 ? -16.383 9.369 22.592 1.00 87.19 393 SER A O 1
ATOM 2961 N N . GLU A 1 394 ? -14.774 10.480 21.502 1.00 86.62 394 GLU A N 1
ATOM 2962 C CA . GLU A 1 394 ? -15.015 11.770 22.167 1.00 86.62 394 GLU A CA 1
ATOM 2963 C C . GLU A 1 394 ? -16.445 12.286 21.952 1.00 86.62 394 GLU A C 1
ATOM 2965 O O . GLU A 1 394 ? -17.081 12.795 22.883 1.00 86.62 394 GLU A O 1
ATOM 2970 N N . ALA A 1 395 ? -16.979 12.129 20.737 1.00 81.19 395 ALA A N 1
ATOM 2971 C CA . ALA A 1 395 ? -18.358 12.485 20.434 1.00 81.19 395 ALA A CA 1
ATOM 2972 C C . ALA A 1 395 ? -19.348 11.639 21.253 1.00 81.19 395 ALA A C 1
ATOM 2974 O O . ALA A 1 395 ? -20.231 12.201 21.901 1.00 81.19 395 ALA A O 1
ATOM 2975 N N . PHE A 1 396 ? -19.186 10.311 21.290 1.00 82.69 396 PHE A N 1
ATOM 2976 C CA . PHE A 1 396 ? -20.067 9.429 22.066 1.00 82.69 396 PHE A CA 1
ATOM 2977 C C . PHE A 1 396 ? -19.950 9.653 23.577 1.00 82.69 396 PHE A C 1
ATOM 2979 O O . PHE A 1 396 ? -20.970 9.693 24.265 1.00 82.69 396 PHE A O 1
ATOM 2986 N N . SER A 1 397 ? -18.747 9.915 24.090 1.00 89.00 397 SER A N 1
ATOM 2987 C CA . SER A 1 397 ? -18.551 10.303 25.489 1.00 89.00 397 SER A CA 1
ATOM 2988 C C . SER A 1 397 ? -19.277 11.613 25.818 1.00 89.00 397 SER A C 1
ATOM 2990 O O . SER A 1 397 ? -19.891 11.734 26.877 1.00 89.00 397 SER A O 1
ATOM 2992 N N . SER A 1 398 ? -19.255 12.592 24.910 1.00 86.31 398 SER A N 1
ATOM 2993 C CA . SER A 1 398 ? -19.965 13.867 25.086 1.00 86.31 398 SER A CA 1
ATOM 2994 C C . SER A 1 398 ? -21.489 13.690 25.059 1.00 86.31 398 SER A C 1
ATOM 2996 O O . SER A 1 398 ? -22.208 14.324 25.839 1.00 86.31 398 SER A O 1
ATOM 2998 N N . LEU A 1 399 ? -21.997 12.803 24.192 1.00 79.44 399 LEU A N 1
ATOM 2999 C CA . LEU A 1 399 ? -23.412 12.422 24.178 1.00 79.44 399 LEU A CA 1
ATOM 3000 C C . LEU A 1 399 ? -23.816 11.744 25.492 1.00 79.44 399 LEU A C 1
ATOM 3002 O O . LEU A 1 399 ? -24.843 12.113 26.053 1.00 79.44 399 LEU A O 1
ATOM 3006 N N . SER A 1 400 ? -23.002 10.819 26.009 1.00 88.00 400 SER A N 1
ATOM 3007 C CA . SER A 1 400 ? -23.238 10.164 27.303 1.00 88.00 400 SER A CA 1
ATOM 3008 C C . SER A 1 400 ? -23.416 11.183 28.434 1.00 88.00 400 SER A C 1
ATOM 3010 O O . SER A 1 400 ? -24.417 11.142 29.150 1.00 88.00 400 SER A O 1
ATOM 3012 N N . VAL A 1 401 ? -22.507 12.162 28.545 1.00 88.38 401 VAL A N 1
ATOM 3013 C CA . VAL A 1 401 ? -22.614 13.234 29.551 1.00 88.38 401 VAL A CA 1
ATOM 3014 C C . VAL A 1 401 ? -23.913 14.022 29.369 1.00 88.38 401 VAL A C 1
ATOM 3016 O O . VAL A 1 401 ? -24.655 14.220 30.330 1.00 88.38 401 VAL A O 1
ATOM 3019 N N . SER A 1 402 ? -24.249 14.389 28.131 1.00 84.25 402 SER A N 1
ATOM 3020 C CA . SER A 1 402 ? -25.479 15.132 27.827 1.00 84.25 402 SER A CA 1
ATOM 3021 C C . SER A 1 402 ? -26.747 14.351 28.205 1.00 84.25 402 SER A C 1
ATOM 3023 O O . SER A 1 402 ? -27.675 14.920 28.780 1.00 84.25 402 SER A O 1
ATOM 3025 N N . PHE A 1 403 ? -26.794 13.044 27.930 1.00 81.69 403 PHE A N 1
ATOM 3026 C CA . PHE A 1 403 ? -27.908 12.182 28.332 1.00 81.69 403 PHE A CA 1
ATOM 3027 C C . PHE A 1 403 ? -27.977 11.995 29.847 1.00 81.69 403 PHE A C 1
ATOM 3029 O O . PHE A 1 403 ? -29.073 12.022 30.401 1.00 81.69 403 PHE A O 1
ATOM 3036 N N . SER A 1 404 ? -26.835 11.895 30.533 1.00 84.94 404 SER A N 1
ATOM 3037 C CA . SER A 1 404 ? -26.801 11.832 31.998 1.00 84.94 404 SER A CA 1
ATOM 3038 C C . SER A 1 404 ? -27.348 13.118 32.639 1.00 84.94 404 SER A C 1
ATOM 3040 O O . SER A 1 404 ? -28.147 13.063 33.577 1.00 84.94 404 SER A O 1
ATOM 3042 N N . ASP A 1 405 ? -27.032 14.287 32.072 1.00 84.44 405 ASP A N 1
ATOM 3043 C CA . ASP A 1 405 ? -27.573 15.576 32.513 1.00 84.44 405 ASP A CA 1
ATOM 3044 C C . ASP A 1 405 ? -29.087 15.675 32.278 1.00 84.44 405 ASP A C 1
ATOM 3046 O O . ASP A 1 405 ? -29.819 16.216 33.111 1.00 84.44 405 ASP A O 1
ATOM 3050 N N . ILE A 1 406 ? -29.585 15.134 31.165 1.00 82.62 406 ILE A N 1
ATOM 3051 C CA . ILE A 1 406 ? -31.024 15.055 30.887 1.00 82.62 406 ILE A CA 1
ATOM 3052 C C . ILE A 1 406 ? -31.712 14.105 31.882 1.00 82.62 406 ILE A C 1
ATOM 3054 O O . ILE A 1 406 ? -32.703 14.507 32.494 1.00 82.62 406 ILE A O 1
ATOM 3058 N N . SER A 1 407 ? -31.155 12.914 32.119 1.00 82.12 407 SER A N 1
ATOM 3059 C CA . SER A 1 407 ? -31.624 11.915 33.099 1.00 82.12 407 SER A CA 1
ATOM 3060 C C . SER A 1 407 ? -31.755 12.519 34.497 1.00 82.12 407 SER A C 1
ATOM 3062 O O . SER A 1 407 ? -32.818 12.468 35.121 1.00 82.12 407 SER A O 1
ATOM 3064 N N . THR A 1 408 ? -30.726 13.223 34.985 1.00 82.56 408 THR A N 1
ATOM 3065 C CA . THR A 1 408 ? -30.782 13.851 36.320 1.00 82.56 408 THR A CA 1
ATOM 3066 C C . THR A 1 408 ? -31.897 14.894 36.454 1.00 82.56 408 THR A C 1
ATOM 3068 O O . THR A 1 408 ? -32.444 15.067 37.551 1.00 82.56 408 THR A O 1
ATOM 3071 N N . ARG A 1 409 ? -32.267 15.570 35.357 1.00 80.75 409 ARG A N 1
ATOM 3072 C CA . ARG A 1 409 ? -33.396 16.511 35.311 1.00 80.75 409 ARG A CA 1
ATOM 3073 C C . ARG A 1 409 ? -34.734 15.787 35.198 1.00 80.75 409 ARG A C 1
ATOM 3075 O O . ARG A 1 409 ? -35.661 16.157 35.913 1.00 80.75 409 ARG A O 1
ATOM 3082 N N . LEU A 1 410 ? -34.835 14.763 34.351 1.00 78.19 410 LEU A N 1
ATOM 3083 C CA . LEU A 1 410 ? -36.060 13.988 34.139 1.00 78.19 410 LEU A CA 1
ATOM 3084 C C . LEU A 1 410 ? -36.445 13.149 35.359 1.00 78.19 410 LEU A C 1
ATOM 3086 O O . LEU A 1 410 ? -37.629 13.026 35.639 1.00 78.19 410 LEU A O 1
ATOM 3090 N N . LYS A 1 411 ? -35.487 12.651 36.148 1.00 81.19 411 LYS A N 1
ATOM 3091 C CA . LYS A 1 411 ? -35.745 11.919 37.405 1.00 81.19 411 LYS A CA 1
ATOM 3092 C C . LYS A 1 411 ? -36.381 12.778 38.501 1.00 81.19 411 LYS A C 1
ATOM 3094 O O . LYS A 1 411 ? -36.908 12.238 39.480 1.00 81.19 411 LYS A O 1
ATOM 3099 N N . LYS A 1 412 ? -36.309 14.109 38.392 1.00 82.69 412 LYS A N 1
ATOM 3100 C CA . LYS A 1 412 ? -36.873 15.040 39.376 1.00 82.69 412 LYS A CA 1
ATOM 3101 C C . LYS A 1 412 ? -38.248 15.530 38.924 1.00 82.69 412 LYS A C 1
ATOM 3103 O O . LYS A 1 412 ? -38.399 15.967 37.785 1.00 82.69 412 LYS A O 1
ATOM 3108 N N . PRO A 1 413 ? -39.262 15.509 39.802 1.00 84.62 413 PRO A N 1
ATOM 3109 C CA . PRO A 1 413 ? -40.543 16.093 39.463 1.00 84.62 413 PRO A CA 1
ATOM 3110 C C . PRO A 1 413 ? -40.498 17.607 39.277 1.00 84.62 413 PRO A C 1
ATOM 3112 O O . PRO A 1 413 ? -39.791 18.314 39.996 1.00 84.62 413 PRO A O 1
ATOM 3115 N N . ARG A 1 414 ? -41.249 18.096 38.284 1.00 85.56 414 ARG A N 1
ATOM 3116 C CA . ARG A 1 414 ? -41.420 19.528 38.030 1.00 85.56 414 ARG A CA 1
ATOM 3117 C C . ARG A 1 414 ? -42.150 20.174 39.199 1.00 85.56 414 ARG A C 1
ATOM 3119 O O . ARG A 1 414 ? -43.013 19.564 39.821 1.00 85.56 414 ARG A O 1
ATOM 3126 N N . GLU A 1 415 ? -41.815 21.427 39.462 1.00 85.69 415 GLU A N 1
ATOM 3127 C CA . GLU A 1 415 ? -42.375 22.194 40.576 1.00 85.69 415 GLU A CA 1
ATOM 3128 C C . GLU A 1 415 ? -43.900 22.327 40.484 1.00 85.69 415 GLU A C 1
ATOM 3130 O O . GLU A 1 415 ? -44.590 22.112 41.473 1.00 85.69 415 GLU A O 1
ATOM 3135 N N . GLU A 1 416 ? -44.420 22.547 39.276 1.00 85.81 416 GLU A N 1
ATOM 3136 C CA . GLU A 1 416 ? -45.857 22.608 38.975 1.00 85.81 416 GLU A CA 1
ATOM 3137 C C . GLU A 1 416 ? -46.595 21.313 39.347 1.00 85.81 416 GLU A C 1
ATOM 3139 O O . GLU A 1 416 ? -47.690 21.344 39.905 1.00 85.81 416 GLU A O 1
ATOM 3144 N N . GLU A 1 417 ? -45.983 20.156 39.086 1.00 85.06 417 GLU A N 1
ATOM 3145 C CA . GLU A 1 417 ? -46.578 18.854 39.398 1.00 85.06 417 GLU A CA 1
ATOM 3146 C C . GLU A 1 417 ? -46.533 18.550 40.900 1.00 85.06 417 GLU A C 1
ATOM 3148 O O . GLU A 1 417 ? -47.476 17.979 41.445 1.00 85.06 417 GLU A O 1
ATOM 3153 N N . ILE A 1 418 ? -45.454 18.951 41.583 1.00 88.06 418 ILE A N 1
ATOM 3154 C CA . ILE A 1 418 ? -45.350 18.848 43.046 1.00 88.06 418 ILE A CA 1
ATOM 3155 C C . ILE A 1 418 ? -46.423 19.729 43.697 1.00 88.06 418 ILE A C 1
ATOM 3157 O O . ILE A 1 418 ? -47.127 19.267 44.591 1.00 88.06 418 ILE A O 1
ATOM 3161 N N . PHE A 1 419 ? -46.589 20.959 43.209 1.00 87.81 419 PHE A N 1
ATOM 3162 C CA . PHE A 1 419 ? -47.608 21.892 43.681 1.00 87.81 419 PHE A CA 1
ATOM 3163 C C . PHE A 1 419 ? -49.026 21.333 43.485 1.00 87.81 419 PHE A C 1
ATOM 3165 O O . PHE A 1 419 ? -49.818 21.299 44.429 1.00 87.81 419 PHE A O 1
ATOM 3172 N N . ALA A 1 420 ? -49.334 20.810 42.291 1.00 87.19 420 ALA A N 1
ATOM 3173 C CA . ALA A 1 420 ? -50.620 20.176 42.000 1.00 87.19 420 ALA A CA 1
ATOM 3174 C C . ALA A 1 420 ? -50.885 18.945 42.888 1.00 87.19 420 ALA A C 1
ATOM 3176 O O . ALA A 1 420 ? -51.997 18.773 43.388 1.00 87.19 420 ALA A O 1
ATOM 3177 N N . MET A 1 421 ? -49.864 18.116 43.136 1.00 89.25 421 MET A N 1
ATOM 3178 C CA . MET A 1 421 ? -49.972 16.963 44.032 1.00 89.25 421 MET A CA 1
ATOM 3179 C C . MET A 1 421 ? -50.257 17.382 45.477 1.00 89.25 421 MET A C 1
ATOM 3181 O O . MET A 1 421 ? -51.132 16.793 46.109 1.00 89.25 421 MET A O 1
ATOM 3185 N N . ILE A 1 422 ? -49.549 18.388 46.005 1.00 86.31 422 ILE A N 1
ATOM 3186 C CA . ILE A 1 422 ? -49.779 18.874 47.373 1.00 86.31 422 ILE A CA 1
ATOM 3187 C C . ILE A 1 422 ? -51.199 19.425 47.499 1.00 86.31 422 ILE A C 1
ATOM 3189 O O . ILE A 1 422 ? -51.890 19.073 48.451 1.00 86.31 422 ILE A O 1
ATOM 3193 N N . ASN A 1 423 ? -51.662 20.221 46.530 1.00 85.12 423 ASN A N 1
ATOM 3194 C CA . ASN A 1 423 ? -53.029 20.742 46.525 1.00 85.12 423 ASN A CA 1
ATOM 3195 C C . ASN A 1 423 ? -54.080 19.627 46.517 1.00 85.12 423 ASN A C 1
ATOM 3197 O O . ASN A 1 423 ? -55.014 19.679 47.315 1.00 85.12 423 ASN A O 1
ATOM 3201 N N . GLY A 1 424 ? -53.902 18.598 45.683 1.00 84.25 424 GLY A N 1
ATOM 3202 C CA . GLY A 1 424 ? -54.789 17.433 45.665 1.00 84.25 424 GLY A CA 1
ATOM 3203 C C . GLY A 1 424 ? -54.813 16.692 47.006 1.00 84.25 424 GLY A C 1
ATOM 3204 O O . GLY A 1 424 ? -55.883 16.435 47.547 1.00 84.25 424 GLY A O 1
ATOM 3205 N N . CYS A 1 425 ? -53.645 16.427 47.602 1.00 85.19 425 CYS A N 1
ATOM 3206 C CA . CYS A 1 425 ? -53.551 15.792 48.922 1.00 85.19 425 CYS A CA 1
ATOM 3207 C C . CYS A 1 425 ? -54.193 16.645 50.029 1.00 85.19 425 CYS A C 1
ATOM 3209 O O . CYS A 1 425 ? -54.860 16.110 50.911 1.00 85.19 425 CYS A O 1
ATOM 3211 N N . CYS A 1 426 ? -54.015 17.968 49.994 1.00 82.12 426 CYS A N 1
ATOM 3212 C CA . CYS A 1 426 ? -54.652 18.882 50.939 1.00 82.12 426 CYS A CA 1
ATOM 3213 C C . CYS A 1 426 ? -56.179 18.876 50.791 1.00 82.12 426 CYS A C 1
ATOM 3215 O O . CYS A 1 426 ? -56.870 18.855 51.805 1.00 82.12 426 CYS A O 1
ATOM 3217 N N . GLN A 1 427 ? -56.711 18.851 49.564 1.00 80.12 427 GLN A N 1
ATOM 3218 C CA . GLN A 1 427 ? -58.152 18.749 49.311 1.00 80.12 427 GLN A CA 1
ATOM 3219 C C . GLN A 1 427 ? -58.719 17.423 49.836 1.00 80.12 427 GLN A C 1
ATOM 3221 O O . GLN A 1 427 ? -59.601 17.450 50.694 1.00 80.12 427 GLN A O 1
ATOM 3226 N N . GLU A 1 428 ? -58.142 16.285 49.431 1.00 81.44 428 GLU A N 1
ATOM 3227 C CA . GLU A 1 428 ? -58.549 14.944 49.886 1.00 81.44 428 GLU A CA 1
ATOM 3228 C C . GLU A 1 428 ? -58.512 14.826 51.427 1.00 81.44 428 GLU A C 1
ATOM 3230 O O . GLU A 1 428 ? -59.436 14.306 52.057 1.00 81.44 428 GLU A O 1
ATOM 3235 N N . HIS A 1 429 ? -57.459 15.348 52.067 1.00 81.62 429 HIS A N 1
ATOM 3236 C CA . HIS A 1 429 ? -57.289 15.277 53.524 1.00 81.62 429 HIS A CA 1
ATOM 3237 C C . HIS A 1 429 ? -58.207 16.243 54.287 1.00 81.62 429 HIS A C 1
ATOM 3239 O O . HIS A 1 429 ? -58.616 15.953 55.417 1.00 81.62 429 HIS A O 1
ATOM 3245 N N . CYS A 1 430 ? -58.540 17.398 53.700 1.00 77.50 430 CYS A N 1
ATOM 3246 C CA . CYS A 1 430 ? -59.411 18.399 54.315 1.00 77.50 430 CYS A CA 1
ATOM 3247 C C . CYS A 1 430 ? -60.907 18.122 54.123 1.00 77.50 430 CYS A C 1
ATOM 3249 O O . CYS A 1 430 ? -61.678 18.503 55.004 1.00 77.50 430 CYS A O 1
ATOM 3251 N N . GLU A 1 431 ? -61.332 17.443 53.055 1.00 77.44 431 GLU A N 1
ATOM 3252 C CA . GLU A 1 431 ? -62.742 17.077 52.829 1.00 77.44 431 GLU A CA 1
ATOM 3253 C C . GLU A 1 431 ? -63.326 16.248 53.983 1.00 77.44 431 GLU A C 1
ATOM 3255 O O . GLU A 1 431 ? -64.453 16.476 54.418 1.00 77.44 431 GLU A O 1
ATOM 3260 N N . VAL A 1 432 ? -62.527 15.339 54.548 1.00 77.50 432 VAL A N 1
ATOM 3261 C CA . VAL A 1 432 ? -62.932 14.441 55.646 1.00 77.50 432 VAL A CA 1
ATOM 3262 C C . VAL A 1 432 ? -62.619 15.039 57.032 1.00 77.50 432 VAL A C 1
ATOM 3264 O O . VAL A 1 432 ? -62.785 14.386 58.064 1.00 77.50 432 VAL A O 1
ATOM 3267 N N . CYS A 1 433 ? -62.120 16.279 57.098 1.00 77.62 433 CYS A N 1
ATOM 3268 C CA . CYS A 1 433 ? -61.720 16.917 58.351 1.00 77.62 433 CYS A CA 1
ATOM 3269 C C . CYS A 1 433 ? -62.889 17.699 58.984 1.00 77.62 433 CYS A C 1
ATOM 3271 O O . CYS A 1 433 ? -63.401 18.634 58.365 1.00 77.62 433 CYS A O 1
ATOM 3273 N N . PRO A 1 434 ? -63.269 17.420 60.247 1.00 71.06 434 PRO A N 1
ATOM 3274 C CA . PRO A 1 434 ? -64.389 18.099 60.909 1.00 71.06 434 PRO A CA 1
ATOM 3275 C C . PRO A 1 434 ? -64.139 19.595 61.174 1.00 71.06 434 PRO A C 1
ATOM 3277 O O . PRO A 1 434 ? -65.082 20.343 61.414 1.00 71.06 434 PRO A O 1
ATOM 3280 N N . VAL A 1 435 ? -62.879 20.043 61.108 1.00 73.50 435 VAL A N 1
ATOM 3281 C CA . VAL A 1 435 ? -62.453 21.431 61.382 1.00 73.50 435 VAL A CA 1
ATOM 3282 C C . VAL A 1 435 ? -62.144 22.208 60.086 1.00 73.50 435 VAL A C 1
ATOM 3284 O O . VAL A 1 435 ? -61.720 23.361 60.126 1.00 73.50 435 VAL A O 1
ATOM 3287 N N . SER A 1 436 ? -62.388 21.610 58.913 1.00 68.62 436 SER A N 1
ATOM 3288 C CA . SER A 1 436 ? -62.021 22.169 57.601 1.00 68.62 436 SER A CA 1
ATOM 3289 C C . SER A 1 436 ? -62.613 23.556 57.333 1.00 68.62 436 SER A C 1
ATOM 3291 O O . SER A 1 436 ? -61.902 24.450 56.882 1.00 68.62 436 SER A O 1
ATOM 3293 N N . LYS A 1 437 ? -63.879 23.792 57.698 1.00 65.69 437 LYS A N 1
ATOM 3294 C CA . LYS A 1 437 ? -64.556 25.093 57.519 1.00 65.69 437 LYS A CA 1
ATOM 3295 C C . LYS A 1 437 ? -63.913 26.241 58.310 1.00 65.69 437 LYS A C 1
ATOM 3297 O O . LYS A 1 437 ? -64.091 27.397 57.941 1.00 65.69 437 LYS A O 1
ATOM 3302 N N . MET A 1 438 ? -63.179 25.929 59.380 1.00 63.88 438 MET A N 1
ATOM 3303 C CA . MET A 1 438 ? -62.466 26.907 60.208 1.00 63.88 438 MET A CA 1
ATOM 3304 C C . MET A 1 438 ? -61.040 27.157 59.698 1.00 63.88 438 MET A C 1
ATOM 3306 O O . MET A 1 438 ? -60.533 28.262 59.838 1.00 63.88 438 MET A O 1
ATOM 3310 N N . CYS A 1 439 ? -60.418 26.159 59.060 1.00 65.00 439 CYS A N 1
ATOM 3311 C CA . CYS A 1 439 ? -59.116 26.297 58.400 1.00 65.00 439 CYS A CA 1
ATOM 3312 C C . CYS A 1 439 ? -59.202 27.043 57.056 1.00 65.00 439 CYS A C 1
ATOM 3314 O O . CYS A 1 439 ? -58.273 27.764 56.711 1.00 65.00 439 CYS A O 1
ATOM 3316 N N . TRP A 1 440 ? -60.305 26.874 56.313 1.00 63.06 440 TRP A N 1
ATOM 3317 C CA . TRP A 1 440 ? -60.505 27.424 54.960 1.00 63.06 440 TRP A CA 1
ATOM 3318 C C . TRP A 1 440 ? -61.439 28.656 54.905 1.00 63.06 440 TRP A C 1
ATOM 3320 O O . TRP A 1 440 ? -61.732 29.167 53.825 1.00 63.06 440 TRP A O 1
ATOM 3330 N N . GLY A 1 441 ? -61.936 29.143 56.049 1.00 51.03 441 GLY A N 1
ATOM 3331 C CA . GLY A 1 441 ? -62.885 30.262 56.139 1.00 51.03 441 GLY A CA 1
ATOM 3332 C C . GLY A 1 441 ? -62.240 31.641 56.365 1.00 51.03 441 GLY A C 1
ATOM 3333 O O . GLY A 1 441 ? -61.343 31.786 57.185 1.00 51.03 441 GLY A O 1
ATOM 3334 N N . LYS A 1 442 ? -62.766 32.664 55.670 1.00 46.16 442 LYS A N 1
ATOM 3335 C CA . LYS A 1 442 ? -62.463 34.121 55.717 1.00 46.16 442 LYS A CA 1
ATOM 3336 C C . LYS A 1 442 ? -61.068 34.625 55.289 1.00 46.16 442 LYS A C 1
ATOM 3338 O O . LYS A 1 442 ? -60.974 35.810 54.992 1.00 46.16 442 LYS A O 1
ATOM 3343 N N . GLU A 1 443 ? -60.055 33.779 55.107 1.00 50.62 443 GLU A N 1
ATOM 3344 C CA . GLU A 1 443 ? -58.735 34.182 54.567 1.00 50.62 443 GLU A CA 1
ATOM 3345 C C . GLU A 1 443 ? -58.264 33.264 53.420 1.00 50.62 443 GLU A C 1
ATOM 3347 O O . GLU A 1 443 ? -57.199 32.663 53.466 1.00 50.62 443 GLU A O 1
ATOM 3352 N N . TYR A 1 444 ? -59.059 33.133 52.354 1.00 44.50 444 TYR A N 1
ATOM 3353 C CA . TYR A 1 444 ? -58.712 32.273 51.207 1.00 44.50 444 TYR A CA 1
ATOM 3354 C C . TYR A 1 444 ? -57.430 32.728 50.465 1.00 44.50 444 TYR A C 1
ATOM 3356 O O . TYR A 1 444 ? -56.730 31.913 49.868 1.00 44.50 444 TYR A O 1
ATOM 3364 N N . VAL A 1 445 ? -57.076 34.016 50.555 1.00 44.47 445 VAL A N 1
ATOM 3365 C CA . VAL A 1 445 ? -55.974 34.650 49.802 1.00 44.47 445 VAL A CA 1
ATOM 3366 C C . VAL A 1 445 ? -54.571 34.297 50.345 1.00 44.47 445 VAL A C 1
ATOM 3368 O O . VAL A 1 445 ? -53.588 34.516 49.650 1.00 44.47 445 VAL A O 1
ATOM 3371 N N . SER A 1 446 ? -54.445 33.689 51.534 1.00 50.34 446 SER A N 1
ATOM 3372 C CA . SER A 1 446 ? -53.149 33.304 52.142 1.00 50.34 446 SER A CA 1
ATOM 3373 C C . SER A 1 446 ? -52.820 31.801 52.056 1.00 50.34 446 SER A C 1
ATOM 3375 O O . SER A 1 446 ? -51.874 31.328 52.685 1.00 50.34 446 SER A O 1
ATOM 3377 N N . SER A 1 447 ? -53.594 31.022 51.289 1.00 57.12 447 SER A N 1
ATOM 3378 C CA . SER A 1 447 ? -53.527 29.550 51.294 1.00 57.12 447 SER A CA 1
ATOM 3379 C C . SER A 1 447 ? -52.488 28.926 50.343 1.00 57.12 447 SER A C 1
ATOM 3381 O O . SER A 1 447 ? -52.097 27.778 50.554 1.00 57.12 447 SER A O 1
ATOM 3383 N N . GLU A 1 448 ? -51.971 29.668 49.355 1.00 66.75 448 GLU A N 1
ATOM 3384 C CA . GLU A 1 448 ? -50.945 29.165 48.419 1.00 66.75 448 GLU A CA 1
ATOM 3385 C C . GLU A 1 448 ? -49.518 29.206 48.986 1.00 66.75 448 GLU A C 1
ATOM 3387 O O . G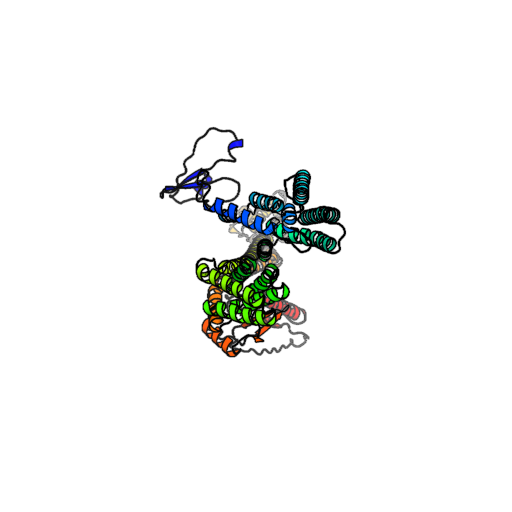LU A 1 448 ? -48.696 28.348 48.663 1.00 66.75 448 GLU A O 1
ATOM 3392 N N . GLU A 1 449 ? -49.217 30.163 49.867 1.00 72.06 449 GLU A N 1
ATOM 3393 C CA . GLU A 1 449 ? -47.891 30.332 50.478 1.00 72.06 449 GLU A CA 1
ATOM 3394 C C . GLU A 1 449 ? -47.433 29.078 51.265 1.00 72.06 449 GLU A C 1
ATOM 3396 O O . GLU A 1 449 ? -46.323 28.591 51.024 1.00 72.06 449 GLU A O 1
ATOM 3401 N N . PRO A 1 450 ? -48.289 28.449 52.100 1.00 74.38 450 PRO A N 1
ATOM 3402 C CA . PRO A 1 450 ? -48.091 27.097 52.628 1.00 74.38 450 PRO A CA 1
ATOM 3403 C C . PRO A 1 450 ? -47.648 26.043 51.619 1.00 74.38 450 PRO A C 1
ATOM 3405 O O . PRO A 1 450 ? -46.694 25.295 51.847 1.00 74.38 450 PRO A O 1
ATOM 3408 N N . VAL A 1 451 ? -48.364 25.973 50.501 1.00 79.44 451 VAL A N 1
ATOM 3409 C CA . VAL A 1 451 ? -48.177 24.949 49.478 1.00 79.44 451 VAL A CA 1
ATOM 3410 C C . VAL A 1 451 ? -46.874 25.207 48.734 1.00 79.44 451 VAL A C 1
ATOM 3412 O O . VAL A 1 451 ? -46.130 24.263 48.479 1.00 79.44 451 VAL A O 1
ATOM 3415 N N . MET A 1 452 ? -46.531 26.468 48.467 1.00 80.75 452 MET A N 1
ATOM 3416 C CA . MET A 1 452 ? -45.241 26.854 47.894 1.00 80.75 452 MET A CA 1
ATOM 3417 C C . MET A 1 452 ? -44.058 26.484 48.796 1.00 80.75 452 MET A C 1
ATOM 3419 O O . MET A 1 452 ? -43.070 25.936 48.304 1.00 80.75 452 MET A O 1
ATOM 3423 N N . ILE A 1 453 ? -44.147 26.730 50.110 1.00 82.25 453 ILE A N 1
ATOM 3424 C CA . ILE A 1 453 ? -43.084 26.365 51.065 1.00 82.25 453 ILE A CA 1
ATOM 3425 C C . ILE A 1 453 ? -42.868 24.845 51.064 1.00 82.25 453 ILE A C 1
ATOM 3427 O O . ILE A 1 453 ? -41.732 24.383 50.934 1.00 82.25 453 ILE A O 1
ATOM 3431 N N . LEU A 1 454 ? -43.954 24.068 51.129 1.00 83.25 454 LEU A N 1
ATOM 3432 C CA . LEU A 1 454 ? -43.905 22.603 51.073 1.00 83.25 454 LEU A CA 1
ATOM 3433 C C . LEU A 1 454 ? -43.383 22.089 49.723 1.00 83.25 454 LEU A C 1
ATOM 3435 O O . LEU A 1 454 ? -42.596 21.143 49.682 1.00 83.25 454 LEU A O 1
ATOM 3439 N N . THR A 1 455 ? -43.769 22.736 48.620 1.00 86.44 455 THR A N 1
ATOM 3440 C CA . THR A 1 455 ? -43.295 22.423 47.263 1.00 86.44 455 THR A CA 1
ATOM 3441 C C . THR A 1 455 ? -41.783 22.596 47.173 1.00 86.44 455 THR A C 1
ATOM 3443 O O . THR A 1 455 ? -41.077 21.694 46.714 1.00 86.44 455 THR A O 1
ATOM 3446 N N . LYS A 1 456 ? -41.265 23.727 4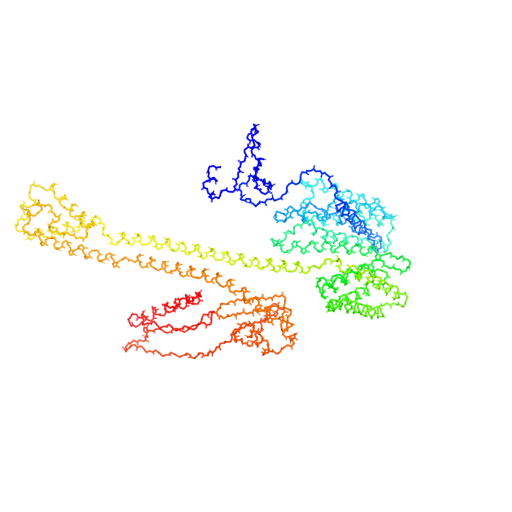7.667 1.00 85.56 456 LYS A N 1
ATOM 3447 C CA . LYS A 1 456 ? -39.831 24.022 47.680 1.00 85.56 456 LYS A CA 1
ATOM 3448 C C . LYS A 1 456 ? -39.060 23.032 48.555 1.00 85.56 456 LYS A C 1
ATOM 3450 O O . LYS A 1 456 ? -38.052 22.487 48.107 1.00 85.56 456 LYS A O 1
ATOM 3455 N N . GLN A 1 457 ? -39.569 22.725 49.751 1.00 85.38 457 GLN A N 1
ATOM 3456 C CA . GLN A 1 457 ? -38.962 21.731 50.642 1.00 85.38 457 GLN A CA 1
ATOM 3457 C C . GLN A 1 457 ? -38.912 20.333 50.008 1.00 85.38 457 GLN A C 1
ATOM 3459 O O . GLN A 1 457 ? -37.860 19.695 50.024 1.00 85.38 457 GLN A O 1
ATOM 3464 N N . LEU A 1 458 ? -39.997 19.861 49.383 1.00 86.50 458 LEU A N 1
ATOM 3465 C CA . LEU A 1 458 ? -40.004 18.562 48.694 1.00 86.50 458 LEU A CA 1
ATOM 3466 C C . LEU A 1 458 ? -39.062 18.528 47.486 1.00 86.50 458 LEU A C 1
ATOM 3468 O O . LEU A 1 458 ? -38.412 17.508 47.244 1.00 86.50 458 LEU A O 1
ATOM 3472 N N . LYS A 1 459 ? -38.950 19.636 46.749 1.00 85.25 459 LYS A N 1
ATOM 3473 C CA . LYS A 1 459 ? -38.042 19.759 45.602 1.00 85.25 459 LYS A CA 1
ATOM 3474 C C . LYS A 1 459 ? -36.568 19.713 46.019 1.00 85.25 459 LYS A C 1
ATOM 3476 O O . LYS A 1 459 ? -35.770 19.068 45.340 1.00 85.25 459 LYS A O 1
ATOM 3481 N N . GLU A 1 460 ? -36.208 20.380 47.116 1.00 84.69 460 GLU A N 1
ATOM 3482 C CA . GLU A 1 460 ? -34.821 20.496 47.591 1.00 84.69 460 GLU A CA 1
ATOM 3483 C C . GLU A 1 460 ? -34.377 19.292 48.433 1.00 84.69 460 GLU A C 1
ATOM 3485 O O . GLU A 1 460 ? -33.308 18.732 48.194 1.00 84.69 460 GLU A O 1
ATOM 3490 N N . GLN A 1 461 ? -35.198 18.867 49.397 1.00 82.94 461 GLN A N 1
ATOM 3491 C CA . GLN A 1 461 ? -34.834 17.847 50.390 1.00 82.94 461 GLN A CA 1
ATOM 3492 C C . GLN A 1 461 ? -35.372 16.451 50.047 1.00 82.94 461 GLN A C 1
ATOM 3494 O O . GLN A 1 461 ? -34.904 15.447 50.584 1.00 82.94 461 GLN A O 1
ATOM 3499 N N . GLY A 1 462 ? -36.360 16.352 49.150 1.00 81.88 462 GLY A N 1
ATOM 3500 C CA . GLY A 1 462 ? -36.946 15.081 48.711 1.00 81.88 462 GLY A CA 1
ATOM 3501 C C . GLY A 1 462 ? -37.823 14.369 49.749 1.00 81.88 462 GLY A C 1
ATOM 3502 O O . GLY A 1 462 ? -38.350 13.291 49.462 1.00 81.88 462 GLY A O 1
ATOM 3503 N N . LYS A 1 463 ? -37.966 14.946 50.944 1.00 85.00 463 LYS A N 1
ATOM 3504 C CA . LYS A 1 463 ? -38.813 14.479 52.041 1.00 85.00 463 LYS A CA 1
ATOM 3505 C C . LYS A 1 463 ? -39.115 15.662 52.958 1.00 85.00 463 LYS A C 1
ATOM 3507 O O . LYS A 1 463 ? -38.250 16.503 53.163 1.00 85.00 463 LYS A O 1
ATOM 3512 N N . ILE A 1 464 ? -40.307 15.688 53.536 1.00 85.50 464 ILE A N 1
ATOM 3513 C CA . ILE A 1 464 ? -40.683 16.629 54.592 1.00 85.50 464 ILE A CA 1
ATOM 3514 C C . ILE A 1 464 ? -40.518 15.934 55.947 1.00 85.50 464 ILE A C 1
ATOM 3516 O O . ILE A 1 464 ? -41.033 14.824 56.131 1.00 85.50 464 ILE A O 1
ATOM 3520 N N . LYS A 1 465 ? -39.828 16.571 56.899 1.00 81.88 465 LYS A N 1
ATOM 3521 C CA . LYS A 1 465 ? -39.883 16.200 58.321 1.00 81.88 465 LYS A CA 1
ATOM 3522 C C . LYS A 1 465 ? -40.735 17.209 59.077 1.00 81.88 465 LYS A C 1
ATOM 3524 O O . LYS A 1 465 ? -40.746 18.387 58.742 1.00 81.88 465 LYS A O 1
ATOM 3529 N N . GLU A 1 466 ? -41.417 16.747 60.118 1.00 72.56 466 GLU A N 1
ATOM 3530 C CA . GLU A 1 466 ? -42.268 17.610 60.947 1.00 72.56 466 GLU A CA 1
ATOM 3531 C C . GLU A 1 466 ? -41.475 18.709 61.670 1.00 72.56 466 GLU A C 1
ATOM 3533 O O . GLU A 1 466 ? -42.001 19.800 61.871 1.00 72.56 466 GLU A O 1
ATOM 3538 N N . ASP A 1 467 ? -40.210 18.439 62.004 1.00 70.00 467 ASP A N 1
ATOM 3539 C CA . ASP A 1 467 ? -39.322 19.371 62.711 1.00 70.00 467 ASP A CA 1
ATOM 3540 C C . ASP A 1 467 ? -38.746 20.475 61.803 1.00 70.00 467 ASP A C 1
ATOM 3542 O O . ASP A 1 467 ? -38.308 21.512 62.297 1.00 70.00 467 ASP A O 1
ATOM 3546 N N . ASP A 1 468 ? -38.773 20.273 60.479 1.00 66.19 468 ASP A N 1
ATOM 3547 C CA . ASP A 1 468 ? -38.204 21.195 59.483 1.00 66.19 468 ASP A CA 1
ATOM 3548 C C . ASP A 1 468 ? -39.197 22.307 59.073 1.00 66.19 468 ASP A C 1
ATOM 3550 O O . ASP A 1 468 ? -38.874 23.188 58.272 1.00 66.19 468 ASP A O 1
ATOM 3554 N N . LEU A 1 469 ? -40.424 22.281 59.606 1.00 67.12 469 LEU A N 1
ATOM 3555 C CA . LEU A 1 469 ? -41.479 23.257 59.335 1.00 67.12 469 LEU A CA 1
ATOM 3556 C C . LEU A 1 469 ? -41.669 24.197 60.524 1.00 67.12 469 LEU A C 1
ATOM 3558 O O . LEU A 1 469 ? -41.784 23.770 61.673 1.00 67.12 469 LEU A O 1
ATOM 3562 N N . SER A 1 470 ? -41.732 25.503 60.247 1.00 58.88 470 SER A N 1
ATOM 3563 C CA . SER A 1 470 ? -41.948 26.516 61.280 1.00 58.88 470 SER A CA 1
ATOM 3564 C C . SER A 1 470 ? -43.248 26.237 62.049 1.00 58.88 470 SER A C 1
ATOM 3566 O O . SER A 1 470 ? -44.250 25.787 61.486 1.00 58.88 470 SER A O 1
ATOM 3568 N N . GLY A 1 471 ? -43.254 26.527 63.356 1.00 56.75 471 GLY A N 1
ATOM 3569 C CA . GLY A 1 471 ? -44.374 26.218 64.261 1.00 56.75 471 GLY A CA 1
ATOM 3570 C C . GLY A 1 471 ? -45.743 26.775 63.834 1.00 56.75 471 GLY A C 1
ATOM 3571 O O . GLY A 1 471 ? -46.767 26.339 64.352 1.00 56.75 471 GLY A O 1
ATOM 3572 N N . GLN A 1 472 ? -45.788 27.675 62.847 1.00 55.16 472 GLN A N 1
ATOM 3573 C CA . GLN A 1 472 ? -47.013 28.207 62.246 1.00 55.16 472 GLN A CA 1
ATOM 3574 C C . GLN A 1 472 ? -47.882 27.131 61.561 1.00 55.16 472 GLN A C 1
ATOM 3576 O O . GLN A 1 472 ? -49.107 27.252 61.577 1.00 55.16 472 GLN A O 1
ATOM 3581 N N . PHE A 1 473 ? -47.288 26.057 61.021 1.00 58.00 473 PHE A N 1
ATOM 3582 C CA . PHE A 1 473 ? -48.028 24.948 60.393 1.00 58.00 473 PHE A CA 1
ATOM 3583 C C . PHE A 1 473 ? -48.588 23.951 61.408 1.00 58.00 473 PHE A C 1
ATOM 3585 O O . PHE A 1 473 ? -49.728 23.493 61.293 1.00 58.00 473 PHE A O 1
ATOM 3592 N N . ARG A 1 474 ? -47.799 23.665 62.448 1.00 57.09 474 ARG A N 1
ATOM 3593 C CA . ARG A 1 474 ? -48.118 22.691 63.499 1.00 57.09 474 ARG A CA 1
ATOM 3594 C C . ARG A 1 474 ? -49.290 23.134 64.381 1.00 57.09 474 ARG A C 1
ATOM 3596 O O . ARG A 1 474 ? -50.022 22.294 64.888 1.00 57.09 474 ARG A O 1
ATOM 3603 N N . MET A 1 475 ? -49.490 24.446 64.526 1.00 51.75 475 MET A N 1
ATOM 3604 C CA . MET A 1 475 ? -50.528 25.031 65.386 1.00 51.75 475 MET A CA 1
ATOM 3605 C C . MET A 1 475 ? -51.932 25.050 64.756 1.00 51.75 475 MET A C 1
ATOM 3607 O O . MET A 1 475 ? -52.909 25.235 65.477 1.00 51.75 475 MET A O 1
ATOM 3611 N N . LYS A 1 476 ? -52.060 24.870 63.430 1.00 63.47 476 LYS A N 1
ATOM 3612 C CA . LYS A 1 476 ? -53.340 25.028 62.706 1.00 63.47 476 LYS A CA 1
ATOM 3613 C C . LYS A 1 476 ? -54.014 23.711 62.298 1.00 63.47 476 LYS A C 1
ATOM 3615 O O . LYS A 1 476 ? -55.227 23.698 62.113 1.00 63.47 476 LYS A O 1
ATOM 3620 N N . CYS A 1 477 ? -53.268 22.611 62.159 1.00 70.12 477 CYS A N 1
ATOM 3621 C CA . CYS A 1 477 ? -53.808 21.320 61.719 1.00 70.12 477 CYS A CA 1
ATOM 3622 C C . CYS A 1 477 ? -53.587 20.227 62.773 1.00 70.12 477 CYS A C 1
ATOM 3624 O O . CYS A 1 477 ? -52.459 19.819 63.036 1.00 70.12 477 CYS A O 1
ATOM 3626 N N . THR A 1 478 ? -54.673 19.681 63.324 1.00 72.62 478 THR A N 1
ATOM 3627 C CA . THR A 1 478 ? -54.632 18.575 64.301 1.00 72.62 478 THR A CA 1
ATOM 3628 C C . THR A 1 478 ? -54.204 17.237 63.689 1.00 72.62 478 THR A C 1
ATOM 3630 O O . THR A 1 478 ? -53.837 16.318 64.415 1.00 72.62 478 THR A O 1
ATOM 3633 N N . ARG A 1 479 ? -54.222 17.120 62.352 1.00 73.88 479 ARG A N 1
ATOM 3634 C CA . ARG A 1 479 ? -53.836 15.920 61.585 1.00 73.88 479 ARG A CA 1
ATOM 3635 C C . ARG A 1 479 ? -52.612 16.159 60.693 1.00 73.88 479 ARG A C 1
ATOM 3637 O O . ARG A 1 479 ? -52.503 15.550 59.628 1.00 73.88 479 ARG A O 1
ATOM 3644 N N . PHE A 1 480 ? -51.724 17.069 61.095 1.00 77.50 480 PHE A N 1
ATOM 3645 C CA . PHE A 1 480 ? -50.575 17.481 60.286 1.00 77.50 480 PHE A CA 1
ATOM 3646 C C . PHE A 1 480 ? -49.596 16.334 60.003 1.00 77.50 480 PHE A C 1
ATOM 3648 O O . PHE A 1 480 ? -49.168 16.166 58.866 1.00 77.50 480 PHE A O 1
ATOM 3655 N N . SER A 1 481 ? -49.318 15.493 61.001 1.00 80.12 481 SER A N 1
ATOM 3656 C CA . SER A 1 481 ? -48.434 14.326 60.866 1.00 80.12 481 SER A CA 1
ATOM 3657 C C . SER A 1 481 ? -48.900 13.356 59.778 1.00 80.12 481 SER A C 1
ATOM 3659 O O . SER A 1 481 ? -48.139 12.959 58.897 1.00 80.12 481 SER A O 1
ATOM 3661 N N . SER A 1 482 ? -50.201 13.059 59.770 1.00 82.81 482 SER A N 1
ATOM 3662 C CA . SER A 1 482 ? -50.831 12.204 58.761 1.00 82.81 482 SER A CA 1
ATOM 3663 C C . SER A 1 482 ? -50.766 12.809 57.351 1.00 82.81 482 SER A C 1
ATOM 3665 O O . SER A 1 482 ? -50.571 12.073 56.386 1.00 82.81 482 SER A O 1
ATOM 3667 N N . LEU A 1 483 ? -50.871 14.138 57.216 1.00 82.94 483 LEU A N 1
ATOM 3668 C CA . LEU A 1 483 ? -50.713 14.826 55.929 1.00 82.94 483 LEU A CA 1
ATOM 3669 C C . LEU A 1 483 ? -49.263 14.741 55.424 1.00 82.94 483 LEU A C 1
ATOM 3671 O O . LEU A 1 483 ? -49.035 14.411 54.263 1.00 82.94 483 LEU A O 1
ATOM 3675 N N . VAL A 1 484 ? -48.279 14.991 56.294 1.00 85.31 484 VAL A N 1
ATOM 3676 C CA . VAL A 1 484 ? -46.846 14.901 55.959 1.00 85.31 484 VAL A CA 1
ATOM 3677 C C . VAL A 1 484 ? -46.467 13.484 55.520 1.00 85.31 484 VAL A C 1
ATOM 3679 O O . VAL A 1 484 ? -45.715 13.309 54.558 1.00 85.31 484 VAL A O 1
ATOM 3682 N N . GLU A 1 485 ? -47.005 12.459 56.181 1.00 86.81 485 GLU A N 1
ATOM 3683 C CA . GLU A 1 485 ? -46.802 11.067 55.782 1.00 86.81 485 GLU A CA 1
ATOM 3684 C C . GLU A 1 485 ? -47.370 10.782 54.383 1.00 86.81 485 GLU A C 1
ATOM 3686 O O . GLU A 1 485 ? -46.651 10.256 53.528 1.00 86.81 485 GLU A O 1
ATOM 3691 N N . GLN A 1 486 ? -48.612 11.195 54.113 1.00 86.50 486 GLN A N 1
ATOM 3692 C CA . GLN A 1 486 ? -49.250 11.022 52.803 1.00 86.50 486 GLN A CA 1
ATOM 3693 C C . GLN A 1 486 ? -48.501 11.759 51.684 1.00 86.50 486 GLN A C 1
ATOM 3695 O O . GLN A 1 486 ? -48.253 11.176 50.626 1.00 86.50 486 GLN A O 1
ATOM 3700 N N . LEU A 1 487 ? -48.070 13.002 51.925 1.00 88.44 487 LEU A N 1
ATOM 3701 C CA . LEU A 1 487 ? -47.261 13.780 50.981 1.00 88.44 487 LEU A CA 1
ATOM 3702 C C . LEU A 1 487 ? -45.934 13.079 50.669 1.00 88.44 487 LEU A C 1
ATOM 3704 O O . LEU A 1 487 ? -45.552 12.945 49.506 1.00 88.44 487 LEU A O 1
ATOM 3708 N N . ASN A 1 488 ? -45.255 12.554 51.691 1.00 90.38 488 ASN A N 1
ATOM 3709 C CA . ASN A 1 488 ? -44.013 11.804 51.516 1.00 90.38 488 ASN A CA 1
ATOM 3710 C C . ASN A 1 488 ? -44.215 10.476 50.764 1.00 90.38 488 ASN A C 1
ATOM 3712 O O . ASN A 1 488 ? -43.308 10.027 50.062 1.00 90.38 488 ASN A O 1
ATOM 3716 N N . VAL A 1 489 ? -45.359 9.801 50.913 1.00 91.75 489 VAL A N 1
ATOM 3717 C CA . VAL A 1 489 ? -45.694 8.597 50.128 1.00 91.75 489 VAL A CA 1
ATOM 3718 C C . VAL A 1 489 ? -45.958 8.968 48.668 1.00 91.75 489 VAL A C 1
ATOM 3720 O O . VAL A 1 489 ? -45.270 8.456 47.786 1.00 91.75 489 VAL A O 1
ATOM 3723 N N . ARG A 1 490 ? -46.860 9.922 48.409 1.00 89.12 490 ARG A N 1
ATOM 3724 C CA . ARG A 1 490 ? -47.224 10.364 47.050 1.00 89.12 490 ARG A CA 1
ATOM 3725 C C . ARG A 1 490 ? -46.023 10.918 46.280 1.00 89.12 490 ARG A C 1
ATOM 3727 O O . ARG A 1 490 ? -45.837 10.581 45.112 1.00 89.12 490 ARG A O 1
ATOM 3734 N N . TYR A 1 491 ? -45.156 11.692 46.934 1.00 90.38 491 TYR A N 1
ATOM 3735 C CA . TYR A 1 491 ? -43.918 12.181 46.323 1.00 90.38 491 TYR A CA 1
ATOM 3736 C C . TYR A 1 491 ? -42.928 11.054 46.010 1.00 90.38 491 TYR A C 1
ATOM 3738 O O . TYR A 1 491 ? -42.327 11.046 44.933 1.00 90.38 491 TYR A O 1
ATOM 3746 N N . ARG A 1 492 ? -42.789 10.060 46.901 1.00 88.38 492 ARG A N 1
ATOM 3747 C CA . ARG A 1 492 ? -41.964 8.871 46.632 1.00 88.38 492 ARG A CA 1
ATOM 3748 C C . ARG A 1 492 ? -42.478 8.091 45.427 1.00 88.38 492 ARG A C 1
ATOM 3750 O O . ARG A 1 492 ? -41.665 7.710 44.591 1.00 88.38 492 ARG A O 1
ATOM 3757 N N . ASP A 1 493 ? -43.785 7.888 45.312 1.00 88.69 493 ASP A N 1
ATOM 3758 C CA . ASP A 1 493 ? -44.374 7.154 44.190 1.00 88.69 493 ASP A CA 1
ATOM 3759 C C . ASP A 1 493 ? -44.245 7.923 42.871 1.00 88.69 493 ASP A C 1
ATOM 3761 O O . ASP A 1 493 ? -43.854 7.345 41.858 1.00 88.69 493 ASP A O 1
ATOM 3765 N N . MET A 1 494 ? -44.473 9.240 42.886 1.00 87.19 494 MET A N 1
ATOM 3766 C CA . MET A 1 494 ? -44.282 10.108 41.718 1.00 87.19 494 MET A CA 1
ATOM 3767 C C . MET A 1 494 ? -42.826 10.100 41.235 1.00 87.19 494 MET A C 1
ATOM 3769 O O . MET A 1 494 ? -42.557 9.965 40.041 1.00 87.19 494 MET A O 1
ATOM 3773 N N . ARG A 1 495 ? -41.871 10.176 42.167 1.00 86.12 495 ARG A N 1
ATOM 3774 C CA . ARG A 1 495 ? -40.441 10.081 41.860 1.00 86.12 495 ARG A CA 1
ATOM 3775 C C . ARG A 1 495 ? -40.053 8.690 41.349 1.00 86.12 495 ARG A C 1
ATOM 3777 O O . ARG A 1 495 ? -39.281 8.599 40.402 1.00 86.12 495 ARG A O 1
ATOM 3784 N N . LYS A 1 496 ? -40.591 7.615 41.935 1.00 85.62 496 LYS A N 1
ATOM 3785 C CA . LYS A 1 496 ? -40.366 6.237 41.463 1.00 85.62 496 LYS A CA 1
ATOM 3786 C C . LYS A 1 496 ? -40.857 6.036 40.032 1.00 85.62 496 LYS A C 1
ATOM 3788 O O . LYS A 1 496 ? -40.121 5.460 39.242 1.00 85.62 496 LYS A O 1
ATOM 3793 N N . ARG A 1 497 ? -42.054 6.533 39.697 1.00 83.81 497 ARG A N 1
ATOM 3794 C CA . ARG A 1 497 ? -42.594 6.471 38.328 1.00 83.81 497 ARG A CA 1
ATOM 3795 C C . ARG A 1 497 ? -41.670 7.171 37.340 1.00 83.81 497 ARG A C 1
ATOM 3797 O O . ARG A 1 497 ? -41.259 6.553 36.376 1.00 83.81 497 ARG A O 1
ATOM 3804 N N . ARG A 1 498 ? -41.210 8.388 37.650 1.00 81.69 498 ARG A N 1
ATOM 3805 C CA . ARG A 1 498 ? -40.244 9.085 36.786 1.00 81.69 498 ARG A CA 1
ATOM 3806 C C . ARG A 1 498 ? -38.919 8.358 36.604 1.00 81.69 498 ARG A C 1
ATOM 3808 O O . ARG A 1 498 ? -38.383 8.372 35.509 1.00 81.69 498 ARG A O 1
ATOM 3815 N N . ILE A 1 499 ? -38.376 7.766 37.667 1.00 80.12 499 ILE A N 1
ATOM 3816 C CA . ILE A 1 499 ? -37.144 6.972 37.563 1.00 80.12 499 ILE A CA 1
ATOM 3817 C C . ILE A 1 499 ? -37.373 5.748 36.667 1.00 80.12 499 ILE A C 1
ATOM 3819 O O . ILE A 1 499 ? -36.467 5.359 35.945 1.00 80.12 499 ILE A O 1
ATOM 3823 N N . HIS A 1 500 ? -38.565 5.149 36.713 1.00 75.31 500 HIS A N 1
ATOM 3824 C CA . HIS A 1 500 ? -38.920 4.012 35.868 1.00 75.31 500 HIS A CA 1
ATOM 3825 C C . HIS A 1 500 ? -39.145 4.407 34.401 1.00 75.31 500 HIS A C 1
ATOM 3827 O O . HIS A 1 500 ? -38.726 3.679 33.508 1.00 75.31 500 HIS A O 1
ATOM 3833 N N . ASP A 1 501 ? -39.759 5.566 34.161 1.00 77.25 501 ASP A N 1
ATOM 3834 C CA . ASP A 1 501 ? -40.049 6.083 32.818 1.00 77.25 501 ASP A CA 1
ATOM 3835 C C . ASP A 1 501 ? -38.807 6.696 32.136 1.00 77.25 501 ASP A C 1
ATOM 3837 O O . ASP A 1 501 ? -38.812 6.950 30.929 1.00 77.25 501 ASP A O 1
ATOM 3841 N N . ASP A 1 502 ? -37.735 6.958 32.891 1.00 78.06 502 ASP A N 1
ATOM 3842 C CA . ASP A 1 502 ? -36.501 7.544 32.373 1.00 78.06 502 ASP A CA 1
ATOM 3843 C C . ASP A 1 502 ? -35.582 6.496 31.723 1.00 78.06 502 ASP A C 1
ATOM 3845 O O . ASP A 1 502 ? -34.763 5.853 32.377 1.00 78.06 502 ASP A O 1
ATOM 3849 N N . GLY A 1 503 ? -35.674 6.374 30.398 1.00 73.44 503 GLY A N 1
ATOM 3850 C CA . GLY A 1 503 ? -34.740 5.580 29.592 1.00 73.44 503 GLY A CA 1
ATOM 3851 C C . GLY A 1 503 ? -33.414 6.284 29.262 1.00 73.44 503 GLY A C 1
ATOM 3852 O O . GLY A 1 503 ? -32.521 5.658 28.692 1.00 73.44 503 GLY A O 1
ATOM 3853 N N . THR A 1 504 ? -33.252 7.575 29.586 1.00 77.75 504 THR A N 1
ATOM 3854 C CA . THR A 1 504 ? -32.064 8.346 29.162 1.00 77.75 504 THR A CA 1
ATOM 3855 C C . THR A 1 504 ? -30.805 7.997 29.949 1.00 77.75 504 THR A C 1
ATOM 3857 O O . THR A 1 504 ? -29.701 8.117 29.424 1.00 77.75 504 THR A O 1
ATOM 3860 N N . ASP A 1 505 ? -30.962 7.484 31.169 1.00 78.75 505 ASP A N 1
ATOM 3861 C CA . ASP A 1 505 ? -29.855 6.984 31.988 1.00 78.75 505 ASP A CA 1
ATOM 3862 C C . ASP A 1 505 ? -29.197 5.738 31.381 1.00 78.75 505 ASP A C 1
ATOM 3864 O O . ASP A 1 505 ? -27.975 5.606 31.374 1.00 78.75 505 ASP A O 1
ATOM 3868 N N . ILE A 1 506 ? -30.023 4.849 30.820 1.00 78.88 506 ILE A N 1
ATOM 3869 C CA . ILE A 1 506 ? -29.575 3.636 30.128 1.00 78.88 506 ILE A CA 1
ATOM 3870 C C . ILE A 1 506 ? -28.801 4.036 28.871 1.00 78.88 506 ILE A C 1
ATOM 3872 O O . ILE A 1 506 ? -27.678 3.581 28.673 1.00 78.88 506 ILE A O 1
ATOM 3876 N N . LEU A 1 507 ? -29.351 4.963 28.079 1.00 78.62 507 LEU A N 1
ATOM 3877 C CA . LEU A 1 507 ? -28.676 5.491 26.892 1.00 78.62 507 LEU A CA 1
ATOM 3878 C C . LEU A 1 507 ? -27.323 6.125 27.242 1.00 78.62 507 LEU A C 1
ATOM 3880 O O . LEU A 1 507 ? -26.341 5.891 26.542 1.00 78.62 507 LEU A O 1
ATOM 3884 N N . ALA A 1 508 ? -27.240 6.895 28.332 1.00 84.06 508 ALA A N 1
ATOM 3885 C CA . ALA A 1 508 ? -25.973 7.465 28.787 1.00 84.06 508 ALA A CA 1
ATOM 3886 C C . ALA A 1 508 ? -24.925 6.370 29.061 1.00 84.06 508 ALA A C 1
ATOM 3888 O O . ALA A 1 508 ? -23.801 6.447 28.562 1.00 84.06 508 ALA A O 1
ATOM 3889 N N . ALA A 1 509 ? -25.304 5.314 29.787 1.00 79.50 509 ALA A N 1
ATOM 3890 C CA . ALA A 1 509 ? -24.417 4.187 30.067 1.00 79.50 509 ALA A CA 1
ATOM 3891 C C . ALA A 1 509 ? -23.975 3.448 28.788 1.00 79.50 509 ALA A C 1
ATOM 3893 O O . ALA A 1 509 ? -22.792 3.137 28.642 1.00 79.50 509 ALA A O 1
ATOM 3894 N N . GLU A 1 510 ? -24.888 3.220 27.840 1.00 81.12 510 GLU A N 1
ATOM 3895 C CA . GLU A 1 510 ? -24.591 2.568 26.557 1.00 81.12 510 GLU A CA 1
ATOM 3896 C C . GLU A 1 510 ? -23.601 3.374 25.708 1.00 81.12 510 GLU A C 1
ATOM 3898 O O . GLU A 1 510 ? -22.626 2.823 25.193 1.00 81.12 510 GLU A O 1
ATOM 3903 N N . TYR A 1 511 ? -23.799 4.691 25.596 1.00 82.25 511 TYR A N 1
ATOM 3904 C CA . TYR A 1 511 ? -22.884 5.560 24.854 1.00 82.25 511 TYR A CA 1
ATOM 3905 C C . TYR A 1 511 ? -21.505 5.658 25.511 1.00 82.25 511 TYR A C 1
ATOM 3907 O O . TYR A 1 511 ? -20.498 5.719 24.805 1.00 82.25 511 TYR A O 1
ATOM 3915 N N . SER A 1 512 ? -21.447 5.633 26.846 1.00 86.00 512 SER A N 1
ATOM 3916 C CA . SER A 1 512 ? -20.186 5.569 27.590 1.00 86.00 512 SER A CA 1
ATOM 3917 C C . SER A 1 512 ? -19.424 4.274 27.291 1.00 86.00 512 SER A C 1
ATOM 3919 O O . SER A 1 512 ? -18.235 4.311 26.970 1.00 86.00 512 SER A O 1
ATOM 3921 N N . ALA A 1 513 ? -20.118 3.131 27.310 1.00 78.75 513 ALA A N 1
ATOM 3922 C CA . ALA A 1 513 ? -19.526 1.841 26.968 1.00 78.75 513 ALA A CA 1
ATOM 3923 C C . ALA A 1 513 ? -19.017 1.817 25.517 1.00 78.75 513 ALA A C 1
ATOM 3925 O O . ALA A 1 513 ? -17.895 1.382 25.266 1.00 78.75 513 ALA A O 1
ATOM 3926 N N . LEU A 1 514 ? -19.795 2.352 24.568 1.00 81.88 514 LEU A N 1
ATOM 3927 C CA . LEU A 1 514 ? -19.387 2.444 23.164 1.00 81.88 514 LEU A CA 1
ATOM 3928 C C . LEU A 1 514 ? -18.142 3.324 22.978 1.00 81.88 514 LEU A C 1
ATOM 3930 O O . LEU A 1 514 ? -17.240 2.951 22.230 1.00 81.88 514 LEU A O 1
ATOM 3934 N N . ALA A 1 515 ? -18.069 4.467 23.665 1.00 85.00 515 ALA A N 1
ATOM 3935 C CA . ALA A 1 515 ? -16.881 5.318 23.656 1.00 85.00 515 ALA A CA 1
ATOM 3936 C C . ALA A 1 515 ? -15.653 4.575 24.212 1.00 85.00 515 ALA A C 1
ATOM 3938 O O . ALA A 1 515 ? -14.580 4.614 23.609 1.00 85.00 515 ALA A O 1
ATOM 3939 N N . GLY A 1 516 ? -15.824 3.828 25.310 1.00 82.56 516 GLY A N 1
ATOM 3940 C CA . GLY A 1 516 ? -14.783 2.967 25.874 1.00 82.56 516 GLY A CA 1
ATOM 3941 C C . GLY A 1 516 ? -14.249 1.945 24.867 1.00 82.56 516 GLY A C 1
ATOM 3942 O O . GLY A 1 516 ? -13.042 1.891 24.640 1.00 82.56 516 GLY A O 1
ATOM 3943 N N . LEU A 1 517 ? -15.143 1.212 24.192 1.00 81.19 517 LEU A N 1
ATOM 3944 C CA . LEU A 1 517 ? -14.768 0.236 23.161 1.00 81.19 517 LEU A CA 1
ATOM 3945 C C . LEU A 1 517 ? -14.019 0.890 21.993 1.00 81.19 517 LEU A C 1
ATOM 3947 O O . LEU A 1 517 ? -13.026 0.352 21.511 1.00 81.19 517 LEU A O 1
ATOM 3951 N N . LEU A 1 518 ? -14.463 2.066 21.539 1.00 82.12 518 LEU A N 1
ATOM 3952 C CA . LEU A 1 518 ? -13.787 2.789 20.460 1.00 82.12 518 LEU A CA 1
ATOM 3953 C C . LEU A 1 518 ? -12.376 3.231 20.867 1.00 82.12 518 LEU A C 1
ATOM 3955 O O . LEU A 1 518 ? -11.450 3.080 20.070 1.00 82.12 518 LEU A O 1
ATOM 3959 N N . ASN A 1 519 ? -12.179 3.710 22.096 1.00 83.69 519 ASN A N 1
ATOM 3960 C CA . ASN A 1 519 ? -10.836 4.022 22.595 1.00 83.69 519 ASN A CA 1
ATOM 3961 C C . ASN A 1 519 ? -9.945 2.778 22.640 1.00 83.69 519 ASN A C 1
ATOM 3963 O O . ASN A 1 519 ? -8.836 2.816 22.117 1.00 83.69 519 ASN A O 1
ATOM 3967 N N . GLU A 1 520 ? -10.448 1.660 23.161 1.00 79.50 520 GLU A N 1
ATOM 3968 C CA . GLU A 1 520 ? -9.676 0.415 23.226 1.00 79.50 520 GLU A CA 1
ATOM 3969 C C . GLU A 1 520 ? -9.289 -0.090 21.824 1.00 79.50 520 GLU A C 1
ATOM 3971 O O . GLU A 1 520 ? -8.153 -0.505 21.600 1.00 79.50 520 GLU A O 1
ATOM 3976 N N . THR A 1 521 ? -10.174 0.047 20.826 1.00 76.38 521 THR A N 1
ATOM 3977 C CA . THR A 1 521 ? -9.821 -0.269 19.428 1.00 76.38 521 THR A CA 1
ATOM 3978 C C . THR A 1 521 ? -8.754 0.664 18.849 1.00 76.38 521 THR A C 1
ATOM 3980 O O . THR A 1 521 ? -7.916 0.230 18.056 1.00 76.38 521 THR A O 1
ATOM 3983 N N . ALA A 1 522 ? -8.758 1.944 19.229 1.00 76.38 522 ALA A N 1
ATOM 3984 C CA . ALA A 1 522 ? -7.755 2.906 18.786 1.00 76.38 522 ALA A CA 1
ATOM 3985 C C . ALA A 1 522 ? -6.382 2.663 19.428 1.00 76.38 522 ALA A C 1
ATOM 3987 O O . ALA A 1 522 ? -5.361 2.835 18.753 1.00 76.38 522 ALA A O 1
ATOM 3988 N N . ASP A 1 523 ? -6.366 2.241 20.690 1.00 75.31 523 ASP A N 1
ATOM 3989 C CA . ASP A 1 523 ? -5.156 1.869 21.423 1.00 75.31 523 ASP A CA 1
ATOM 3990 C C . ASP A 1 523 ? -4.585 0.544 20.895 1.00 75.31 523 ASP A C 1
ATOM 3992 O O . ASP A 1 523 ? -3.386 0.450 20.620 1.00 75.31 523 ASP A O 1
ATOM 3996 N N . GLY A 1 524 ? -5.445 -0.441 20.607 1.00 67.56 524 GLY A N 1
ATOM 3997 C CA . GLY A 1 524 ? -5.047 -1.696 19.961 1.00 67.56 524 GLY A CA 1
ATOM 3998 C C . GLY A 1 524 ? -4.371 -1.479 18.600 1.00 67.56 524 GLY A C 1
ATOM 3999 O O . GLY A 1 524 ? -3.388 -2.143 18.272 1.00 67.56 524 GLY A O 1
ATOM 4000 N N . LEU A 1 525 ? -4.814 -0.489 17.815 1.00 66.69 525 LEU A N 1
ATOM 4001 C CA . LEU A 1 525 ? -4.152 -0.107 16.557 1.00 66.69 525 LEU A CA 1
ATOM 4002 C C . LEU A 1 525 ? -2.718 0.426 16.759 1.00 66.69 525 LEU A C 1
ATOM 4004 O O . LEU A 1 525 ? -1.881 0.253 15.870 1.00 66.69 525 LEU A O 1
ATOM 4008 N N . GLU A 1 526 ? -2.419 1.072 17.890 1.00 63.19 526 GLU A N 1
ATOM 4009 C CA . GLU A 1 526 ? -1.086 1.599 18.212 1.00 63.19 526 GLU A CA 1
ATOM 4010 C C . GLU A 1 526 ? -0.140 0.507 18.719 1.00 63.19 526 GLU A C 1
ATOM 4012 O O . GLU A 1 526 ? 0.992 0.409 18.239 1.00 63.19 526 GLU A O 1
ATOM 4017 N N . GLU A 1 527 ? -0.610 -0.364 19.615 1.00 60.91 527 GLU A N 1
ATOM 4018 C CA . GLU A 1 527 ? 0.188 -1.493 20.110 1.00 60.91 527 GLU A CA 1
ATOM 4019 C C . GLU A 1 527 ? 0.517 -2.484 18.977 1.00 60.91 527 GLU A C 1
ATOM 4021 O O . GLU A 1 527 ? 1.644 -2.980 18.878 1.00 60.91 527 GLU A O 1
ATOM 4026 N N . ASN A 1 528 ? -0.428 -2.696 18.051 1.00 61.19 528 ASN A N 1
ATOM 4027 C CA . ASN A 1 528 ? -0.203 -3.465 16.826 1.00 61.19 528 ASN A CA 1
ATOM 4028 C C . ASN A 1 528 ? 0.898 -2.856 15.953 1.00 61.19 528 ASN A C 1
ATOM 4030 O O . ASN A 1 528 ? 1.709 -3.584 15.386 1.00 61.19 528 ASN A O 1
ATOM 4034 N N . ALA A 1 529 ? 0.971 -1.527 15.853 1.00 58.44 529 ALA A N 1
ATOM 4035 C CA . ALA A 1 529 ? 2.012 -0.861 15.077 1.00 58.44 529 ALA A CA 1
ATOM 4036 C C . ALA A 1 529 ? 3.406 -0.964 15.728 1.00 58.44 529 ALA A C 1
ATOM 4038 O O . ALA A 1 529 ? 4.394 -1.065 15.000 1.00 58.44 529 ALA A O 1
ATOM 4039 N N . ALA A 1 530 ? 3.493 -0.962 17.064 1.00 53.97 530 ALA A N 1
ATOM 4040 C CA . ALA A 1 530 ? 4.755 -1.062 17.802 1.00 53.97 530 ALA A CA 1
ATOM 4041 C C . ALA A 1 530 ? 5.361 -2.478 17.758 1.00 53.97 530 ALA A C 1
ATOM 4043 O O . ALA A 1 530 ? 6.526 -2.628 17.390 1.00 53.97 530 ALA A O 1
ATOM 4044 N N . ASN A 1 531 ? 4.562 -3.516 18.042 1.00 56.31 531 ASN A N 1
ATOM 4045 C CA . ASN A 1 531 ? 5.017 -4.918 18.020 1.00 56.31 531 ASN A CA 1
ATOM 4046 C C . ASN A 1 531 ? 5.459 -5.381 16.620 1.00 56.31 531 ASN A C 1
ATOM 4048 O O . ASN A 1 531 ? 6.300 -6.270 16.484 1.00 56.31 531 ASN A O 1
ATOM 4052 N N . ASN A 1 532 ? 4.956 -4.736 15.563 1.00 65.06 532 ASN A N 1
ATOM 4053 C CA . ASN A 1 532 ? 5.379 -5.030 14.198 1.00 65.06 532 ASN A CA 1
ATOM 4054 C C . ASN A 1 532 ? 6.876 -4.773 13.958 1.00 65.06 532 ASN A C 1
ATOM 4056 O O . ASN A 1 532 ? 7.434 -5.401 13.068 1.00 65.06 532 ASN A O 1
ATOM 4060 N N . ALA A 1 533 ? 7.555 -3.889 14.701 1.00 67.62 533 ALA A N 1
ATOM 4061 C CA . ALA A 1 533 ? 8.970 -3.593 14.444 1.00 67.62 533 ALA A CA 1
ATOM 4062 C C . ALA A 1 533 ? 9.889 -4.805 14.699 1.00 67.62 533 ALA A C 1
ATOM 4064 O O . ALA A 1 533 ? 10.741 -5.124 13.861 1.00 67.62 533 ALA A O 1
ATOM 4065 N N . ASP A 1 534 ? 9.671 -5.515 15.807 1.00 78.12 534 ASP A N 1
ATOM 4066 C CA . ASP A 1 534 ? 10.424 -6.726 16.148 1.00 78.12 534 ASP A CA 1
ATOM 4067 C C . ASP A 1 534 ? 10.052 -7.867 15.196 1.00 78.12 534 ASP A C 1
ATOM 4069 O O . ASP A 1 534 ? 10.923 -8.503 14.603 1.00 78.12 534 ASP A O 1
ATOM 4073 N N . TYR A 1 535 ? 8.754 -8.044 14.927 1.00 82.50 535 TYR A N 1
ATOM 4074 C CA . TYR A 1 535 ? 8.264 -9.045 13.977 1.00 82.50 535 TYR A CA 1
ATOM 4075 C C . TYR A 1 535 ? 8.746 -8.824 12.537 1.00 82.50 535 TYR A C 1
ATOM 4077 O O . TYR A 1 535 ? 9.001 -9.793 11.824 1.00 82.50 535 TYR A O 1
ATOM 4085 N N . ILE A 1 536 ? 8.924 -7.575 12.097 1.00 79.44 536 ILE A N 1
ATOM 4086 C CA . ILE A 1 536 ? 9.541 -7.255 10.801 1.00 79.44 536 ILE A CA 1
ATOM 4087 C C . ILE A 1 536 ? 11.004 -7.706 10.775 1.00 79.44 536 ILE A C 1
ATOM 4089 O O . ILE A 1 536 ? 11.475 -8.165 9.733 1.00 79.44 536 ILE A O 1
ATOM 4093 N N . THR A 1 537 ? 11.715 -7.578 11.895 1.00 82.38 537 THR A N 1
ATOM 4094 C CA . THR A 1 537 ? 13.113 -8.009 12.013 1.00 82.38 537 THR A CA 1
ATOM 4095 C C . THR A 1 537 ? 13.203 -9.533 11.954 1.00 82.38 537 THR A C 1
ATOM 4097 O O . THR A 1 537 ? 13.925 -10.050 11.107 1.00 82.38 537 THR A O 1
ATOM 4100 N N . TYR A 1 538 ? 12.375 -10.251 12.719 1.00 89.00 538 TYR A N 1
ATOM 4101 C CA . TYR A 1 538 ? 12.320 -11.720 12.680 1.00 89.00 538 TYR A CA 1
ATOM 4102 C C . TYR A 1 538 ? 11.890 -12.265 11.314 1.00 89.00 538 TYR A C 1
ATOM 4104 O O . TYR A 1 538 ? 12.466 -13.235 10.827 1.00 89.00 538 TYR A O 1
ATOM 4112 N N . ALA A 1 539 ? 10.908 -11.631 10.660 1.00 87.31 539 ALA A N 1
ATOM 4113 C CA . ALA A 1 539 ? 10.509 -11.997 9.302 1.00 87.31 539 ALA A CA 1
ATOM 4114 C C . ALA A 1 539 ? 11.651 -11.797 8.304 1.00 87.31 539 ALA A C 1
ATOM 4116 O O . ALA A 1 539 ? 11.857 -12.647 7.443 1.00 87.31 539 ALA A O 1
ATOM 4117 N N . ARG A 1 540 ? 12.401 -10.692 8.417 1.00 84.88 540 ARG A N 1
ATOM 4118 C CA . ARG A 1 540 ? 13.555 -10.436 7.551 1.00 84.88 540 ARG A CA 1
ATOM 4119 C C . ARG A 1 540 ? 14.639 -11.490 7.747 1.00 84.88 540 ARG A C 1
ATOM 4121 O O . ARG A 1 540 ? 15.098 -12.046 6.762 1.00 84.88 540 ARG A O 1
ATOM 4128 N N . GLU A 1 541 ? 14.991 -11.794 8.992 1.00 87.44 541 GLU A N 1
ATOM 4129 C CA . GLU A 1 541 ? 15.978 -12.830 9.315 1.00 87.44 541 GLU A CA 1
ATOM 4130 C C . GLU A 1 541 ? 15.554 -14.205 8.782 1.00 87.44 541 GLU A C 1
ATOM 4132 O O . GLU A 1 541 ? 16.373 -14.917 8.207 1.00 87.44 541 GLU A O 1
ATOM 4137 N N . ALA A 1 542 ? 14.273 -14.567 8.919 1.00 89.75 542 ALA A N 1
ATOM 4138 C CA . ALA A 1 542 ? 13.741 -15.818 8.380 1.00 89.75 542 ALA A CA 1
ATOM 4139 C C . ALA A 1 542 ? 13.832 -15.879 6.845 1.00 89.75 542 ALA A C 1
ATOM 4141 O O . ALA A 1 542 ? 14.200 -16.908 6.285 1.00 89.75 542 ALA A O 1
ATOM 4142 N N . LEU A 1 543 ? 13.514 -14.777 6.159 1.00 89.44 543 LEU A N 1
ATOM 4143 C CA . LEU A 1 543 ? 13.588 -14.687 4.698 1.00 89.44 543 LEU A CA 1
ATOM 4144 C C . LEU A 1 543 ? 15.034 -14.747 4.187 1.00 89.44 543 LEU A C 1
ATOM 4146 O O . LEU A 1 543 ? 15.298 -15.460 3.222 1.00 89.44 543 LEU A O 1
ATOM 4150 N N . GLU A 1 544 ? 15.964 -14.067 4.864 1.00 86.00 544 GLU A N 1
ATOM 4151 C CA . GLU A 1 544 ? 17.399 -14.104 4.549 1.00 86.00 544 GLU A CA 1
ATOM 4152 C C . GLU A 1 544 ? 17.989 -15.511 4.747 1.00 86.00 544 GLU A C 1
ATOM 4154 O O . GLU A 1 544 ? 18.773 -15.969 3.921 1.00 86.00 544 GLU A O 1
ATOM 4159 N N . GLN A 1 545 ? 17.583 -16.236 5.798 1.00 87.44 545 GLN A N 1
ATOM 4160 C CA . GLN A 1 545 ? 18.015 -17.623 6.030 1.00 87.44 545 GLN A CA 1
ATOM 4161 C C . GLN A 1 545 ? 17.500 -18.606 4.971 1.00 87.44 545 GLN A C 1
ATOM 4163 O O . GLN A 1 545 ? 18.164 -19.602 4.689 1.00 87.44 545 GLN A O 1
ATOM 4168 N N . LEU A 1 546 ? 16.324 -18.338 4.399 1.00 85.62 546 LEU A N 1
ATOM 4169 C CA . LEU A 1 546 ? 15.715 -19.154 3.345 1.00 85.62 546 LEU A CA 1
ATOM 4170 C C . LEU A 1 546 ? 16.204 -18.783 1.933 1.00 85.62 546 LEU A C 1
ATOM 4172 O O . LEU A 1 546 ? 15.741 -19.389 0.970 1.00 85.62 546 LEU A O 1
ATOM 4176 N N . ASP A 1 547 ? 17.102 -17.797 1.803 1.00 83.56 547 ASP A N 1
ATOM 4177 C CA . ASP A 1 547 ? 17.555 -17.237 0.518 1.00 83.56 547 ASP A CA 1
ATOM 4178 C C . ASP A 1 547 ? 16.374 -16.797 -0.376 1.00 83.56 547 ASP A C 1
ATOM 4180 O O . ASP A 1 547 ? 16.360 -16.958 -1.598 1.00 83.56 547 ASP A O 1
ATOM 4184 N N . LEU A 1 548 ? 15.319 -16.274 0.264 1.00 81.31 548 LEU A N 1
ATOM 4185 C CA . LEU A 1 548 ? 14.138 -15.746 -0.406 1.00 81.31 548 LEU A CA 1
ATOM 4186 C C . LEU A 1 548 ? 14.254 -14.227 -0.501 1.00 81.31 548 LEU A C 1
ATOM 4188 O O . LEU A 1 548 ? 14.194 -13.533 0.510 1.00 81.31 548 LEU A O 1
ATOM 4192 N N . ASP A 1 549 ? 14.318 -13.715 -1.730 1.00 73.50 549 ASP A N 1
ATOM 4193 C CA . ASP A 1 549 ? 14.313 -12.279 -2.030 1.00 73.50 549 ASP A CA 1
ATOM 4194 C C . ASP A 1 549 ? 12.903 -11.810 -2.445 1.00 73.50 549 ASP A C 1
ATOM 4196 O O . ASP A 1 549 ? 12.559 -11.816 -3.635 1.00 73.50 549 ASP A O 1
ATOM 4200 N N . PRO A 1 550 ? 12.030 -11.406 -1.501 1.00 74.38 550 PRO A N 1
ATOM 4201 C CA . PRO A 1 550 ? 10.714 -10.896 -1.850 1.00 74.38 550 PRO A CA 1
ATOM 4202 C C . PRO A 1 550 ? 10.778 -9.470 -2.401 1.00 74.38 550 PRO A C 1
ATOM 4204 O O . PRO A 1 550 ? 11.617 -8.654 -2.021 1.00 74.38 550 PRO A O 1
ATOM 4207 N N . VAL A 1 551 ? 9.789 -9.118 -3.227 1.00 64.69 551 VAL A N 1
ATOM 4208 C CA . VAL A 1 551 ? 9.587 -7.726 -3.665 1.00 64.69 551 VAL A CA 1
ATOM 4209 C C . VAL A 1 551 ? 9.213 -6.849 -2.467 1.00 64.69 551 VAL A C 1
ATOM 4211 O O . VAL A 1 551 ? 9.672 -5.713 -2.338 1.00 64.69 551 VAL A O 1
ATOM 4214 N N . THR A 1 552 ? 8.358 -7.373 -1.587 1.00 71.19 552 THR A N 1
ATOM 4215 C CA . THR A 1 552 ? 7.994 -6.749 -0.314 1.00 71.19 552 THR A CA 1
ATOM 4216 C C . THR A 1 552 ? 7.376 -7.788 0.619 1.00 71.19 552 THR A C 1
ATOM 4218 O O . THR A 1 552 ? 6.898 -8.827 0.166 1.00 71.19 552 THR A O 1
ATOM 4221 N N . PHE A 1 553 ? 7.359 -7.515 1.918 1.00 76.69 553 PHE A N 1
ATOM 4222 C CA . PHE A 1 553 ? 6.635 -8.322 2.892 1.00 76.69 553 PHE A CA 1
ATOM 4223 C C . PHE A 1 553 ? 5.952 -7.416 3.917 1.00 76.69 553 PHE A C 1
ATOM 4225 O O . PHE A 1 553 ? 6.411 -6.305 4.195 1.00 76.69 553 PHE A O 1
ATOM 4232 N N . ALA A 1 554 ? 4.838 -7.890 4.458 1.00 75.31 554 ALA A N 1
ATOM 4233 C CA . ALA A 1 554 ? 4.074 -7.231 5.498 1.00 75.31 554 ALA A CA 1
ATOM 4234 C C . ALA A 1 554 ? 3.902 -8.190 6.670 1.00 75.31 554 ALA A C 1
ATOM 4236 O O . ALA A 1 554 ? 3.580 -9.360 6.478 1.00 75.31 554 ALA A O 1
ATOM 4237 N N . VAL A 1 555 ? 4.096 -7.673 7.878 1.00 78.00 555 VAL A N 1
ATOM 4238 C CA . VAL A 1 555 ? 3.824 -8.405 9.112 1.00 78.00 555 VAL A CA 1
ATOM 4239 C C . VAL A 1 555 ? 2.737 -7.666 9.869 1.00 78.00 555 VAL A C 1
ATOM 4241 O O . VAL A 1 555 ? 2.774 -6.437 9.962 1.00 78.00 555 VAL A O 1
ATOM 4244 N N . TYR A 1 556 ? 1.745 -8.410 10.338 1.00 71.44 556 TYR A N 1
ATOM 4245 C CA . TYR A 1 556 ? 0.630 -7.885 11.111 1.00 71.44 556 TYR A CA 1
ATOM 4246 C C . TYR A 1 556 ? 0.085 -8.964 12.052 1.00 71.44 556 TYR A C 1
ATOM 4248 O O . TYR A 1 556 ? 0.344 -10.148 11.865 1.00 71.44 556 TYR A O 1
ATOM 4256 N N . GLY A 1 557 ? -0.692 -8.556 13.054 1.00 69.12 557 GLY A N 1
ATOM 4257 C CA . GLY A 1 557 ? -1.228 -9.455 14.078 1.00 69.12 557 GLY A CA 1
ATOM 4258 C C . GLY A 1 557 ? -0.337 -9.508 15.320 1.00 69.12 557 GLY A C 1
ATOM 4259 O O . GLY A 1 557 ? 0.878 -9.666 15.232 1.00 69.12 557 GLY A O 1
ATOM 4260 N N . GLN A 1 558 ? -0.959 -9.347 16.488 1.00 67.00 558 GLN A N 1
ATOM 4261 C CA . GLN A 1 558 ? -0.259 -9.206 17.767 1.00 67.00 558 GLN A CA 1
ATOM 4262 C C . GLN A 1 558 ? -0.053 -10.548 18.469 1.00 67.00 558 GLN A C 1
ATOM 4264 O O . GLN A 1 558 ? 1.046 -10.892 18.889 1.00 67.00 558 GLN A O 1
ATOM 4269 N N . ARG A 1 559 ? -1.139 -11.313 18.628 1.00 69.06 559 ARG A N 1
ATOM 4270 C CA . ARG A 1 559 ? -1.151 -12.604 19.337 1.00 69.06 559 ARG A CA 1
ATOM 4271 C C . ARG A 1 559 ? -0.831 -13.771 18.403 1.00 69.06 559 ARG A C 1
ATOM 4273 O O . ARG A 1 559 ? -0.214 -14.767 18.809 1.00 69.06 559 ARG A O 1
ATOM 4280 N N . SER A 1 560 ? -1.277 -13.628 17.160 1.00 77.25 560 SER A N 1
ATOM 4281 C CA . SER A 1 560 ? -1.087 -14.562 16.059 1.00 77.25 560 SER A CA 1
ATOM 4282 C C . SER A 1 560 ? -0.432 -13.792 14.907 1.00 77.25 560 SER A C 1
ATOM 4284 O O . SER A 1 560 ? -1.140 -13.189 14.101 1.00 77.25 560 SER A O 1
ATOM 4286 N N . PRO A 1 561 ? 0.912 -13.703 14.866 1.00 79.88 561 PRO A N 1
ATOM 4287 C CA . PRO A 1 561 ? 1.596 -12.997 13.795 1.00 79.88 561 PRO A CA 1
ATOM 4288 C C . PRO A 1 561 ? 1.293 -13.670 12.455 1.00 79.88 561 PRO A C 1
ATOM 4290 O O . PRO A 1 561 ? 1.386 -14.894 12.300 1.00 79.88 561 PRO A O 1
ATOM 4293 N N . VAL A 1 562 ? 0.938 -12.841 11.482 1.00 82.81 562 VAL A N 1
ATOM 4294 C CA . VAL A 1 562 ? 0.720 -13.205 10.088 1.00 82.81 562 VAL A CA 1
ATOM 4295 C C . VAL A 1 562 ? 1.748 -12.465 9.250 1.00 82.81 562 VAL A C 1
ATOM 4297 O O . VAL A 1 562 ? 1.897 -11.246 9.356 1.00 82.81 562 VAL A O 1
ATOM 4300 N N . VAL A 1 563 ? 2.461 -13.209 8.411 1.00 86.81 563 VAL A N 1
ATOM 4301 C CA . VAL A 1 563 ? 3.459 -12.655 7.498 1.00 86.81 563 VAL A CA 1
ATOM 4302 C C . VAL A 1 563 ? 3.008 -12.911 6.070 1.00 86.81 563 VAL A C 1
ATOM 4304 O O . VAL A 1 563 ? 2.938 -14.059 5.635 1.00 86.81 563 VAL A O 1
ATOM 4307 N N . ASP A 1 564 ? 2.724 -11.833 5.346 1.00 83.94 564 ASP A N 1
ATOM 4308 C CA . ASP A 1 564 ? 2.412 -11.853 3.920 1.00 83.94 564 ASP A CA 1
ATOM 4309 C C . ASP A 1 564 ? 3.656 -11.446 3.130 1.00 83.94 564 ASP A C 1
ATOM 4311 O O . ASP A 1 564 ? 4.169 -10.336 3.267 1.00 83.94 564 ASP A O 1
ATOM 4315 N N . VAL A 1 565 ? 4.135 -12.340 2.278 1.00 85.00 565 VAL A N 1
ATOM 4316 C CA . VAL A 1 565 ? 5.340 -12.179 1.468 1.00 85.00 565 VAL A CA 1
ATOM 4317 C C . VAL A 1 565 ? 4.931 -12.095 -0.000 1.00 85.00 565 VAL A C 1
ATOM 4319 O O . VAL A 1 565 ? 4.302 -13.005 -0.541 1.00 85.00 565 VAL A O 1
ATOM 4322 N N . PHE A 1 566 ? 5.276 -10.994 -0.663 1.00 81.38 566 PHE A N 1
ATOM 4323 C CA . PHE A 1 566 ? 4.851 -10.692 -2.028 1.00 81.38 566 PHE A CA 1
ATOM 4324 C C . PHE A 1 566 ? 5.992 -10.872 -3.030 1.00 81.38 566 PHE A C 1
ATOM 4326 O O . PHE A 1 566 ? 7.137 -10.491 -2.778 1.00 81.38 566 PHE A O 1
ATOM 4333 N N . GLY A 1 567 ? 5.652 -11.383 -4.217 1.00 73.50 567 GLY A N 1
ATOM 4334 C CA . GLY A 1 567 ? 6.606 -11.553 -5.318 1.00 73.50 567 GLY A CA 1
ATOM 4335 C C . GLY A 1 567 ? 7.377 -12.871 -5.279 1.00 73.50 567 GLY A C 1
ATOM 4336 O O . GLY A 1 567 ? 8.290 -13.063 -6.077 1.00 73.50 567 GLY A O 1
ATOM 4337 N N . VAL A 1 568 ? 6.987 -13.792 -4.396 1.00 73.00 568 VAL A N 1
ATOM 4338 C CA . VAL A 1 568 ? 7.546 -15.143 -4.339 1.00 73.00 568 VAL A CA 1
ATOM 4339 C C . VAL A 1 568 ? 6.652 -16.063 -5.165 1.00 73.00 568 VAL A C 1
ATOM 4341 O O . VAL A 1 568 ? 5.477 -16.254 -4.855 1.00 73.00 568 VAL A O 1
ATOM 4344 N N . SER A 1 569 ? 7.198 -16.602 -6.254 1.00 71.25 569 SER A N 1
ATOM 4345 C CA . SER A 1 569 ? 6.500 -17.606 -7.063 1.00 71.25 569 SER A CA 1
ATOM 4346 C C . SER A 1 569 ? 6.724 -18.983 -6.438 1.00 71.25 569 SER A C 1
ATOM 4348 O O . SER A 1 569 ? 7.885 -19.331 -6.238 1.00 71.25 569 SER A O 1
ATOM 4350 N N . PRO A 1 570 ? 5.679 -19.784 -6.169 1.00 69.81 570 PRO A N 1
ATOM 4351 C CA . PRO A 1 570 ? 5.842 -21.086 -5.516 1.00 69.81 570 PRO A CA 1
ATOM 4352 C C . PRO A 1 570 ? 6.725 -22.056 -6.312 1.00 69.81 570 PRO A C 1
ATOM 4354 O O . PRO A 1 570 ? 7.403 -22.885 -5.724 1.00 69.81 570 PRO A O 1
ATOM 4357 N N . GLU A 1 571 ? 6.796 -21.896 -7.635 1.00 68.81 571 GLU A N 1
ATOM 4358 C CA . GLU A 1 571 ? 7.673 -22.670 -8.529 1.00 68.81 571 GLU A CA 1
ATOM 4359 C C . GLU A 1 571 ? 9.169 -22.347 -8.370 1.00 68.81 571 GLU A C 1
ATOM 4361 O O . GLU A 1 571 ? 10.015 -23.095 -8.850 1.00 68.81 571 GLU A O 1
ATOM 4366 N N . ARG A 1 572 ? 9.508 -21.214 -7.743 1.00 67.69 572 ARG A N 1
ATOM 4367 C CA . ARG A 1 572 ? 10.886 -20.718 -7.588 1.00 67.69 572 ARG A CA 1
ATOM 4368 C C . ARG A 1 572 ? 11.403 -20.818 -6.158 1.00 67.69 572 ARG A C 1
ATOM 4370 O O . ARG A 1 572 ? 12.496 -20.332 -5.894 1.00 67.69 572 ARG A O 1
ATOM 4377 N N . ILE A 1 573 ? 10.622 -21.387 -5.243 1.00 75.25 573 ILE A N 1
ATOM 4378 C CA . ILE A 1 573 ? 11.046 -21.552 -3.856 1.00 75.25 573 ILE A CA 1
ATOM 4379 C C . ILE A 1 573 ? 11.927 -22.804 -3.780 1.00 75.25 573 ILE A C 1
ATOM 4381 O O . ILE A 1 573 ? 11.438 -23.891 -4.086 1.00 75.25 573 ILE A O 1
ATOM 4385 N N . PRO A 1 574 ? 13.212 -22.677 -3.403 1.00 70.94 574 PRO A N 1
ATOM 4386 C CA . PRO A 1 574 ? 14.132 -23.812 -3.366 1.00 70.94 574 PRO A CA 1
ATOM 4387 C C . PRO A 1 574 ? 13.900 -24.738 -2.160 1.00 70.94 574 PRO A C 1
ATOM 4389 O O . PRO A 1 574 ? 14.484 -25.817 -2.105 1.00 70.94 574 PRO A O 1
ATOM 4392 N N . CYS A 1 575 ? 13.065 -24.322 -1.204 1.00 78.81 575 CYS A N 1
ATOM 4393 C CA . CYS A 1 575 ? 12.864 -24.971 0.090 1.00 78.81 575 CYS A CA 1
ATOM 4394 C C . CYS A 1 575 ? 11.525 -25.715 0.157 1.00 78.81 575 CYS A C 1
ATOM 4396 O O . CYS A 1 575 ? 10.542 -25.334 -0.487 1.00 78.81 575 CYS A O 1
ATOM 4398 N N . SER A 1 576 ? 11.444 -26.732 1.013 1.00 85.50 576 SER A N 1
ATOM 4399 C CA . SER A 1 576 ? 10.165 -27.388 1.297 1.00 85.50 576 SER A CA 1
ATOM 4400 C C . SER A 1 576 ? 9.232 -26.478 2.125 1.00 85.50 576 SER A C 1
ATOM 4402 O O . SER A 1 576 ? 9.696 -25.653 2.918 1.00 85.50 576 SER A O 1
ATOM 4404 N N . PRO A 1 577 ? 7.894 -26.621 2.012 1.00 86.81 577 PRO A N 1
ATOM 4405 C CA . PRO A 1 577 ? 6.944 -25.899 2.869 1.00 86.81 577 PRO A CA 1
ATOM 4406 C C . PRO A 1 577 ? 7.204 -26.083 4.375 1.00 86.81 577 PRO A C 1
ATOM 4408 O O . PRO A 1 577 ? 6.885 -25.209 5.183 1.00 86.81 577 PRO A O 1
ATOM 4411 N N . GLU A 1 578 ? 7.778 -27.223 4.753 1.00 89.00 578 GLU A N 1
ATOM 4412 C CA . GLU A 1 578 ? 8.120 -27.584 6.129 1.00 89.00 578 GLU A CA 1
ATOM 4413 C C . GLU A 1 578 ? 9.368 -26.845 6.619 1.00 89.00 578 GLU A C 1
ATOM 4415 O O . GLU A 1 578 ? 9.358 -26.326 7.734 1.00 89.00 578 GLU A O 1
ATOM 4420 N N . GLU A 1 579 ? 10.399 -26.711 5.778 1.00 89.25 579 GLU A N 1
ATOM 4421 C CA . GLU A 1 579 ? 11.592 -25.902 6.067 1.00 89.25 579 GLU A CA 1
ATOM 4422 C C . GLU A 1 579 ? 11.235 -24.434 6.290 1.00 89.25 579 GLU A C 1
ATOM 4424 O O . GLU A 1 579 ? 11.669 -23.835 7.273 1.00 89.25 579 GLU A O 1
ATOM 4429 N N . ILE A 1 580 ? 10.379 -23.872 5.431 1.00 90.25 580 ILE A N 1
ATOM 4430 C CA . ILE A 1 580 ? 9.898 -22.490 5.571 1.00 90.25 580 ILE A CA 1
ATOM 4431 C C . ILE A 1 580 ? 9.207 -22.324 6.924 1.00 90.25 580 ILE A C 1
ATOM 4433 O O . ILE A 1 580 ? 9.513 -21.408 7.686 1.00 90.25 580 ILE A O 1
ATOM 4437 N N . SER A 1 581 ? 8.306 -23.247 7.262 1.00 92.75 581 SER A N 1
ATOM 4438 C CA . SER A 1 581 ? 7.617 -23.235 8.549 1.00 92.75 581 SER A CA 1
ATOM 4439 C C . SER A 1 581 ? 8.585 -23.363 9.729 1.00 92.75 581 SER A C 1
ATOM 4441 O O . SER A 1 581 ? 8.390 -22.690 10.740 1.00 92.75 581 SER A O 1
ATOM 4443 N N . ALA A 1 582 ? 9.622 -24.197 9.624 1.00 92.44 582 ALA A N 1
ATOM 4444 C CA . ALA A 1 582 ? 10.617 -24.393 10.675 1.00 92.44 582 ALA A CA 1
ATOM 4445 C C . ALA A 1 582 ? 11.446 -23.124 10.916 1.00 92.44 582 ALA A C 1
ATOM 4447 O O . ALA A 1 582 ? 11.546 -22.682 12.059 1.00 92.44 582 ALA A O 1
ATOM 4448 N N . VAL A 1 583 ? 11.953 -22.491 9.853 1.00 92.56 583 VAL A N 1
ATOM 4449 C CA . VAL A 1 583 ? 12.755 -21.261 9.952 1.00 92.56 583 VAL A CA 1
ATOM 4450 C C . VAL A 1 583 ? 11.935 -20.114 10.538 1.00 92.56 583 VAL A C 1
ATOM 4452 O O . VAL A 1 583 ? 12.355 -19.500 11.519 1.00 92.56 583 VAL A O 1
ATOM 4455 N N . PHE A 1 584 ? 10.718 -19.883 10.030 1.00 92.12 584 PHE A N 1
ATOM 4456 C CA . PHE A 1 584 ? 9.812 -18.893 10.622 1.00 92.12 584 PHE A CA 1
ATOM 4457 C C . PHE A 1 584 ? 9.519 -19.204 12.094 1.00 92.12 584 PHE A C 1
ATOM 4459 O O . PHE A 1 584 ? 9.449 -18.288 12.914 1.00 92.12 584 PHE A O 1
ATOM 4466 N N . SER A 1 585 ? 9.403 -20.486 12.456 1.00 92.81 585 SER A N 1
ATOM 4467 C CA . SER A 1 585 ? 9.153 -20.864 13.846 1.00 92.81 585 SER A CA 1
ATOM 4468 C C . SER A 1 585 ? 10.324 -20.560 14.775 1.00 92.81 585 SER A C 1
ATOM 4470 O O . SER A 1 585 ? 10.114 -20.133 15.911 1.00 92.81 585 SER A O 1
ATOM 4472 N N . THR A 1 586 ? 11.552 -20.759 14.296 1.00 92.75 586 THR A N 1
ATOM 4473 C CA . THR A 1 586 ? 12.774 -20.449 15.041 1.00 92.75 586 THR A CA 1
ATOM 4474 C C . THR A 1 586 ? 12.949 -18.943 15.211 1.00 92.75 586 THR A C 1
ATOM 4476 O O . THR A 1 586 ? 13.165 -18.498 16.336 1.00 92.75 586 THR A O 1
ATOM 4479 N N . SER A 1 587 ? 12.790 -18.154 14.143 1.00 90.50 587 SER A N 1
ATOM 4480 C CA . SER A 1 587 ? 12.975 -16.696 14.195 1.00 90.50 587 SER A CA 1
ATOM 4481 C C . SER A 1 587 ? 11.950 -15.996 15.088 1.00 90.50 587 SER A C 1
ATOM 4483 O O . SER A 1 587 ? 12.299 -15.086 15.831 1.00 90.50 587 SER A O 1
ATOM 4485 N N . PHE A 1 588 ? 10.684 -16.426 15.058 1.00 87.62 588 PHE A N 1
ATOM 4486 C CA . PHE A 1 588 ? 9.617 -15.828 15.872 1.00 87.62 588 PHE A CA 1
ATOM 4487 C C . PHE A 1 588 ? 9.466 -16.458 17.266 1.00 87.62 588 PHE A C 1
ATOM 4489 O O . PHE A 1 588 ? 8.661 -15.978 18.066 1.00 87.62 588 PHE A O 1
ATOM 4496 N N . GLY A 1 589 ? 10.159 -17.565 17.553 1.00 87.00 589 GLY A N 1
ATOM 4497 C CA . GLY A 1 589 ? 10.016 -18.309 18.808 1.00 87.00 589 GLY A CA 1
ATOM 4498 C C . GLY A 1 589 ? 8.634 -18.949 19.023 1.00 87.00 589 GLY A C 1
ATOM 4499 O O . GLY A 1 589 ? 8.254 -19.228 20.161 1.00 87.00 589 GLY A O 1
ATOM 4500 N N . CYS A 1 590 ? 7.849 -19.174 17.964 1.00 86.94 590 CYS A N 1
ATOM 4501 C CA . CYS A 1 590 ? 6.531 -19.816 18.040 1.00 86.94 590 CYS A CA 1
ATOM 4502 C C . CYS A 1 590 ? 6.270 -20.702 16.818 1.00 86.94 590 CYS A C 1
ATOM 4504 O O . CYS A 1 590 ? 6.800 -20.435 15.754 1.00 86.94 590 CYS A O 1
ATOM 4506 N N . GLN A 1 591 ? 5.458 -21.757 16.935 1.00 90.31 591 GLN A N 1
ATOM 4507 C CA . GLN A 1 591 ? 5.219 -22.655 15.797 1.00 90.31 591 GLN A CA 1
ATOM 4508 C C . GLN A 1 591 ? 4.376 -21.980 14.711 1.00 90.31 591 GLN A C 1
ATOM 4510 O O . GLN A 1 591 ? 3.283 -21.492 14.991 1.00 90.31 591 GLN A O 1
ATOM 4515 N N . PHE A 1 592 ? 4.849 -22.018 13.469 1.00 91.81 592 PHE A N 1
ATOM 4516 C CA . PHE A 1 592 ? 4.106 -21.630 12.272 1.00 91.81 592 PHE A CA 1
ATOM 4517 C C . PHE A 1 592 ? 3.456 -22.843 11.598 1.00 91.81 592 PHE A C 1
ATOM 4519 O O . PHE A 1 592 ? 3.860 -23.990 11.801 1.00 91.81 592 PHE A O 1
ATOM 4526 N N . ALA A 1 593 ? 2.374 -22.589 10.867 1.00 90.88 593 ALA A N 1
ATOM 4527 C CA . ALA A 1 593 ? 1.752 -23.551 9.970 1.00 90.88 593 ALA A CA 1
ATOM 4528 C C . ALA A 1 593 ? 2.438 -23.507 8.598 1.00 90.88 593 ALA A C 1
ATOM 4530 O O . ALA A 1 593 ? 3.128 -22.540 8.266 1.00 90.88 593 ALA A O 1
ATOM 4531 N N . SER A 1 594 ? 2.199 -24.535 7.782 1.00 90.50 594 SER A N 1
ATOM 4532 C CA . SER A 1 594 ? 2.698 -24.577 6.409 1.00 90.50 594 SER A CA 1
ATOM 4533 C C . SER A 1 594 ? 2.246 -23.342 5.607 1.00 90.50 594 SER A C 1
ATOM 4535 O O . SER A 1 594 ? 1.111 -22.884 5.786 1.00 90.50 594 SER A O 1
ATOM 4537 N N . PRO A 1 595 ? 3.105 -22.808 4.717 1.00 91.56 595 PRO A N 1
ATOM 4538 C CA . PRO A 1 595 ? 2.792 -21.644 3.897 1.00 91.56 595 PRO A CA 1
ATOM 4539 C C . PRO A 1 595 ? 1.535 -21.867 3.061 1.00 91.56 595 PRO A C 1
ATOM 4541 O O . PRO A 1 595 ? 1.366 -22.902 2.416 1.00 91.56 595 PRO A O 1
ATOM 4544 N N . SER A 1 596 ? 0.681 -20.850 3.023 1.00 89.31 596 SER A N 1
ATOM 4545 C CA . SER A 1 596 ? -0.458 -20.786 2.107 1.00 89.31 596 SER A CA 1
ATOM 4546 C C . SER A 1 596 ? -0.150 -19.823 0.964 1.00 89.31 596 SER A C 1
ATOM 4548 O O . SER A 1 596 ? 0.373 -18.738 1.199 1.00 89.31 596 SER A O 1
ATOM 4550 N N . PHE A 1 597 ? -0.467 -20.198 -0.274 1.00 87.31 597 PHE A N 1
ATOM 4551 C CA . PHE A 1 597 ? -0.226 -19.355 -1.446 1.00 87.31 597 PHE A CA 1
ATOM 4552 C C . PHE A 1 597 ? -1.543 -18.785 -1.966 1.00 87.31 597 PHE A C 1
ATOM 4554 O O . PHE A 1 597 ? -2.470 -19.525 -2.293 1.00 87.31 597 PHE A O 1
ATOM 4561 N N . ILE A 1 598 ? -1.629 -17.459 -2.029 1.00 84.19 598 ILE A N 1
ATOM 4562 C CA . ILE A 1 598 ? -2.800 -16.719 -2.495 1.00 84.19 598 ILE A CA 1
ATOM 4563 C C . ILE A 1 598 ? -2.432 -16.029 -3.807 1.00 84.19 598 ILE A C 1
ATOM 4565 O O . ILE A 1 598 ? -1.502 -15.226 -3.858 1.00 84.19 598 ILE A O 1
ATOM 4569 N N . TYR A 1 599 ? -3.192 -16.311 -4.863 1.00 81.12 599 TYR A N 1
ATOM 4570 C CA . TYR A 1 599 ? -3.020 -15.689 -6.174 1.00 81.12 599 TYR A CA 1
ATOM 4571 C C . TYR A 1 599 ? -4.068 -14.593 -6.372 1.00 81.12 599 TYR A C 1
ATOM 4573 O O . TYR A 1 599 ? -5.269 -14.859 -6.297 1.00 81.12 599 TYR A O 1
ATOM 4581 N N . ARG A 1 600 ? -3.629 -13.357 -6.626 1.00 67.88 600 ARG A N 1
ATOM 4582 C CA . ARG A 1 600 ? -4.504 -12.240 -7.024 1.00 67.88 600 ARG A CA 1
ATOM 4583 C C . ARG A 1 600 ? -3.870 -11.467 -8.171 1.00 67.88 600 ARG A C 1
ATOM 4585 O O . ARG A 1 600 ? -2.703 -11.100 -8.085 1.00 67.88 600 ARG A O 1
ATOM 4592 N N . ASP A 1 601 ? -4.642 -11.220 -9.228 1.00 57.50 601 ASP A N 1
ATOM 4593 C CA . ASP A 1 601 ? -4.262 -10.361 -10.360 1.00 57.50 601 ASP A CA 1
ATOM 4594 C C . ASP A 1 601 ? -2.887 -10.689 -10.981 1.00 57.50 601 ASP A C 1
ATOM 4596 O O . ASP A 1 601 ? -2.114 -9.800 -11.328 1.00 57.50 601 ASP A O 1
ATOM 4600 N N . GLY A 1 602 ? -2.553 -11.981 -11.091 1.00 63.38 602 GLY A N 1
ATOM 4601 C CA . GLY A 1 602 ? -1.278 -12.443 -11.657 1.00 63.38 602 GLY A CA 1
ATOM 4602 C C . GLY A 1 602 ? -0.075 -12.383 -10.707 1.00 63.38 602 GLY A C 1
ATOM 4603 O O . GLY A 1 602 ? 1.014 -12.791 -11.100 1.00 63.38 602 GLY A O 1
ATOM 4604 N N . ASN A 1 603 ? -0.259 -11.944 -9.458 1.00 64.81 603 ASN A N 1
ATOM 4605 C CA . ASN A 1 603 ? 0.774 -11.951 -8.425 1.00 64.81 603 ASN A CA 1
ATOM 4606 C C . ASN A 1 603 ? 0.512 -13.054 -7.390 1.00 64.81 603 ASN A C 1
ATOM 4608 O O . ASN A 1 603 ? -0.602 -13.197 -6.877 1.00 64.81 603 ASN A O 1
ATOM 4612 N N . ALA A 1 604 ? 1.558 -13.816 -7.067 1.00 78.62 604 ALA A N 1
ATOM 4613 C CA . ALA A 1 604 ? 1.552 -14.790 -5.981 1.00 78.62 604 ALA A CA 1
ATOM 4614 C C . ALA A 1 604 ? 2.001 -14.127 -4.667 1.00 78.62 604 ALA A C 1
ATOM 4616 O O . ALA A 1 604 ? 2.995 -13.391 -4.625 1.00 78.62 604 ALA A O 1
ATOM 4617 N N . MET A 1 605 ? 1.249 -14.388 -3.601 1.00 82.69 605 MET A N 1
ATOM 4618 C CA . MET A 1 605 ? 1.573 -14.004 -2.232 1.00 82.69 605 MET A CA 1
ATOM 4619 C C . MET A 1 605 ? 1.658 -15.263 -1.371 1.00 82.69 605 MET A C 1
ATOM 4621 O O . MET A 1 605 ? 0.735 -16.076 -1.361 1.00 82.69 605 MET A O 1
ATOM 4625 N N . MET A 1 606 ? 2.773 -15.421 -0.664 1.00 88.94 606 MET A N 1
ATOM 4626 C CA . MET A 1 606 ? 2.957 -16.463 0.339 1.00 88.94 606 MET A CA 1
ATOM 4627 C C . MET A 1 606 ? 2.549 -15.908 1.699 1.00 88.94 606 MET A C 1
ATOM 4629 O O . MET A 1 606 ? 3.062 -14.881 2.129 1.00 88.94 606 MET A O 1
ATOM 4633 N N . ARG A 1 607 ? 1.649 -16.600 2.385 1.00 89.56 607 ARG A N 1
ATOM 4634 C CA . ARG A 1 607 ? 1.157 -16.236 3.707 1.00 89.56 607 ARG A CA 1
ATOM 4635 C C . ARG A 1 607 ? 1.562 -17.282 4.730 1.00 89.56 607 ARG A C 1
ATOM 4637 O O . ARG A 1 607 ? 1.143 -18.439 4.639 1.00 89.56 607 ARG A O 1
ATOM 4644 N N . MET A 1 608 ? 2.304 -16.828 5.731 1.00 91.38 608 MET A N 1
ATOM 4645 C CA . MET A 1 608 ? 2.681 -17.582 6.921 1.00 91.38 608 MET A CA 1
ATOM 4646 C C . MET A 1 608 ? 1.785 -17.174 8.086 1.00 91.38 608 MET A C 1
ATOM 4648 O O . MET A 1 608 ? 1.615 -15.987 8.362 1.00 91.38 608 MET A O 1
ATOM 4652 N N . LYS A 1 609 ? 1.219 -18.160 8.783 1.00 89.69 609 LYS A N 1
ATOM 4653 C CA . LYS A 1 609 ? 0.420 -17.954 9.997 1.00 89.69 609 LYS A CA 1
ATOM 4654 C C . LYS A 1 609 ? 0.954 -18.815 11.128 1.00 89.69 609 LYS A C 1
ATOM 4656 O O . LYS A 1 609 ? 1.406 -19.934 10.883 1.00 89.69 609 LYS A O 1
ATOM 4661 N N . LYS A 1 610 ? 0.832 -18.332 12.361 1.00 88.69 610 LYS A N 1
ATOM 4662 C CA . LYS A 1 610 ? 1.068 -19.146 13.553 1.00 88.69 610 LYS A CA 1
ATOM 4663 C C . LYS A 1 610 ? 0.171 -20.393 13.542 1.00 88.69 610 LYS A C 1
ATOM 4665 O O . LYS A 1 610 ? -1.010 -20.330 13.202 1.00 88.69 610 LYS A O 1
ATOM 4670 N N . LYS A 1 611 ? 0.733 -21.542 13.908 1.00 89.00 611 LYS A N 1
ATOM 4671 C CA . LYS A 1 611 ? 0.012 -22.810 14.033 1.00 89.00 611 LYS A CA 1
ATOM 4672 C C . LYS A 1 611 ? -0.852 -22.791 15.292 1.00 89.00 611 LYS A C 1
ATOM 4674 O O . LYS A 1 611 ? -0.386 -22.425 16.370 1.00 89.00 611 LYS A O 1
ATOM 4679 N N . ARG A 1 612 ? -2.110 -23.221 15.164 1.00 83.94 612 ARG A N 1
ATOM 4680 C CA . ARG A 1 612 ? -3.008 -23.409 16.311 1.00 83.94 612 ARG A CA 1
ATOM 4681 C C . ARG A 1 612 ? -2.576 -24.647 17.101 1.00 83.94 612 ARG A C 1
ATOM 4683 O O . ARG A 1 612 ? -2.395 -25.716 16.523 1.00 83.94 612 ARG A O 1
ATOM 4690 N N . ASN A 1 613 ? -2.444 -24.508 18.420 1.00 83.12 613 ASN A N 1
ATOM 4691 C CA . ASN A 1 613 ? -2.095 -25.629 19.303 1.00 83.12 613 ASN A CA 1
ATOM 4692 C C . ASN A 1 613 ? -3.281 -26.568 19.569 1.00 83.12 613 ASN A C 1
ATOM 4694 O O . ASN A 1 613 ? -3.077 -27.729 19.909 1.00 83.12 613 ASN A O 1
ATOM 4698 N N . PHE A 1 614 ? -4.507 -26.065 19.427 1.00 84.19 614 PHE A N 1
ATOM 4699 C CA . PHE A 1 614 ? -5.738 -26.788 19.722 1.00 84.19 614 PHE A CA 1
ATOM 4700 C C . PHE A 1 614 ? -6.704 -26.670 18.542 1.00 84.19 614 PHE A C 1
ATOM 4702 O O . PHE A 1 614 ? -6.783 -25.620 17.902 1.00 84.19 614 PHE A O 1
ATOM 4709 N N . SER A 1 615 ? -7.433 -27.749 18.270 1.00 83.56 615 SER A N 1
ATOM 4710 C CA . SER A 1 615 ? -8.610 -27.753 17.400 1.00 83.56 615 SER A CA 1
ATOM 4711 C C . SER A 1 615 ? -9.853 -27.845 18.282 1.00 83.56 615 SER A C 1
ATOM 4713 O O . SER A 1 615 ? -9.816 -28.508 19.320 1.00 83.56 615 SER A O 1
ATOM 4715 N N . LEU A 1 616 ? -10.920 -27.144 17.909 1.00 87.25 616 LEU A N 1
ATOM 4716 C CA . LEU A 1 616 ? -12.153 -27.056 18.686 1.00 87.25 616 LEU A CA 1
ATOM 4717 C C . LEU A 1 616 ? -13.299 -27.680 17.891 1.00 87.25 616 LEU A C 1
ATOM 4719 O O . LEU A 1 616 ? -13.541 -27.306 16.746 1.00 87.25 616 LEU A O 1
ATOM 4723 N N . GLU A 1 617 ? -14.034 -28.588 18.526 1.00 90.50 617 GLU A N 1
ATOM 4724 C CA . GLU A 1 617 ? -15.305 -29.109 18.027 1.00 90.50 617 GLU A CA 1
ATOM 4725 C C . GLU A 1 617 ? -16.426 -28.616 18.937 1.00 90.50 617 GLU A C 1
ATOM 4727 O O . GLU A 1 617 ? -16.350 -28.735 20.160 1.00 90.50 617 GLU A O 1
ATOM 4732 N N . CYS A 1 618 ? -17.463 -28.029 18.342 1.00 89.62 618 CYS A N 1
ATOM 4733 C CA . CYS A 1 618 ? -18.536 -27.378 19.085 1.00 89.62 618 CYS A CA 1
ATOM 4734 C C . CYS A 1 618 ? -19.872 -28.049 18.783 1.00 89.62 618 CYS A C 1
ATOM 4736 O O . CYS A 1 618 ? -20.239 -28.236 17.624 1.00 89.62 618 CYS A O 1
ATOM 4738 N N . ALA A 1 619 ? -20.632 -28.351 19.831 1.00 90.69 619 ALA A N 1
ATOM 4739 C CA . ALA A 1 619 ? -21.991 -28.861 19.733 1.00 90.69 619 ALA A CA 1
ATOM 4740 C C . ALA A 1 619 ? -22.901 -28.073 20.677 1.00 90.69 619 ALA A C 1
ATOM 4742 O O . ALA A 1 619 ? -22.481 -27.640 21.750 1.00 90.69 619 ALA A O 1
ATOM 4743 N N . LYS A 1 620 ? -24.166 -27.897 20.287 1.00 89.81 620 LYS A N 1
ATOM 4744 C CA . LYS A 1 620 ? -25.194 -27.310 21.151 1.00 89.81 620 LYS A CA 1
ATOM 4745 C C . LYS A 1 620 ? -26.471 -28.128 21.115 1.00 89.81 620 LYS A C 1
ATOM 4747 O O . LYS A 1 620 ? -26.859 -28.639 20.067 1.00 89.81 620 LYS A O 1
ATOM 4752 N N . ALA A 1 621 ? -27.140 -28.185 22.257 1.00 89.56 621 ALA A N 1
ATOM 4753 C CA . ALA A 1 621 ? -28.485 -28.710 22.408 1.00 89.56 621 ALA A CA 1
ATOM 4754 C C . ALA A 1 621 ? -29.350 -27.633 23.068 1.00 89.56 621 ALA A C 1
ATOM 4756 O O . ALA A 1 621 ? -28.882 -26.918 23.951 1.00 89.56 621 ALA A O 1
ATOM 4757 N N . SER A 1 622 ? -30.601 -27.508 22.637 1.00 86.38 622 SER A N 1
ATOM 4758 C CA . SER A 1 622 ? -31.569 -26.583 23.225 1.00 86.38 622 SER A CA 1
ATOM 4759 C C . SER A 1 622 ? -32.884 -27.303 23.492 1.00 86.38 622 SER A C 1
ATOM 4761 O O . SER A 1 622 ? -33.236 -28.266 22.806 1.00 86.38 622 SER A O 1
ATOM 4763 N N . ARG A 1 623 ? -33.617 -26.855 24.515 1.00 89.31 623 ARG A N 1
ATOM 4764 C CA . ARG A 1 623 ? -34.907 -27.436 24.887 1.00 89.31 623 ARG A CA 1
ATOM 4765 C C . ARG A 1 623 ? -35.864 -26.333 25.303 1.00 89.31 623 ARG A C 1
ATOM 4767 O O . ARG A 1 623 ? -35.621 -25.656 26.290 1.00 89.31 623 ARG A O 1
ATOM 4774 N N . ALA A 1 624 ? -36.971 -26.196 24.579 1.00 89.38 624 ALA A N 1
ATOM 4775 C CA . ALA A 1 624 ? -38.019 -25.255 24.948 1.00 89.38 624 ALA A CA 1
ATOM 4776 C C . ALA A 1 624 ? -38.728 -25.678 26.247 1.00 89.38 624 ALA A C 1
ATOM 4778 O O . ALA A 1 624 ? -38.863 -26.871 26.556 1.00 89.38 624 ALA A O 1
ATOM 4779 N N . LYS A 1 625 ? -39.232 -24.687 26.988 1.00 89.25 625 LYS A N 1
ATOM 4780 C CA . LYS A 1 625 ? -40.128 -24.898 28.130 1.00 89.25 625 LYS A CA 1
ATOM 4781 C C . LYS A 1 625 ? -41.371 -25.678 27.686 1.00 89.25 625 LYS A C 1
ATOM 4783 O O . LYS A 1 625 ? -41.888 -25.492 26.589 1.00 89.25 625 LYS A O 1
ATOM 4788 N N . ARG A 1 626 ? -41.883 -26.559 28.550 1.00 87.38 626 ARG A N 1
ATOM 4789 C CA . ARG A 1 626 ? -43.080 -27.362 28.252 1.00 87.38 626 ARG A CA 1
ATOM 4790 C C . ARG A 1 626 ? -44.271 -26.452 27.920 1.00 87.38 626 ARG A C 1
ATOM 4792 O O . ARG A 1 626 ? -44.657 -25.639 28.753 1.00 87.38 626 ARG A O 1
ATOM 4799 N N . GLY A 1 627 ? -44.860 -26.645 26.739 1.00 86.56 627 GLY A N 1
ATOM 4800 C CA . GLY A 1 627 ? -45.985 -25.847 26.234 1.00 86.56 627 GLY A CA 1
ATOM 4801 C C . GLY A 1 627 ? -45.584 -24.713 25.285 1.00 86.56 627 GLY A C 1
ATOM 4802 O O . GLY A 1 627 ? -46.456 -24.153 24.634 1.00 86.56 627 GLY A O 1
ATOM 4803 N N . GLU A 1 628 ? -44.289 -24.420 25.154 1.00 85.44 628 GLU A N 1
ATOM 4804 C CA . GLU A 1 628 ? -43.756 -23.415 24.232 1.00 85.44 628 GLU A CA 1
ATOM 4805 C C . GLU A 1 628 ? -43.123 -24.077 23.005 1.00 85.44 628 GLU A C 1
ATOM 4807 O O . GLU A 1 628 ? -42.538 -25.158 23.094 1.00 85.44 628 GLU A O 1
ATOM 4812 N N . CYS A 1 629 ? -43.212 -23.412 21.851 1.00 84.81 629 CYS A N 1
ATOM 4813 C CA . CYS A 1 629 ? -42.611 -23.904 20.605 1.00 84.81 629 CYS A CA 1
ATOM 4814 C C . CYS A 1 629 ? -41.136 -23.498 20.447 1.00 84.81 629 CYS A C 1
ATOM 4816 O O . CYS A 1 629 ? -40.413 -24.101 19.657 1.00 84.81 629 CYS A O 1
ATOM 4818 N N . LEU A 1 630 ? -40.693 -22.466 21.172 1.00 86.31 630 LEU A N 1
ATOM 4819 C CA . LEU A 1 630 ? -39.367 -21.862 21.039 1.00 86.31 630 LEU A CA 1
ATOM 4820 C C . LEU A 1 630 ? -38.665 -21.794 22.397 1.00 86.31 630 LEU A C 1
ATOM 4822 O O . LEU A 1 630 ? -39.301 -21.535 23.420 1.00 86.31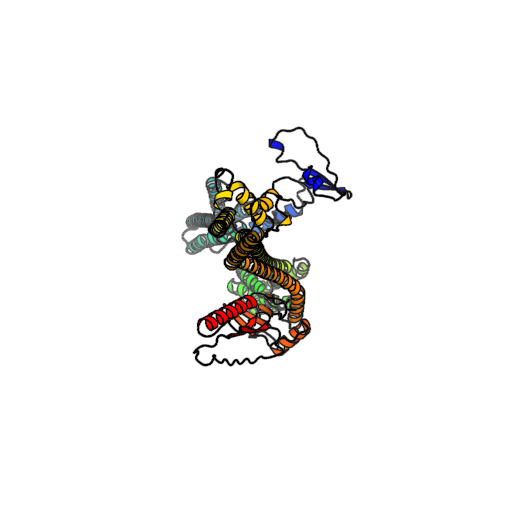 630 LEU A O 1
ATOM 4826 N N . ASN A 1 631 ? -37.350 -22.032 22.392 1.00 87.19 631 ASN A N 1
ATOM 4827 C CA . ASN A 1 631 ? -36.513 -21.816 23.568 1.00 87.19 631 ASN A CA 1
ATOM 4828 C C . ASN A 1 631 ? -36.145 -20.334 23.692 1.00 87.19 631 ASN A C 1
ATOM 4830 O O . ASN A 1 631 ? -35.792 -19.723 22.684 1.00 87.19 631 ASN A O 1
ATOM 4834 N N . GLY A 1 632 ? -36.214 -19.797 24.911 1.00 87.62 632 GLY A N 1
ATOM 4835 C CA . GLY A 1 632 ? -35.763 -18.441 25.220 1.00 87.62 632 GLY A CA 1
ATOM 4836 C C . GLY A 1 632 ? -34.245 -18.317 25.137 1.00 87.62 632 GLY A C 1
ATOM 4837 O O . GLY A 1 632 ? -33.759 -17.294 24.673 1.00 87.62 632 GLY A O 1
ATOM 4838 N N . ASP A 1 633 ? -33.513 -19.381 25.469 1.00 89.81 633 ASP A N 1
ATOM 4839 C CA . ASP A 1 633 ? -32.057 -19.344 25.539 1.00 89.81 633 ASP A CA 1
ATOM 4840 C C . ASP A 1 633 ? -31.402 -19.494 24.158 1.00 89.81 633 ASP A C 1
ATOM 4842 O O . ASP A 1 633 ? -31.807 -20.319 23.324 1.00 89.81 633 ASP A O 1
ATOM 4846 N N . SER A 1 634 ? -30.307 -18.766 23.943 1.00 89.06 634 SER A N 1
ATOM 4847 C CA . SER A 1 634 ? -29.497 -18.825 22.726 1.00 89.06 634 SER A CA 1
ATOM 4848 C C . SER A 1 634 ? -28.018 -19.062 23.026 1.00 89.06 634 SER A C 1
ATOM 4850 O O . SER A 1 634 ? -27.466 -18.466 23.948 1.00 89.06 634 SER A O 1
ATOM 4852 N N . VAL A 1 635 ? -27.368 -19.887 22.197 1.00 91.06 635 VAL A N 1
ATOM 4853 C CA . VAL A 1 635 ? -25.916 -20.130 22.229 1.00 91.06 635 VAL A CA 1
ATOM 4854 C C . VAL A 1 635 ? -25.292 -19.794 20.879 1.00 91.06 635 VAL A C 1
ATOM 4856 O O . VAL A 1 635 ? -25.693 -20.375 19.855 1.00 91.06 635 VAL A O 1
ATOM 4859 N N . ASN A 1 636 ? -24.276 -18.930 20.909 1.00 89.38 636 ASN A N 1
ATOM 4860 C CA . ASN A 1 636 ? -23.449 -18.563 19.763 1.00 89.38 636 ASN A CA 1
ATOM 4861 C C . ASN A 1 636 ? -21.990 -18.977 19.993 1.00 89.38 636 ASN A C 1
ATOM 4863 O O . ASN A 1 636 ? -21.448 -18.817 21.087 1.00 89.38 636 ASN A O 1
ATOM 4867 N N . PHE A 1 637 ? -21.368 -19.485 18.930 1.00 91.44 637 PHE A N 1
ATOM 4868 C CA . PHE A 1 637 ? -19.951 -19.831 18.861 1.00 91.44 637 PHE A CA 1
ATOM 4869 C C . PHE A 1 637 ? -19.327 -19.015 17.734 1.00 91.44 637 PHE A C 1
ATOM 4871 O O . PHE A 1 637 ? -19.872 -19.016 16.629 1.00 91.44 637 PHE A O 1
ATOM 4878 N N . PHE A 1 638 ? -18.218 -18.332 17.993 1.00 88.06 638 PHE A N 1
ATOM 4879 C CA . PHE A 1 638 ? -17.515 -17.556 16.971 1.00 88.06 638 PHE A CA 1
ATOM 4880 C C . PHE A 1 638 ? -16.029 -17.410 17.308 1.00 88.06 638 PHE A C 1
ATOM 4882 O O . PHE A 1 638 ? -15.612 -17.607 18.449 1.00 88.06 638 PHE A O 1
ATOM 4889 N N . GLU A 1 639 ? -15.234 -17.063 16.299 1.00 83.00 639 GLU A N 1
ATOM 4890 C CA . GLU A 1 639 ? -13.806 -16.770 16.426 1.00 83.00 639 GLU A CA 1
ATOM 4891 C C . GLU A 1 639 ? -13.536 -15.327 15.992 1.00 83.00 639 GLU A C 1
ATOM 4893 O O . GLU A 1 639 ? -14.183 -14.828 15.071 1.00 83.00 639 GLU A O 1
ATOM 4898 N N . ASN A 1 640 ? -12.580 -14.670 16.648 1.00 76.69 640 ASN A N 1
ATOM 4899 C CA . ASN A 1 640 ? -12.066 -13.365 16.231 1.00 76.69 640 ASN A CA 1
ATOM 4900 C C . ASN A 1 640 ? -10.793 -13.526 15.367 1.00 76.69 640 ASN A C 1
ATOM 4902 O O . ASN A 1 640 ? -10.155 -14.581 15.377 1.00 76.69 640 ASN A O 1
ATOM 4906 N N . ASP A 1 641 ? -10.394 -12.466 14.662 1.00 69.75 641 ASP A N 1
ATOM 4907 C CA . ASP A 1 641 ? -9.212 -12.390 13.794 1.00 69.75 641 ASP A CA 1
ATOM 4908 C C . ASP A 1 641 ? -7.886 -12.679 14.533 1.00 69.75 641 ASP A C 1
ATOM 4910 O O . ASP A 1 641 ? -6.905 -13.080 13.907 1.00 69.75 641 ASP A O 1
ATOM 4914 N N . ASP A 1 642 ? -7.865 -12.552 15.865 1.00 69.44 642 ASP A N 1
ATOM 4915 C CA . ASP A 1 642 ? -6.737 -12.914 16.740 1.00 69.44 642 ASP A CA 1
ATOM 4916 C C . ASP A 1 642 ? -6.689 -14.408 17.134 1.00 69.44 642 ASP A C 1
ATOM 4918 O O . ASP A 1 642 ? -5.987 -14.782 18.079 1.00 69.44 642 ASP A O 1
ATOM 4922 N N . ASP A 1 643 ? -7.439 -15.270 16.436 1.00 75.12 643 ASP A N 1
ATOM 4923 C CA . ASP A 1 643 ? -7.579 -16.710 16.717 1.00 75.12 643 ASP A CA 1
ATOM 4924 C C . ASP A 1 643 ? -8.129 -17.017 18.134 1.00 75.12 643 ASP A C 1
ATOM 4926 O O . ASP A 1 643 ? -7.864 -18.076 18.711 1.00 75.12 643 ASP A O 1
ATOM 4930 N N . CYS A 1 644 ? -8.909 -16.100 18.718 1.00 81.06 644 CYS A N 1
ATOM 4931 C CA . CYS A 1 644 ? -9.626 -16.318 19.979 1.00 81.06 644 CYS A CA 1
ATOM 4932 C C . CYS A 1 644 ? -11.020 -16.893 19.711 1.00 81.06 644 CYS A C 1
ATOM 4934 O O . CYS A 1 644 ? -11.789 -16.308 18.951 1.00 81.06 644 CYS A O 1
ATOM 4936 N N . PHE A 1 645 ? -11.361 -17.998 20.376 1.00 86.56 645 PHE A N 1
ATOM 4937 C CA . PHE A 1 645 ? -12.684 -18.617 20.304 1.00 86.56 645 PHE A CA 1
ATOM 4938 C C . PHE A 1 645 ? -13.567 -18.173 21.473 1.00 86.56 645 PHE A C 1
ATOM 4940 O O . PHE A 1 645 ? -13.137 -18.197 22.628 1.00 86.56 645 PHE A O 1
ATOM 4947 N N . TYR A 1 646 ? -14.816 -17.824 21.174 1.00 88.44 646 TYR A N 1
ATOM 4948 C CA . TYR A 1 646 ? -15.802 -17.370 22.145 1.00 88.44 646 TYR A CA 1
ATOM 4949 C C . TYR A 1 646 ? -17.047 -18.254 22.118 1.00 88.44 646 TYR A C 1
ATOM 4951 O O . TYR A 1 646 ? -17.528 -18.681 21.067 1.00 88.44 646 TYR A O 1
ATOM 4959 N N . THR A 1 647 ? -17.599 -18.490 23.306 1.00 91.12 647 THR A N 1
ATOM 4960 C CA . THR A 1 647 ? -18.925 -19.082 23.494 1.00 91.12 647 THR A CA 1
ATOM 4961 C C . THR A 1 647 ? -19.772 -18.115 24.297 1.00 91.12 647 THR A C 1
ATOM 4963 O O . THR A 1 647 ? -19.387 -17.719 25.395 1.00 91.12 647 THR A O 1
ATOM 4966 N N . VAL A 1 648 ? -20.928 -17.750 23.754 1.00 90.31 648 VAL A N 1
ATOM 4967 C CA . VAL A 1 648 ? -21.874 -16.840 24.399 1.00 90.31 648 VAL A CA 1
ATOM 4968 C C . VAL A 1 648 ? -23.178 -17.585 24.632 1.00 90.31 648 VAL A C 1
ATOM 4970 O O . VAL A 1 648 ? -23.781 -18.083 23.683 1.00 90.31 648 VAL A O 1
ATOM 4973 N N . LEU A 1 649 ? -23.600 -17.656 25.894 1.00 91.00 649 LEU A N 1
ATOM 4974 C CA . LEU A 1 649 ? -24.894 -18.185 26.321 1.00 91.00 649 LEU A CA 1
ATOM 4975 C C . LEU A 1 649 ? -25.746 -17.019 26.830 1.00 91.00 649 LEU A C 1
ATOM 4977 O O . LEU A 1 649 ? -25.361 -16.334 27.776 1.00 91.00 649 LEU A O 1
ATOM 4981 N N . CYS A 1 650 ? -26.903 -16.807 26.209 1.00 89.56 650 CYS A N 1
ATOM 4982 C CA . CYS A 1 650 ? -27.892 -15.825 26.641 1.00 89.56 650 CYS A CA 1
ATOM 4983 C C . CYS A 1 650 ? -29.158 -16.562 27.075 1.00 89.56 650 CYS A C 1
ATOM 4985 O O . CYS A 1 650 ? -29.790 -17.193 26.237 1.00 89.56 650 CYS A O 1
ATOM 4987 N N . ASP A 1 651 ? -29.518 -16.460 28.354 1.00 85.69 651 ASP A N 1
ATOM 4988 C CA . ASP A 1 651 ? -30.698 -17.105 28.958 1.00 85.69 651 ASP A CA 1
ATOM 4989 C C . ASP A 1 651 ? -32.015 -16.576 28.355 1.00 85.69 651 ASP A C 1
ATOM 4991 O O . ASP A 1 651 ? -32.904 -17.332 27.997 1.00 85.69 651 ASP A O 1
ATOM 4995 N N . GLY A 1 652 ? -32.104 -15.264 28.112 1.00 80.19 652 GLY A N 1
ATOM 4996 C CA . GLY A 1 652 ? -33.342 -14.626 27.655 1.00 80.19 652 GLY A CA 1
ATOM 4997 C C . GLY A 1 652 ? -34.386 -14.570 28.776 1.00 80.19 652 GLY A C 1
ATOM 4998 O O . GLY A 1 652 ? -34.819 -15.582 29.314 1.00 80.19 652 GLY A O 1
ATOM 4999 N N . MET A 1 653 ? -34.830 -13.372 29.163 1.00 79.69 653 MET A N 1
ATOM 5000 C CA . MET A 1 653 ? -35.852 -13.265 30.210 1.00 79.69 653 MET A CA 1
ATOM 5001 C C . MET A 1 653 ? -37.227 -13.685 29.670 1.00 79.69 653 MET A C 1
ATOM 5003 O O . MET A 1 653 ? -37.836 -12.953 28.892 1.00 79.69 653 MET A O 1
ATOM 5007 N N . GLY A 1 654 ? -37.748 -14.826 30.127 1.00 78.25 654 GLY A N 1
ATOM 5008 C CA . GLY A 1 654 ? -39.122 -15.267 29.860 1.00 78.25 654 GLY A CA 1
ATOM 5009 C C . GLY A 1 654 ? -39.207 -16.559 29.050 1.00 78.25 654 GLY A C 1
ATOM 5010 O O . GLY A 1 654 ? -38.343 -17.423 29.134 1.00 78.25 654 GLY A O 1
ATOM 5011 N N . SER A 1 655 ? -40.297 -16.739 28.304 1.00 81.19 655 SER A N 1
ATOM 5012 C CA . SER A 1 655 ? -40.489 -17.909 27.443 1.00 81.19 655 SER A CA 1
ATOM 5013 C C . SER A 1 655 ? -41.242 -17.544 26.166 1.00 81.19 655 SER A C 1
ATOM 5015 O O . SER A 1 655 ? -41.972 -16.555 26.141 1.00 81.19 655 SER A O 1
ATOM 5017 N N . GLY A 1 656 ? -41.058 -18.336 25.108 1.00 82.12 656 GLY A N 1
ATOM 5018 C CA . GLY A 1 656 ? -41.725 -18.128 23.823 1.00 82.12 656 GLY A CA 1
ATOM 5019 C C . GLY A 1 656 ? -40.933 -17.249 22.849 1.00 82.12 656 GLY A C 1
ATOM 5020 O O . GLY A 1 656 ? -39.717 -17.091 22.960 1.00 82.12 656 GLY A O 1
ATOM 5021 N N . HIS A 1 657 ? -41.633 -16.711 21.849 1.00 83.94 657 HIS A N 1
ATOM 5022 C CA . HIS A 1 657 ? -41.031 -16.031 20.697 1.00 83.94 657 HIS A CA 1
ATOM 5023 C C . HIS A 1 657 ? -40.202 -14.794 21.074 1.00 83.94 657 HIS A C 1
ATOM 5025 O O . HIS A 1 657 ? -39.095 -14.619 20.567 1.00 83.94 657 HIS A O 1
ATOM 5031 N N . ASP A 1 658 ? -40.700 -13.959 21.984 1.00 82.31 658 ASP A N 1
ATOM 5032 C CA . ASP A 1 658 ? -40.057 -12.678 22.301 1.00 82.31 658 ASP A CA 1
ATOM 5033 C C . ASP A 1 658 ? -38.778 -12.860 23.128 1.00 82.31 658 ASP A C 1
ATOM 5035 O O . ASP A 1 658 ? -37.778 -12.176 22.889 1.00 82.31 658 ASP A O 1
ATOM 5039 N N . ALA A 1 659 ? -38.765 -13.844 24.034 1.00 85.44 659 ALA A N 1
ATOM 5040 C CA . ALA A 1 659 ? -37.559 -14.246 24.760 1.00 85.44 659 ALA A CA 1
ATOM 5041 C C . ALA A 1 659 ? -36.492 -14.794 23.794 1.00 85.44 659 ALA A C 1
ATOM 5043 O O . ALA A 1 659 ? -35.329 -14.404 23.868 1.00 85.44 659 ALA A O 1
ATOM 5044 N N . ALA A 1 660 ? -36.904 -15.621 22.826 1.00 86.19 660 ALA A N 1
ATOM 5045 C CA . ALA A 1 660 ? -36.013 -16.170 21.804 1.00 86.19 660 ALA A CA 1
ATOM 5046 C C . ALA A 1 660 ? -35.454 -15.095 20.851 1.00 86.19 660 ALA A C 1
ATOM 5048 O O . ALA A 1 660 ? -34.320 -15.193 20.381 1.00 86.19 660 ALA A O 1
ATOM 5049 N N . LEU A 1 661 ? -36.254 -14.075 20.521 1.00 84.00 661 LEU A N 1
ATOM 5050 C CA . LEU A 1 661 ? -35.823 -12.964 19.674 1.00 84.00 661 LEU A CA 1
ATOM 5051 C C . LEU A 1 661 ? -34.802 -12.088 20.403 1.00 84.00 661 LEU A C 1
ATOM 5053 O O . LEU A 1 661 ? -33.747 -11.782 19.847 1.00 84.00 661 LEU A O 1
ATOM 5057 N N . THR A 1 662 ? -35.109 -11.701 21.640 1.00 84.06 662 THR A N 1
ATOM 5058 C CA . THR A 1 662 ? -34.239 -10.833 22.442 1.00 84.06 662 THR A CA 1
ATOM 5059 C C . THR A 1 662 ? -32.903 -11.500 22.751 1.00 84.06 662 THR A C 1
ATOM 5061 O O . THR A 1 662 ? -31.870 -10.887 22.496 1.00 84.06 662 THR A O 1
ATOM 5064 N N . SER A 1 663 ? -32.891 -12.767 23.180 1.00 87.44 663 SER A N 1
ATOM 5065 C CA . SER A 1 663 ? -31.646 -13.503 23.449 1.00 87.44 663 SER A CA 1
ATOM 5066 C C . SER A 1 663 ? -30.758 -13.628 22.209 1.00 87.44 663 SER A C 1
ATOM 5068 O O . SER A 1 663 ? -29.568 -13.314 22.269 1.00 87.44 663 SER A O 1
ATOM 5070 N N . ARG A 1 664 ? -31.337 -13.986 21.053 1.00 85.69 664 ARG A N 1
ATOM 5071 C CA . ARG A 1 664 ? -30.601 -14.085 19.784 1.00 85.69 664 ARG A CA 1
ATOM 5072 C C . ARG A 1 664 ? -30.024 -12.748 19.340 1.00 85.69 664 ARG A C 1
ATOM 5074 O O . ARG A 1 664 ? -28.897 -12.721 18.850 1.00 85.69 664 ARG A O 1
ATOM 5081 N N . LEU A 1 665 ? -30.784 -11.660 19.473 1.00 83.62 665 LEU A N 1
ATOM 5082 C CA . LEU A 1 665 ? -30.302 -10.323 19.127 1.00 83.62 665 LEU A CA 1
ATOM 5083 C C . LEU A 1 665 ? -29.159 -9.899 20.052 1.00 83.62 665 LEU A C 1
ATOM 5085 O O . LEU A 1 665 ? -28.135 -9.435 19.556 1.00 83.62 665 LEU A O 1
ATOM 5089 N N . SER A 1 666 ? -29.281 -10.125 21.362 1.00 83.56 666 SER A N 1
ATOM 5090 C CA . SER A 1 666 ? -28.201 -9.867 22.319 1.00 83.56 666 SER A CA 1
ATOM 5091 C C . SER A 1 666 ? -26.941 -10.669 21.985 1.00 83.56 666 SER A C 1
ATOM 5093 O O . SER A 1 666 ? -25.859 -10.089 21.901 1.00 83.56 666 SER A O 1
ATOM 5095 N N . GLY A 1 667 ? -27.075 -11.972 21.714 1.00 85.12 667 GLY A N 1
ATOM 5096 C CA . GLY A 1 667 ? -25.954 -12.826 21.316 1.00 85.12 667 GLY A CA 1
ATOM 5097 C C . GLY A 1 667 ? -25.267 -12.345 20.034 1.00 85.12 667 GLY A C 1
ATOM 5098 O O . GLY A 1 667 ? -24.040 -12.284 19.982 1.00 85.12 667 GLY A O 1
ATOM 5099 N N . LEU A 1 668 ? -26.044 -11.924 19.029 1.00 83.50 668 LEU A N 1
ATOM 5100 C CA . LEU A 1 668 ? -25.518 -11.384 17.772 1.00 83.50 668 LEU A CA 1
ATOM 5101 C C . LEU A 1 668 ? -24.765 -10.059 17.971 1.00 83.50 668 LEU A C 1
ATOM 5103 O O . LEU A 1 668 ? -23.735 -9.839 17.337 1.00 83.50 668 LEU A O 1
ATOM 5107 N N . VAL A 1 669 ? -25.267 -9.166 18.826 1.00 80.06 669 VAL A N 1
ATOM 5108 C CA . VAL A 1 669 ? -24.595 -7.890 19.123 1.00 80.06 669 VAL A CA 1
ATOM 5109 C C . VAL A 1 669 ? -23.252 -8.144 19.802 1.00 80.06 669 VAL A C 1
ATOM 5111 O O . VAL A 1 669 ? -22.244 -7.590 19.365 1.00 80.06 669 VAL A O 1
ATOM 5114 N N . VAL A 1 670 ? -23.217 -9.021 20.811 1.00 81.62 670 VAL A N 1
ATOM 5115 C CA . VAL A 1 670 ? -21.971 -9.402 21.495 1.00 81.62 670 VAL A CA 1
ATOM 5116 C C . VAL A 1 670 ? -20.985 -10.027 20.513 1.00 81.62 670 VAL A C 1
ATOM 5118 O O . VAL A 1 670 ? -19.822 -9.636 20.491 1.00 81.62 670 VAL A O 1
ATOM 5121 N N . GLU A 1 671 ? -21.447 -10.936 19.654 1.00 83.56 671 GLU A N 1
ATOM 5122 C CA . GLU A 1 671 ? -20.627 -11.533 18.598 1.00 83.56 671 GLU A CA 1
ATOM 5123 C C . GLU A 1 671 ? -19.982 -10.465 17.707 1.00 83.56 671 GLU A C 1
ATOM 5125 O O . GLU A 1 671 ? -18.767 -10.467 17.514 1.00 83.56 671 GLU A O 1
ATOM 5130 N N . ARG A 1 672 ? -20.758 -9.493 17.212 1.00 80.31 672 ARG A N 1
ATOM 5131 C CA . ARG A 1 672 ? -20.231 -8.435 16.336 1.00 80.31 672 ARG A CA 1
ATOM 5132 C C . ARG A 1 672 ? -19.248 -7.511 17.041 1.00 80.31 672 ARG A C 1
ATOM 5134 O O . ARG A 1 672 ? -18.231 -7.174 16.444 1.00 80.31 672 ARG A O 1
ATOM 5141 N N . LEU A 1 673 ? -19.518 -7.134 18.288 1.00 72.00 673 LEU A N 1
ATOM 5142 C CA . LEU A 1 673 ? -18.600 -6.307 19.072 1.00 72.00 673 LEU A CA 1
ATOM 5143 C C . LEU A 1 673 ? -17.281 -7.042 19.329 1.00 72.00 673 LEU A C 1
ATOM 5145 O O . LEU A 1 673 ? -16.216 -6.501 19.050 1.00 72.00 673 LEU A O 1
ATOM 5149 N N . MET A 1 674 ? -17.344 -8.299 19.766 1.00 72.81 674 MET A N 1
ATOM 5150 C CA . MET A 1 674 ? -16.158 -9.097 20.096 1.00 72.81 674 MET A CA 1
ATOM 5151 C C . MET A 1 674 ? -15.360 -9.536 18.860 1.00 72.81 674 MET A C 1
ATOM 5153 O O . MET A 1 674 ? -14.184 -9.850 18.985 1.00 72.81 674 MET A O 1
ATOM 5157 N N . THR A 1 675 ? -15.965 -9.526 17.668 1.00 71.06 675 THR A N 1
ATOM 5158 C CA . THR A 1 675 ? -15.243 -9.729 16.396 1.00 71.06 675 THR A CA 1
ATOM 5159 C C . THR A 1 675 ? -14.505 -8.458 15.947 1.00 71.06 675 THR A C 1
ATOM 5161 O O . THR A 1 675 ? -13.553 -8.525 15.183 1.00 71.06 675 THR A O 1
ATOM 5164 N N . CYS A 1 676 ? -14.937 -7.269 16.380 1.00 59.00 676 CYS A N 1
ATOM 5165 C CA . CYS A 1 676 ? -14.301 -6.004 15.991 1.00 59.00 676 CYS A CA 1
ATOM 5166 C C . CYS A 1 676 ? -13.273 -5.496 17.009 1.00 59.00 676 CYS A C 1
ATOM 5168 O O . CYS A 1 676 ? -12.404 -4.701 16.651 1.00 59.00 676 CYS A O 1
ATOM 5170 N N . VAL A 1 677 ? -13.385 -5.914 18.269 1.00 55.78 677 VAL A N 1
ATOM 5171 C CA . VAL A 1 677 ? -12.521 -5.453 19.353 1.00 55.78 677 VAL A CA 1
ATOM 5172 C C . VAL A 1 677 ? -11.431 -6.492 19.604 1.00 55.78 677 VAL A C 1
ATOM 5174 O O . VAL A 1 677 ? -11.695 -7.610 20.040 1.00 55.78 677 VAL A O 1
ATOM 5177 N N . SER A 1 678 ? -10.187 -6.110 19.326 1.00 52.94 678 SER A N 1
ATOM 5178 C CA . SER A 1 678 ? -8.992 -6.859 19.720 1.00 52.94 678 SER A CA 1
ATOM 5179 C C . SER A 1 678 ? -8.687 -6.507 21.182 1.00 52.94 678 SER A C 1
ATOM 5181 O O . SER A 1 678 ? -7.938 -5.576 21.463 1.00 52.94 678 SER A O 1
ATOM 5183 N N . THR A 1 679 ? -9.358 -7.157 22.137 1.00 47.25 679 THR A N 1
ATOM 5184 C CA . THR A 1 679 ? -9.095 -6.953 23.571 1.00 47.25 679 THR A CA 1
ATOM 5185 C C . THR A 1 679 ? -8.099 -7.981 24.100 1.00 47.25 679 THR A C 1
ATOM 5187 O O . THR A 1 679 ? -8.329 -9.193 24.075 1.00 47.25 679 THR A O 1
ATOM 5190 N N . LYS A 1 680 ? -7.001 -7.481 24.677 1.00 41.34 680 LYS A N 1
ATOM 5191 C CA . LYS A 1 680 ? -6.188 -8.212 25.664 1.00 41.34 680 LYS A CA 1
ATOM 5192 C C . LYS A 1 680 ? -6.798 -8.165 27.074 1.00 41.34 680 LYS A C 1
ATOM 5194 O O . LYS A 1 680 ? -6.376 -8.938 27.928 1.00 41.34 680 LYS A O 1
ATOM 5199 N N . SER A 1 681 ? -7.787 -7.313 27.332 1.00 30.81 681 SER A N 1
ATOM 5200 C CA . SER A 1 681 ? -8.356 -7.084 28.668 1.00 30.81 681 SER A CA 1
ATOM 5201 C C . SER A 1 681 ? -9.678 -7.826 28.870 1.00 30.81 681 SER A C 1
ATOM 5203 O O . SER A 1 681 ? -10.757 -7.248 28.848 1.00 30.81 681 SER A O 1
ATOM 5205 N N . ALA A 1 682 ? -9.591 -9.131 29.104 1.00 25.89 682 ALA A N 1
ATOM 5206 C CA . ALA A 1 682 ? -10.621 -9.854 29.845 1.00 25.89 682 ALA A CA 1
ATOM 5207 C C . ALA A 1 682 ? -9.935 -10.614 30.985 1.00 25.89 682 ALA A C 1
ATOM 5209 O O . ALA A 1 682 ? -9.724 -11.824 30.915 1.00 25.89 682 ALA A O 1
ATOM 5210 N N . THR A 1 683 ? -9.538 -9.857 32.007 1.00 25.50 683 THR A N 1
ATOM 5211 C CA . THR A 1 683 ? -9.293 -10.340 33.372 1.00 25.50 683 THR A CA 1
ATOM 5212 C C . THR A 1 683 ? -9.964 -9.398 34.340 1.00 25.50 683 THR A C 1
ATOM 5214 O O . THR A 1 683 ? -9.709 -8.180 34.188 1.00 25.50 683 THR A O 1
#

Radius of gyration: 42.88 Å; chains: 1; bounding box: 104×82×120 Å

Foldseek 3Di:
DVVVVVPDPDPWWDWDDDDDDDDDVCLQPDWTWIAGPVRFIWTDHDDDDDDDTDGDDDDDDPPCDPVNVVLLVVLLVLLLLLQLQADFLRARQQLLLLLLLDADADPPPPDPPVPPRNDDSVSNNVSSLVSLVVSPPPSPLLNVLSVVLQVVQCVPDPDRGHDALVVSLVSQLVSLQSSLVVQCVVVDVDPRSVVSSVCSNPVNSVLSSLLNLCGDDHPPDPDPPVNVVSNVSSVLSSLLSSLLSQLPDDDPLARLSLLVLLLVLLVLLLQPAQQRSLVSQLSSLCRNCPPFHNVLSSQLRNQLSNQLRVQSVPNVRSLVSSLVSSLVSLVVRGDPVNSVSSSVSNVSSSVVNVVCVVVDDRNNVVLVVVVVVVVVVVVVVLVVVLVVLLVLLVVLLVLLVVLVVVLVVLLADDLVVLLVVLVVLCCVVLVPDPCNCVLCPDPVVPPSVVSSVVSVCCRPVVADDPVVDDCVQVVRDPCVVVSSVVSSVVSVVVSVVSNVVRPSNVSSVVSNVSSVLSVLLSVVSVVFVVQQVLVVVLVVQLCVVQVHDFPDKGWTADLKIKIKTWPDDPVPRPDDQVSSQVSSCVSVVAGKDGWDWDDDPNIIITMIIGDDPDDDDDDDDFDADPPEPDALKDWDWDAAPNRDIDIDIFRFPDHYDVSNVVNVVVVVVVRVSVNSGPDPDDD

Sequence (683 aa):
MQELKKNTQSPEVYFEEVKSDCTLKQLSRMWWKAVTKSGRELYIRYKGRFLGAITERREGKIIFSVTSALRIALQFSLFLMAALASFPGNASPVGLAFCAAMGKKAKCDGVPAGRKKAFSTPPALAGSLVSMLLLGKTPFIYIAVALCILSIRGVLTKRKFDEPQLVRIAFAGAAGFCVAISSAVLEGFSPQAWGGVMLLCLLTPLFAYIFSSIYTDGLLCPSGTHHFLNREVGLGGVIFAAVYTLGSFTIGGFCPGFALGVFLTLHAARSRGPIFGGLVGMFLGLAGGTVYGIGACCGILGCAGFFAGLFFANSLGAIAAFFLVGMGCAVLSLENTTLWSALTDILLGIAVFYPLMPHLPKDSKELEEINKHVLRQNVIKLEQAKRKINHLSEAFSSLSVSFSDISTRLKKPREEEIFAMINGCCQEHCEVCPVSKMCWGKEYVSSEEPVMILTKQLKEQGKIKEDDLSGQFRMKCTRFSSLVEQLNVRYRDMRKRRIHDDGTDILAAEYSALAGLLNETADGLEENAANNADYITYAREALEQLDLDPVTFAVYGQRSPVVDVFGVSPERIPCSPEEISAVFSTSFGCQFASPSFIYRDGNAMMRMKKKRNFSLECAKASRAKRGECLNGDSVNFFENDDDCFYTVLCDGMGSGHDAALTSRLSGLVVERLMTCVSTKSAT